Protein 3N1F (pdb70)

Radius of gyration: 23.76 Å; Cα contacts (8 Å, |Δi|>4): 1228; chains: 4; bounding box: 73×59×42 Å

Solvent-accessible surface area: 22217 Å² total; per-residue (Å²): 242,74,100,72,5,62,103,95,73,61,20,54,122,57,89,26,64,54,159,62,0,1,12,189,48,105,23,121,3,50,103,116,43,172,73,43,185,92,10,59,57,2,48,14,26,39,9,23,21,12,32,2,20,71,74,23,0,0,45,17,0,6,92,64,0,34,64,53,0,43,54,0,0,95,32,0,81,117,70,38,126,83,16,63,0,1,0,6,2,0,0,2,76,7,34,42,34,80,164,98,5,0,2,9,4,0,4,0,0,6,0,1,0,25,70,58,50,81,144,34,1,8,32,0,0,42,8,0,33,109,18,29,9,18,17,0,40,22,59,9,84,9,31,0,14,0,0,0,67,41,150,136,109,73,4,64,103,97,71,79,22,54,125,56,90,25,67,52,158,61,0,1,10,164,36,81,21,111,14,42,108,112,34,123,89,33,145,144,15,54,56,6,45,14,26,38,10,31,21,11,31,2,20,72,77,22,0,0,46,20,1,17,98,68,0,24,65,53,0,46,53,0,0,97,33,0,73,113,79,35,117,85,17,70,0,1,0,5,0,0,0,1,77,9,36,42,35,71,159,93,5,0,1,7,5,0,5,0,0,5,0,2,0,25,69,56,40,76,141,36,0,8,33,0,0,48,9,0,37,108,18,30,10,19,21,0,46,23,59,8,85,9,30,0,13,0,0,0,69,45,157,41,127,58,17,5,89,0,44,102,20,112,15,65,26,68,45,60,0,38,0,58,0,65,42,114,146,126,108,45,86,0,0,28,0,15,24,2,54,10,44,18,49,73,67,62,66,30,138,104,32,91,13,129,16,93,67,64,110,30,76,0,24,190,14,117,66,88,12,8,12,0,0,8,0,0,0,29,16,144,74,21,43,0,84,58,11,27,5,2,26,16,57,4,146,83,74,63,2,103,55,14,5,93,1,42,98,21,111,18,68,28,69,46,52,0,43,0,57,0,57,18,108,68,72,50,15,128,99,9,92,34,80,0,0,27,0,17,14,1,58,10,62,21,45,78,67,60,69,30,131,97,31,83,11,117,24,103,68,58,111,32,74,0,14,176,10,113,66,80,30,7,11,0,0,10,0,1,0,21,10,168,41,13,37,0,76,62,11,28,5,2,30,14,62,5,146

Nearest PDB structures (foldseek):
  3k7i-assembly1_B  TM=9.974E-01  e=2.283E-33  Homo sapiens
  3n1m-assembly1_B  TM=9.991E-01  e=4.971E-33  Homo sapiens
  3k7h-assembly1_B  TM=9.979E-01  e=3.157E-33  Homo sapiens
  3n1g-assembly1_B  TM=1.001E+00  e=2.772E-31  Homo sapiens
  2wfq-assembly1_A  TM=9.983E-01  e=1.155E-30  Homo sapiens

GO terms:
  GO:0016015 morphogen activity (F, IDA)
  GO:0005576 extracellular region (C, IDA)
  GO:0007224 smoothened signaling pathway (P, IDA)
  GO:0005113 patched binding (F, IDA)
  GO:0005509 calcium ion binding (F, IDA)
  GO:0005886 plasma membrane (C, IDA)
  GO:0005576 extracellular region (C, EXP)
  GO:0001501 skeletal system development (P, IMP)
  GO:0042733 embryonic digit morphogenesis (P, IMP)
  GO:0051216 cartilage development (P, IMP)
  GO:0005515 protein binding (F, IPI)
  GO:0034189 very-low-density lipoprotein particle binding (F, IDA)

Structure (mmCIF, N/CA/C/O backbone):
data_3N1F
#
_entry.id   3N1F
#
_cell.length_a   71.758
_cell.length_b   98.198
_cell.length_c   144.105
_cell.angle_alpha   90.00
_cell.angle_beta   90.00
_cell.angle_gamma   90.00
#
_symmetry.space_group_name_H-M   'C 2 2 21'
#
loop_
_entity.id
_entity.type
_entity.pdbx_description
1 polymer 'Indian hedgehog protein'
2 polymer 'Cell adhesion molecule-related/down-regulated by oncogenes'
3 non-polymer 'ZINC ION'
4 non-polymer 'CALCIUM ION'
5 water water
#
loop_
_atom_site.group_PDB
_atom_site.id
_atom_site.type_symbol
_atom_site.label_atom_id
_atom_site.label_alt_id
_atom_site.label_comp_id
_a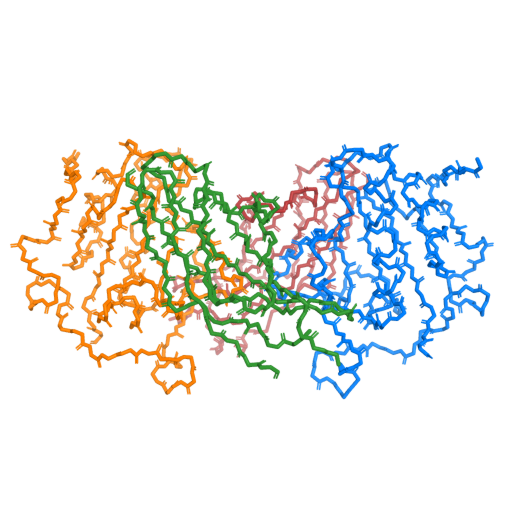tom_site.label_asym_id
_atom_site.label_entity_id
_atom_site.label_seq_id
_atom_site.pdbx_PDB_ins_code
_atom_site.Cartn_x
_atom_site.Cartn_y
_atom_site.Cartn_z
_atom_site.occupancy
_atom_site.B_iso_or_equiv
_atom_site.auth_seq_id
_atom_site.auth_comp_id
_atom_site.auth_asym_id
_atom_site.auth_atom_id
_atom_site.pdbx_PDB_model_num
ATOM 1 N N . LYS A 1 19 ? 61.868 -2.169 35.590 1.00 60.25 43 LYS A N 1
ATOM 2 C CA . LYS A 1 19 ? 62.622 -1.964 34.366 1.00 54.23 43 LYS A CA 1
ATOM 3 C C . LYS A 1 19 ? 62.187 -0.690 33.649 1.00 35.47 43 LYS A C 1
ATOM 4 O O . LYS A 1 19 ? 62.931 -0.160 32.826 1.00 42.79 43 LYS A O 1
ATOM 11 N N . LEU A 1 20 ? 60.985 -0.213 33.946 1.00 29.25 44 LEU A N 1
ATOM 12 C CA . LEU A 1 20 ? 60.428 0.964 33.260 1.00 24.34 44 LEU A CA 1
ATOM 13 C C . LEU A 1 20 ? 60.808 2.252 33.978 1.00 24.64 44 LEU A C 1
ATOM 14 O O . LEU A 1 20 ? 60.270 2.557 35.044 1.00 28.85 44 LEU A O 1
ATOM 30 N N . VAL A 1 21 ? 61.689 3.033 33.379 1.00 20.92 45 VAL A N 1
ATOM 31 C CA . VAL A 1 21 ? 62.154 4.271 33.986 1.00 22.52 45 VAL A CA 1
ATOM 32 C C . VAL A 1 21 ? 61.483 5.436 33.267 1.00 20.16 45 VAL A C 1
ATOM 33 O O . VAL A 1 21 ? 61.654 5.599 32.063 1.00 23.29 45 VAL A O 1
ATOM 46 N N . PRO A 1 22 ? 60.716 6.258 33.990 1.00 21.01 46 PRO A N 1
ATOM 47 C CA . PRO A 1 22 ? 60.059 7.353 33.277 1.00 20.40 46 PRO A CA 1
ATOM 48 C C . PRO A 1 22 ? 61.066 8.292 32.640 1.00 18.88 46 PRO A C 1
ATOM 49 O O . PRO A 1 22 ? 62.170 8.474 33.162 1.00 22.17 46 PRO A O 1
ATOM 60 N N . LEU A 1 23 ? 60.661 8.941 31.557 1.00 18.69 47 LEU A N 1
ATOM 61 C CA . LEU A 1 23 ? 61.423 10.045 31.047 1.00 19.67 47 LEU A CA 1
ATOM 62 C C . LEU A 1 23 ? 61.150 11.277 31.905 1.00 18.02 47 LEU A C 1
ATOM 63 O O . LEU A 1 23 ? 60.064 11.454 32.497 1.00 19.68 47 LEU A O 1
ATOM 79 N N . ALA A 1 24 ? 62.173 12.102 31.991 1.00 20.86 48 ALA A N 1
ATOM 80 C CA . ALA A 1 24 ? 62.061 13.413 32.598 1.00 21.25 48 ALA A CA 1
ATOM 81 C C . ALA A 1 24 ? 61.514 14.429 31.615 1.00 15.89 48 ALA A C 1
ATOM 82 O O . ALA A 1 24 ? 61.580 14.261 30.393 1.00 20.97 48 ALA A O 1
ATOM 89 N N . TYR A 1 25 ? 60.934 15.506 32.153 1.00 20.87 49 TYR A N 1
ATOM 90 C CA . TYR A 1 25 ? 60.486 16.597 31.325 1.00 22.10 49 TYR A CA 1
ATOM 91 C C . TYR A 1 25 ? 61.600 17.069 30.405 1.00 21.04 49 TYR A C 1
ATOM 92 O O . TYR A 1 25 ? 62.714 17.278 30.822 1.00 21.50 49 TYR A O 1
ATOM 110 N N . LYS A 1 26 ? 61.264 17.180 29.123 1.00 17.54 50 LYS A N 1
ATOM 111 C CA . LYS A 1 26 ? 62.181 17.595 28.035 1.00 19.43 50 LYS A CA 1
ATOM 112 C C . LYS A 1 26 ? 63.142 16.537 27.500 1.00 21.46 50 LYS A C 1
ATOM 113 O O . LYS A 1 26 ? 63.849 16.782 26.518 1.00 23.39 50 LYS A O 1
ATOM 132 N N . GLN A 1 27 ? 63.176 15.379 28.144 1.00 20.07 51 GLN A N 1
ATOM 133 C CA . GLN A 1 27 ? 63.986 14.267 27.661 1.00 20.02 51 GLN A CA 1
ATOM 134 C C . GLN A 1 27 ? 63.374 13.703 26.388 1.00 22.67 51 GLN A C 1
ATOM 135 O O . GLN A 1 27 ? 62.147 13.682 26.234 1.00 18.80 51 GLN A O 1
ATOM 149 N N . PHE A 1 28 ? 64.225 13.268 25.469 1.00 17.63 52 PHE A N 1
ATOM 150 C CA . PHE A 1 28 ? 63.809 12.502 24.299 1.00 17.19 52 PHE A CA 1
ATOM 151 C C . PHE A 1 28 ? 64.668 11.245 24.170 1.00 21.26 52 PHE A C 1
ATOM 152 O O . PHE A 1 28 ? 65.818 11.215 24.600 1.00 20.99 52 PHE A O 1
ATOM 169 N N . SER A 1 29 ? 64.079 10.198 23.615 1.00 19.11 53 SER A N 1
ATOM 170 C CA . SER A 1 29 ? 64.702 8.886 23.516 1.00 20.80 53 SER A CA 1
ATOM 171 C C . SER A 1 29 ? 64.361 8.264 22.178 1.00 25.54 53 SER A C 1
ATOM 172 O O . SER A 1 29 ? 63.202 8.216 21.804 1.00 20.53 53 SER A O 1
ATOM 180 N N . PRO A 1 30 ? 65.351 7.745 21.454 1.00 19.60 54 PRO A N 1
ATOM 181 C CA . PRO A 1 30 ? 66.769 7.862 21.811 1.00 17.96 54 PRO A CA 1
ATOM 182 C C . PRO A 1 30 ? 67.218 9.320 21.875 1.00 20.42 54 PRO A C 1
ATOM 183 O O . PRO A 1 30 ? 66.584 10.224 21.284 1.00 19.71 54 PRO A O 1
ATOM 194 N N . ASN A 1 31 ? 68.328 9.565 22.577 1.00 20.06 55 ASN A N 1
ATOM 195 C CA . ASN A 1 31 ? 68.730 10.949 22.857 1.00 23.30 55 ASN A CA 1
ATOM 196 C C . ASN A 1 31 ? 69.597 11.487 21.717 1.00 21.61 55 ASN A C 1
ATOM 197 O O . ASN A 1 31 ? 70.794 11.745 21.896 1.00 24.62 55 ASN A O 1
ATOM 208 N N . VAL A 1 32 ? 68.959 11.609 20.559 1.00 20.29 56 VAL A N 1
ATOM 209 C CA . VAL A 1 32 ? 69.522 12.128 19.312 1.00 23.16 56 VAL A CA 1
ATOM 210 C C . VAL A 1 32 ? 68.419 12.927 18.625 1.00 22.40 56 VAL A C 1
ATOM 211 O O . VAL A 1 32 ? 67.230 12.841 19.017 1.00 22.14 56 VAL A O 1
ATOM 224 N N . PRO A 1 33 ? 68.762 13.689 17.585 1.00 23.43 57 PRO A N 1
ATOM 225 C CA . PRO A 1 33 ? 67.715 14.465 16.916 1.00 24.68 57 PRO A CA 1
ATOM 226 C C . PRO A 1 33 ? 66.658 13.552 16.266 1.00 20.63 57 PRO A C 1
ATOM 227 O O . PRO A 1 33 ? 66.990 12.504 15.708 1.00 21.93 57 PRO A O 1
ATOM 238 N N . GLU A 1 34 ? 65.382 13.937 16.382 1.00 19.98 58 GLU A N 1
ATOM 239 C CA . GLU A 1 34 ? 64.269 13.182 15.816 1.00 23.24 58 GLU A CA 1
ATOM 240 C C . GLU A 1 34 ? 64.496 12.731 14.370 1.00 21.73 58 GLU A C 1
ATOM 241 O O . GLU A 1 34 ? 64.183 11.608 13.992 1.00 18.79 58 GLU A O 1
ATOM 253 N N . LYS A 1 35 ? 65.045 13.622 13.555 1.00 23.62 59 LYS A N 1
ATOM 254 C CA . LYS A 1 35 ? 65.118 13.364 12.138 1.00 22.14 59 LYS A CA 1
ATOM 255 C C . LYS A 1 35 ? 66.438 12.725 11.674 1.00 22.48 59 LYS A C 1
ATOM 256 O O . LYS A 1 35 ? 66.701 12.654 10.470 1.00 25.83 59 LYS A O 1
ATOM 275 N N . THR A 1 36 ? 67.218 12.208 12.624 1.00 23.74 60 THR A N 1
ATOM 276 C CA . THR A 1 36 ? 68.359 11.336 12.292 1.00 20.66 60 THR A CA 1
ATOM 277 C C . THR A 1 36 ? 67.943 9.882 12.005 1.00 25.99 60 THR A C 1
ATOM 278 O O . THR A 1 36 ? 66.847 9.435 12.380 1.00 24.51 60 THR A O 1
ATOM 289 N N . LEU A 1 37 ? 68.846 9.146 11.355 1.00 29.05 61 LEU A N 1
ATOM 290 C CA . LEU A 1 37 ? 68.563 7.784 10.908 1.00 30.74 61 LEU A CA 1
ATOM 291 C C . LEU A 1 37 ? 68.206 6.835 12.037 1.00 31.69 61 LEU A C 1
ATOM 292 O O . LEU A 1 37 ? 67.389 5.928 11.855 1.00 36.62 61 LEU A O 1
ATOM 308 N N . GLY A 1 38 ? 68.829 7.036 13.185 1.00 29.66 62 GLY A N 1
ATOM 309 C CA . GLY A 1 38 ? 68.655 6.143 14.313 1.00 29.62 62 GLY A CA 1
ATOM 310 C C . GLY A 1 38 ? 67.339 6.359 15.028 1.00 32.09 62 GLY A C 1
ATOM 311 O O . GLY A 1 38 ? 66.942 5.573 15.901 1.00 29.60 62 GLY A O 1
ATOM 315 N N . ALA A 1 39 ? 66.673 7.440 14.655 1.00 24.77 63 ALA A N 1
ATOM 316 C CA . ALA A 1 39 ? 65.440 7.826 15.306 1.00 23.04 63 ALA A CA 1
ATOM 317 C C . ALA A 1 39 ? 64.353 7.715 14.240 1.00 21.87 63 ALA A C 1
ATOM 318 O O . ALA A 1 39 ? 64.158 6.632 13.702 1.00 23.36 63 ALA A O 1
ATOM 325 N N . SER A 1 40 ? 63.646 8.792 13.934 1.00 20.95 64 SER A N 1
ATOM 326 C CA . SER A 1 40 ? 62.540 8.700 12.972 1.00 17.19 64 SER A CA 1
ATOM 327 C C . SER A 1 40 ? 62.897 9.039 11.529 1.00 21.33 64 SER A C 1
ATOM 328 O O . SER A 1 40 ? 62.080 8.883 10.657 1.00 24.38 64 SER A O 1
ATOM 336 N N . GLY A 1 41 ? 64.107 9.520 11.294 1.00 24.25 65 GLY A N 1
ATOM 337 C CA . GLY A 1 41 ? 64.529 9.872 9.957 1.00 24.78 65 GLY A CA 1
ATOM 338 C C . GLY A 1 41 ? 63.924 11.150 9.388 1.00 25.95 65 GLY A C 1
ATOM 339 O O . GLY A 1 41 ? 63.178 11.877 10.040 1.00 25.06 65 GLY A O 1
ATOM 343 N N . ARG A 1 42 ? 64.265 11.442 8.135 1.00 23.02 66 ARG A N 1
ATOM 344 C CA . ARG A 1 42 ? 63.987 12.745 7.562 1.00 26.00 66 ARG A CA 1
ATOM 345 C C . ARG A 1 42 ? 62.540 12.953 7.205 1.00 28.42 66 ARG A C 1
ATOM 346 O O . ARG A 1 42 ? 61.816 11.997 6.952 1.00 28.13 66 ARG A O 1
ATOM 367 N N . TYR A 1 43 ? 62.164 14.229 7.220 1.00 32.02 67 TYR A N 1
ATOM 368 C CA . TYR A 1 43 ? 60.906 14.740 6.703 1.00 33.62 67 TYR A CA 1
ATOM 369 C C . TYR A 1 43 ? 60.898 14.543 5.211 1.00 37.03 67 TYR A C 1
ATOM 370 O O . TYR A 1 43 ? 61.847 14.915 4.546 1.00 36.45 67 TYR A O 1
ATOM 388 N N . GLU A 1 44 ? 59.818 13.974 4.705 1.00 36.43 68 GLU A N 1
ATOM 389 C CA . GLU A 1 44 ? 59.670 13.658 3.288 1.00 33.51 68 GLU A CA 1
ATOM 390 C C . GLU A 1 44 ? 58.663 14.559 2.590 1.00 41.26 68 GLU A C 1
ATOM 391 O O . GLU A 1 44 ? 58.429 14.392 1.399 1.00 46.92 68 GLU A O 1
ATOM 403 N N . GLY A 1 45 ? 58.061 15.494 3.325 1.00 31.67 69 GLY A N 1
ATOM 404 C CA . GLY A 1 45 ? 57.152 16.459 2.742 1.00 34.36 69 GLY A CA 1
ATOM 405 C C . GLY A 1 45 ? 55.766 16.421 3.354 1.00 28.82 69 GLY A C 1
ATOM 406 O O . GLY A 1 45 ? 55.258 15.355 3.716 1.00 26.82 69 GLY A O 1
ATOM 410 N N . LYS A 1 46 ? 55.134 17.590 3.407 1.00 30.99 70 LYS A N 1
ATOM 411 C CA . LYS A 1 46 ? 53.800 17.710 3.986 1.00 28.10 70 LYS A CA 1
ATOM 412 C C . LYS A 1 46 ? 52.801 16.916 3.167 1.00 27.34 70 LYS A C 1
ATOM 413 O O . LYS A 1 46 ? 52.858 16.920 1.939 1.00 30.67 70 LYS A O 1
ATOM 432 N N . ILE A 1 47 ? 51.874 16.233 3.831 1.00 23.53 71 ILE A N 1
ATOM 433 C CA . ILE A 1 47 ? 50.808 15.530 3.158 1.00 20.82 71 ILE A CA 1
ATOM 434 C C . ILE A 1 47 ? 49.512 16.331 3.334 1.00 25.83 71 ILE A C 1
ATOM 435 O O . ILE A 1 47 ? 48.988 16.495 4.439 1.00 24.41 71 ILE A O 1
ATOM 451 N N . ALA A 1 48 ? 49.023 16.894 2.240 1.00 23.27 72 ALA A N 1
ATOM 452 C CA . ALA A 1 48 ? 47.744 17.569 2.287 1.00 27.97 72 ALA A CA 1
ATOM 453 C C . ALA A 1 48 ? 46.560 16.654 1.932 1.00 28.30 72 ALA A C 1
ATOM 454 O O . ALA A 1 48 ? 46.693 15.630 1.264 1.00 30.69 72 ALA A O 1
ATOM 461 N N . ARG A 1 49 ? 45.392 17.043 2.412 1.00 26.54 73 ARG A N 1
ATOM 462 C CA . ARG A 1 49 ? 44.159 16.253 2.270 1.00 24.05 73 ARG A CA 1
ATOM 463 C C . ARG A 1 49 ? 43.826 15.850 0.824 1.00 28.68 73 ARG A C 1
ATOM 464 O O . ARG A 1 49 ? 43.322 14.755 0.583 1.00 36.87 73 ARG A O 1
ATOM 485 N N . SER A 1 50 ? 44.134 16.712 -0.136 1.00 36.69 74 SER A N 1
ATOM 486 C CA . SER A 1 50 ? 43.784 16.434 -1.526 1.00 37.78 74 SER A CA 1
ATOM 487 C C . SER A 1 50 ? 44.909 15.777 -2.318 1.00 36.67 74 SER A C 1
ATOM 488 O O . SER A 1 50 ? 44.765 15.512 -3.520 1.00 44.65 74 SER A O 1
ATOM 496 N N . SER A 1 51 ? 46.036 15.537 -1.671 1.00 30.82 75 SER A N 1
ATOM 497 C CA . SER A 1 51 ? 47.227 15.114 -2.382 1.00 34.64 75 SER A CA 1
ATOM 498 C C . SER A 1 51 ? 47.205 13.623 -2.662 1.00 37.08 75 SER A C 1
ATOM 499 O O . SER A 1 51 ? 46.483 12.870 -2.017 1.00 33.77 75 SER A O 1
ATOM 507 N N . GLU A 1 52 ? 48.012 13.198 -3.625 1.00 35.59 76 GLU A N 1
ATOM 508 C CA . GLU A 1 52 ? 48.085 11.793 -3.962 1.00 39.99 76 GLU A CA 1
ATOM 509 C C . GLU A 1 52 ? 48.589 11.042 -2.750 1.00 37.92 76 GLU A C 1
ATOM 510 O O . GLU A 1 52 ? 48.199 9.913 -2.496 1.00 43.83 76 GLU A O 1
ATOM 522 N N . ARG A 1 53 ? 49.455 11.674 -1.979 1.00 37.82 77 ARG A N 1
ATOM 523 C CA . ARG A 1 53 ? 50.023 10.986 -0.840 1.00 30.10 77 ARG A CA 1
ATOM 524 C C . ARG A 1 53 ? 49.049 10.814 0.351 1.00 28.47 77 ARG A C 1
ATOM 525 O O . ARG A 1 53 ? 49.342 10.068 1.279 1.00 31.16 77 ARG A O 1
ATOM 546 N N . PHE A 1 54 ? 47.907 11.479 0.326 1.00 33.89 78 PHE A N 1
ATOM 547 C CA . PHE A 1 54 ? 46.949 11.362 1.419 1.00 33.54 78 PHE A CA 1
ATOM 548 C C . PHE A 1 54 ? 46.476 9.926 1.586 1.00 33.26 78 PHE A C 1
ATOM 549 O O . PHE A 1 54 ? 46.044 9.522 2.669 1.00 29.95 78 PHE A O 1
ATOM 566 N N . LYS A 1 55 ? 46.568 9.149 0.514 1.00 42.22 79 LYS A N 1
ATOM 567 C CA . LYS A 1 55 ? 46.030 7.788 0.504 1.00 44.42 79 LYS A CA 1
ATOM 568 C C . LYS A 1 55 ? 46.822 6.831 1.389 1.00 34.65 79 LYS A C 1
ATOM 569 O O . LYS A 1 55 ? 46.327 5.778 1.771 1.00 40.66 79 LYS A O 1
ATOM 588 N N . GLU A 1 56 ? 48.042 7.195 1.746 1.00 33.46 80 GLU A N 1
ATOM 589 C CA . GLU A 1 56 ? 48.853 6.312 2.565 1.00 47.21 80 GLU A CA 1
ATOM 590 C C . GLU A 1 56 ? 48.558 6.514 4.055 1.00 42.51 80 GLU A C 1
ATOM 591 O O . GLU A 1 56 ? 49.152 5.868 4.915 1.00 43.91 80 GLU A O 1
ATOM 603 N N . LEU A 1 57 ? 47.633 7.413 4.358 1.00 23.07 81 LEU A N 1
ATOM 604 C CA . LEU A 1 57 ? 47.166 7.549 5.733 1.00 23.20 81 LEU A CA 1
ATOM 605 C C . LEU A 1 57 ? 45.858 6.807 5.853 1.00 29.26 81 LEU A C 1
ATOM 606 O O . LEU A 1 57 ? 45.040 6.871 4.942 1.00 31.32 81 LEU A O 1
ATOM 622 N N . THR A 1 58 ? 45.662 6.096 6.956 1.00 28.21 82 THR A N 1
ATOM 623 C CA . THR A 1 58 ? 44.362 5.511 7.210 1.00 36.54 82 THR A CA 1
ATOM 624 C C . THR A 1 58 ? 43.947 5.841 8.622 1.00 26.22 82 THR A C 1
ATOM 625 O O . THR A 1 58 ? 44.798 6.009 9.511 1.00 23.80 82 THR A O 1
ATOM 636 N N . PRO A 1 59 ? 42.635 5.917 8.852 1.00 25.06 83 PRO A N 1
ATOM 637 C CA . PRO A 1 59 ? 42.101 6.261 10.171 1.00 24.03 83 PRO A CA 1
ATOM 638 C C . PRO A 1 59 ? 42.179 5.108 11.140 1.00 25.66 83 PRO A C 1
ATOM 639 O O . PRO A 1 59 ? 41.823 3.975 10.869 1.00 25.44 83 PRO A O 1
ATOM 650 N N . ASN A 1 60 ? 42.670 5.435 12.314 1.00 19.78 84 ASN A N 1
ATOM 651 C CA . ASN A 1 60 ? 42.707 4.489 13.423 1.00 20.44 84 ASN A CA 1
ATOM 652 C C . ASN A 1 60 ? 41.395 4.618 14.195 1.00 20.96 84 ASN A C 1
ATOM 653 O O . ASN A 1 60 ? 41.076 5.689 14.758 1.00 21.67 84 ASN A O 1
ATOM 664 N N . TYR A 1 61 ? 40.630 3.520 14.190 1.00 20.18 85 TYR A N 1
ATOM 665 C CA . TYR A 1 61 ? 39.344 3.478 14.896 1.00 19.83 85 TYR A CA 1
ATOM 666 C C . TYR A 1 61 ? 39.370 2.516 16.083 1.00 22.38 85 TYR A C 1
ATOM 667 O O . TYR A 1 61 ? 38.337 1.950 16.482 1.00 22.52 85 TYR A O 1
ATOM 685 N N . ASN A 1 62 ? 40.560 2.311 16.635 1.00 24.33 86 ASN A N 1
ATOM 686 C CA . ASN A 1 62 ? 40.744 1.475 17.825 1.00 23.98 86 ASN A CA 1
ATOM 687 C C . ASN A 1 62 ? 39.941 2.015 18.984 1.00 22.59 86 ASN A C 1
ATOM 688 O O . ASN A 1 62 ? 40.093 3.183 19.369 1.00 22.40 86 ASN A O 1
ATOM 699 N N . PRO A 1 63 ? 39.071 1.184 19.574 1.00 21.44 87 PRO A N 1
ATOM 700 C CA . PRO A 1 63 ? 38.287 1.640 20.726 1.00 23.18 87 PRO A CA 1
ATOM 701 C C . PRO A 1 63 ? 39.082 1.860 21.982 1.00 20.24 87 PRO A C 1
ATOM 702 O O . PRO A 1 63 ? 38.552 2.475 22.917 1.00 26.58 87 PRO A O 1
ATOM 713 N N . ASP A 1 64 ? 40.308 1.328 22.006 1.00 18.85 88 ASP A N 1
ATOM 714 C CA . ASP A 1 64 ? 41.208 1.445 23.166 1.00 21.59 88 ASP A CA 1
ATOM 715 C C . ASP A 1 64 ? 41.815 2.876 23.214 1.00 22.62 88 ASP A C 1
ATOM 716 O O . ASP A 1 64 ? 42.572 3.194 24.121 1.00 21.81 88 ASP A O 1
ATOM 725 N N . ILE A 1 65 ? 41.549 3.718 22.216 1.00 20.91 89 ILE A N 1
ATOM 726 C CA . ILE A 1 65 ? 42.223 5.021 22.116 1.00 16.74 89 ILE A CA 1
ATOM 727 C C . ILE A 1 65 ? 41.168 6.126 22.029 1.00 19.67 89 ILE A C 1
ATOM 728 O O . ILE A 1 65 ? 40.187 5.985 21.273 1.00 19.37 89 ILE A O 1
ATOM 744 N N . ILE A 1 66 ? 41.354 7.209 22.787 1.00 17.58 90 ILE A N 1
ATOM 745 C CA . ILE A 1 66 ? 40.508 8.400 22.722 1.00 16.52 90 ILE A CA 1
ATOM 746 C C . ILE A 1 66 ? 41.176 9.398 21.792 1.00 22.28 90 ILE A C 1
ATOM 747 O O . ILE A 1 66 ? 42.383 9.672 21.915 1.00 19.33 90 ILE A O 1
ATOM 763 N N . PHE A 1 67 ? 40.431 9.921 20.829 1.00 16.43 91 PHE A N 1
ATOM 764 C CA . PHE A 1 67 ? 40.980 10.950 19.944 1.00 17.87 91 PHE A CA 1
ATOM 765 C C . PHE A 1 67 ? 40.346 12.295 20.238 1.00 20.27 91 PHE A C 1
ATOM 766 O O . PHE A 1 67 ? 39.119 12.421 20.187 1.00 21.07 91 PHE A O 1
ATOM 783 N N . LYS A 1 68 ? 41.173 13.301 20.542 1.00 16.25 92 LYS A N 1
ATOM 784 C CA . LYS A 1 68 ? 40.622 14.595 20.954 1.00 18.78 92 LYS A CA 1
ATOM 785 C C . LYS A 1 68 ? 39.687 15.215 19.896 1.00 18.23 92 LYS A C 1
ATOM 786 O O . LYS A 1 68 ? 38.540 15.666 20.215 1.00 18.21 92 LYS A O 1
ATOM 792 N N . ASP A 1 69 ? 40.152 15.202 18.656 1.00 16.82 93 ASP A N 1
ATOM 793 C CA . ASP A 1 69 ? 39.394 15.716 17.507 1.00 15.32 93 ASP A CA 1
ATOM 794 C C . ASP A 1 69 ? 38.707 17.053 17.753 1.00 19.98 93 ASP A C 1
ATOM 795 O O . ASP A 1 69 ? 37.521 17.235 17.411 1.00 18.07 93 ASP A O 1
ATOM 804 N N . GLU A 1 70 ? 39.450 17.997 18.295 1.00 18.11 94 GLU A N 1
ATOM 805 C CA . GLU A 1 70 ? 38.951 19.362 18.405 1.00 16.76 94 GLU A CA 1
ATOM 806 C C . GLU A 1 70 ? 38.681 19.991 17.042 1.00 15.47 94 GLU A C 1
ATOM 807 O O . GLU A 1 70 ? 37.912 20.950 16.932 1.00 18.10 94 GLU A O 1
ATOM 819 N N . GLU A 1 71 ? 39.285 19.437 16.013 1.00 16.88 95 GLU A N 1
ATOM 820 C CA . GLU A 1 71 ? 39.060 19.870 14.642 1.00 15.92 95 GLU A CA 1
ATOM 821 C C . GLU A 1 71 ? 37.676 19.513 14.119 1.00 19.76 95 GLU A C 1
ATOM 822 O O . GLU A 1 71 ? 37.190 20.121 13.163 1.00 18.50 95 GLU A O 1
ATOM 834 N N . ASN A 1 72 ? 37.104 18.468 14.696 1.00 17.29 96 ASN A N 1
ATOM 835 C CA . ASN A 1 72 ? 35.824 17.905 14.222 1.00 19.76 96 ASN A CA 1
ATOM 836 C C . ASN A 1 72 ? 35.935 17.502 12.756 1.00 21.69 96 ASN A C 1
ATOM 837 O O . ASN A 1 72 ? 34.995 17.712 11.960 1.00 21.57 96 ASN A O 1
ATOM 848 N N . THR A 1 73 ? 37.081 16.898 12.420 1.00 19.47 97 THR A N 1
ATOM 849 C CA . THR A 1 73 ? 37.325 16.381 11.073 1.00 20.73 97 THR A CA 1
ATOM 850 C C . THR A 1 73 ? 37.786 14.933 11.039 1.00 19.71 97 THR A C 1
ATOM 851 O O . THR A 1 73 ? 37.906 14.334 9.946 1.00 20.47 97 THR A O 1
ATOM 862 N N . GLY A 1 74 ? 38.152 14.400 12.200 1.00 19.99 98 GLY A N 1
ATOM 863 C CA . GLY A 1 74 ? 38.753 13.075 12.262 1.00 19.44 98 GLY A CA 1
ATOM 864 C C . GLY A 1 74 ? 40.247 13.024 11.924 1.00 19.48 98 GLY A C 1
ATOM 865 O O . GLY A 1 74 ? 40.818 11.925 11.823 1.00 19.43 98 GLY A O 1
ATOM 869 N N . ALA A 1 75 ? 40.887 14.188 11.730 1.00 17.60 99 ALA A N 1
ATOM 870 C CA . ALA A 1 75 ? 42.292 14.257 11.345 1.00 17.64 99 ALA A CA 1
ATOM 871 C C . ALA A 1 75 ? 43.201 13.505 12.306 1.00 17.32 99 ALA A C 1
ATOM 872 O O . ALA A 1 75 ? 44.166 12.847 11.877 1.00 19.33 99 ALA A O 1
ATOM 879 N N . ASP A 1 76 ? 42.889 13.600 13.595 1.00 18.70 100 ASP A N 1
ATOM 880 C CA . ASP A 1 76 ? 43.722 12.985 14.623 1.00 18.87 100 ASP A CA 1
ATOM 881 C C . ASP A 1 76 ? 43.846 11.473 14.480 1.00 22.02 100 ASP A C 1
ATOM 882 O O . ASP A 1 76 ? 44.816 10.887 14.957 1.00 20.19 100 ASP A O 1
ATOM 891 N N . ARG A 1 77 ? 42.841 10.837 13.892 1.00 18.09 101 ARG A N 1
ATOM 892 C CA . ARG A 1 77 ? 42.887 9.409 13.633 1.00 19.31 101 ARG A CA 1
ATOM 893 C C . ARG A 1 77 ? 43.813 9.009 12.496 1.00 20.14 101 ARG A C 1
ATOM 894 O O . ARG A 1 77 ? 44.134 7.835 12.364 1.00 20.07 101 ARG A O 1
ATOM 915 N N . LEU A 1 78 ? 44.216 9.964 11.654 1.00 18.85 102 LEU A N 1
ATOM 916 C CA . LEU A 1 78 ? 44.926 9.612 10.414 1.00 19.96 102 LEU A CA 1
ATOM 917 C C . LEU A 1 78 ? 46.406 9.505 10.715 1.00 22.90 102 LEU A C 1
ATOM 918 O O . LEU A 1 78 ? 46.977 10.367 11.379 1.00 22.43 102 LEU A O 1
ATOM 934 N N . MET A 1 79 ? 47.015 8.437 10.218 1.00 19.31 103 MET A N 1
ATOM 935 C CA . MET A 1 79 ? 48.408 8.147 10.502 1.00 20.02 103 MET A CA 1
ATOM 936 C C . MET A 1 79 ? 48.884 7.038 9.612 1.00 20.53 103 MET A C 1
ATOM 937 O O . MET A 1 79 ? 48.100 6.313 8.970 1.00 22.09 103 MET A O 1
ATOM 951 N N . THR A 1 80 ? 50.196 6.893 9.536 1.00 19.65 104 THR A N 1
ATOM 952 C CA . THR A 1 80 ? 50.756 5.808 8.751 1.00 23.58 104 THR A CA 1
ATOM 953 C C . THR A 1 80 ? 50.572 4.474 9.446 1.00 23.63 104 THR A C 1
ATOM 954 O O . THR A 1 80 ? 50.194 4.401 10.621 1.00 22.11 104 THR A O 1
ATOM 965 N N . GLN A 1 81 ? 50.839 3.401 8.706 1.00 25.71 105 GLN A N 1
ATOM 966 C CA . GLN A 1 81 ? 50.668 2.080 9.259 1.00 20.48 105 GLN A CA 1
ATOM 967 C C . GLN A 1 81 ? 51.617 1.828 10.419 1.00 22.39 105 GLN A C 1
ATOM 968 O O . GLN A 1 81 ? 51.193 1.246 11.434 1.00 24.02 105 GLN A O 1
ATOM 982 N N . ARG A 1 82 ? 52.864 2.289 10.306 1.00 26.58 106 ARG A N 1
ATOM 983 C CA . ARG A 1 82 ? 53.855 2.052 11.348 1.00 23.16 106 ARG A CA 1
ATOM 984 C C . ARG A 1 82 ? 53.388 2.788 12.594 1.00 24.43 106 ARG A C 1
ATOM 985 O O . ARG A 1 82 ? 53.468 2.269 13.724 1.00 23.33 106 ARG A O 1
ATOM 1006 N N . CYS A 1 83 ? 52.854 3.986 12.396 1.00 21.56 107 CYS A N 1
ATOM 1007 C CA . CYS A 1 83 ? 52.390 4.778 13.530 1.00 23.85 107 CYS A CA 1
ATOM 1008 C C . CYS A 1 83 ? 51.191 4.114 14.208 1.00 19.95 107 CYS A C 1
ATOM 1009 O O . CYS A 1 83 ? 51.106 4.017 15.446 1.00 21.83 107 CYS A O 1
ATOM 1017 N N . LYS A 1 84 ? 50.253 3.629 13.403 1.00 22.23 108 LYS A N 1
ATOM 1018 C CA . LYS A 1 84 ? 49.094 2.928 13.943 1.00 20.96 108 LYS A CA 1
ATOM 1019 C C . LYS A 1 84 ? 49.486 1.706 14.779 1.00 21.55 108 LYS A C 1
ATOM 1020 O O . LYS A 1 84 ? 48.940 1.482 15.865 1.00 23.11 108 LYS A O 1
ATOM 1026 N N . ASP A 1 85 ? 50.381 0.890 14.253 1.00 22.21 109 ASP A N 1
ATOM 1027 C CA . ASP A 1 85 ? 50.853 -0.310 14.966 1.00 22.90 109 ASP A CA 1
ATOM 1028 C C . ASP A 1 85 ? 51.479 0.020 16.318 1.00 22.80 109 ASP A C 1
ATOM 1029 O O . ASP A 1 85 ? 51.174 -0.654 17.325 1.00 23.36 109 ASP A O 1
ATOM 1038 N N . ARG A 1 86 ? 52.360 1.026 16.345 1.00 20.49 110 ARG A N 1
ATOM 1039 C CA . ARG A 1 86 ? 53.007 1.411 17.596 1.00 20.14 110 ARG A CA 1
ATOM 1040 C C . ARG A 1 86 ? 51.984 2.013 18.553 1.00 24.22 110 ARG A C 1
ATOM 1041 O O . ARG A 1 86 ? 52.033 1.736 19.756 1.00 21.66 110 ARG A O 1
ATOM 1051 N N . LEU A 1 87 ? 51.051 2.818 18.026 1.00 20.41 111 LEU A N 1
ATOM 1052 C CA . LEU A 1 87 ? 50.037 3.448 18.854 1.00 18.13 111 LEU A CA 1
ATOM 1053 C C . LEU A 1 87 ? 49.098 2.396 19.476 1.00 17.40 111 LEU A C 1
ATOM 1054 O O . LEU A 1 87 ? 48.730 2.510 20.670 1.00 16.95 111 LEU A O 1
ATOM 1070 N N . ASN A 1 88 ? 48.776 1.360 18.702 1.00 19.07 112 ASN A N 1
ATOM 1071 C CA . ASN A 1 88 ? 47.855 0.346 19.212 1.00 21.64 112 ASN A CA 1
ATOM 1072 C C . ASN A 1 88 ? 48.535 -0.453 20.300 1.00 21.51 112 ASN A C 1
ATOM 1073 O O . ASN A 1 88 ? 47.928 -0.763 21.299 1.00 19.63 112 ASN A O 1
ATOM 1084 N N . SER A 1 89 ? 49.817 -0.745 20.144 1.00 19.00 113 SER A N 1
ATOM 1085 C CA . SER A 1 89 ? 50.566 -1.398 21.226 1.00 21.30 113 SER A CA 1
ATOM 1086 C C . SER A 1 89 ? 50.599 -0.539 22.476 1.00 19.19 113 SER A C 1
ATOM 1087 O O . SER A 1 89 ? 50.388 -1.031 23.580 1.00 22.65 113 SER A O 1
ATOM 1095 N N . LEU A 1 90 ? 50.859 0.755 22.304 1.00 17.37 114 LEU A N 1
ATOM 1096 C CA . LEU A 1 90 ? 50.888 1.644 23.455 1.00 17.89 114 LEU A CA 1
ATOM 1097 C C . LEU A 1 90 ? 49.517 1.702 24.166 1.00 19.78 114 LEU A C 1
ATOM 1098 O O . LEU A 1 90 ? 49.435 1.811 25.397 1.00 19.10 114 LEU A O 1
ATOM 1114 N N . ALA A 1 91 ? 48.429 1.641 23.399 1.00 19.00 115 ALA A N 1
ATOM 1115 C CA . ALA A 1 91 ? 47.106 1.686 23.999 1.00 21.44 115 ALA A CA 1
ATOM 1116 C C . ALA A 1 91 ? 46.946 0.561 25.004 1.00 18.77 115 ALA A C 1
ATOM 1117 O O . ALA A 1 91 ? 46.409 0.750 26.110 1.00 19.64 115 ALA A O 1
ATOM 1124 N N . ILE A 1 92 ? 47.455 -0.589 24.628 1.00 20.00 116 ILE A N 1
ATOM 1125 C CA . ILE A 1 92 ? 47.405 -1.735 25.495 1.00 18.87 116 ILE A CA 1
ATOM 1126 C C . ILE A 1 92 ? 48.215 -1.519 26.760 1.00 22.45 116 ILE A C 1
ATOM 1127 O O . ILE A 1 92 ? 47.745 -1.801 27.867 1.00 21.33 116 ILE A O 1
ATOM 1143 N N . SER A 1 93 ? 49.436 -1.025 26.616 1.00 19.32 117 SER A N 1
ATOM 1144 C CA . SER A 1 93 ? 50.277 -0.936 27.780 1.00 21.15 117 SER A CA 1
ATOM 1145 C C . SER A 1 93 ? 49.786 0.148 28.725 1.00 19.10 117 SER A C 1
ATOM 1146 O O . SER A 1 93 ? 49.988 0.025 29.931 1.00 19.41 117 SER A O 1
ATOM 1154 N N . VAL A 1 94 ? 49.116 1.184 28.209 1.00 19.26 118 VAL A N 1
ATOM 1155 C CA . VAL A 1 94 ? 48.542 2.209 29.088 1.00 17.99 118 VAL A CA 1
ATOM 1156 C C . VAL A 1 94 ? 47.451 1.579 29.937 1.00 19.56 118 VAL A C 1
ATOM 1157 O O . VAL A 1 94 ? 47.392 1.788 31.151 1.00 20.96 118 VAL A O 1
ATOM 1170 N N . MET A 1 95 ? 46.596 0.785 29.307 1.00 20.11 119 MET A N 1
ATOM 1171 C CA . MET A 1 95 ? 45.503 0.166 30.054 1.00 19.81 119 MET A CA 1
ATOM 1172 C C . MET A 1 95 ? 46.046 -0.819 31.076 1.00 21.51 119 MET A C 1
ATOM 1173 O O . MET A 1 95 ? 45.483 -0.960 32.157 1.00 23.28 119 MET A O 1
ATOM 1187 N N . ASN A 1 96 ? 47.103 -1.533 30.735 1.00 21.22 120 ASN A N 1
ATOM 1188 C CA . ASN A 1 96 ? 47.729 -2.430 31.709 1.00 22.68 120 ASN A CA 1
ATOM 1189 C C . ASN A 1 96 ? 48.418 -1.731 32.862 1.00 23.36 120 ASN A C 1
ATOM 1190 O O . ASN A 1 96 ? 48.485 -2.266 33.974 1.00 23.09 120 ASN A O 1
ATOM 1201 N N . GLN A 1 97 ? 48.955 -0.548 32.625 1.00 21.33 121 GLN A N 1
ATOM 1202 C CA . GLN A 1 97 ? 49.694 0.161 33.674 1.00 18.14 121 GLN A CA 1
ATOM 1203 C C . GLN A 1 97 ? 48.746 0.757 34.699 1.00 20.17 121 GLN A C 1
ATOM 1204 O O . GLN A 1 97 ? 48.990 0.663 35.913 1.00 22.56 121 GLN A O 1
ATOM 1218 N N . TRP A 1 98 ? 47.680 1.357 34.209 1.00 18.02 122 TRP A N 1
ATOM 1219 C CA . TRP A 1 98 ? 46.758 2.092 35.063 1.00 22.93 122 TRP A CA 1
ATOM 1220 C C . TRP A 1 98 ? 45.306 1.662 34.815 1.00 22.44 122 TRP A C 1
ATOM 1221 O O . TRP A 1 98 ? 44.654 2.057 33.843 1.00 18.67 122 TRP A O 1
ATOM 1242 N N . PRO A 1 99 ? 44.778 0.862 35.733 1.00 24.79 123 PRO A N 1
ATOM 1243 C CA . PRO A 1 99 ? 43.394 0.425 35.623 1.00 26.07 123 PRO A CA 1
ATOM 1244 C C . PRO A 1 99 ? 42.426 1.549 35.374 1.00 25.09 123 PRO A C 1
ATOM 1245 O O . PRO A 1 99 ? 42.334 2.531 36.118 1.00 28.94 123 PRO A O 1
ATOM 1256 N N . GLY A 1 100 ? 41.700 1.384 34.283 1.00 22.03 124 GLY A N 1
ATOM 1257 C CA . GLY A 1 100 ? 40.657 2.290 33.888 1.00 21.59 124 GLY A CA 1
ATOM 1258 C C . GLY A 1 100 ? 41.109 3.530 33.147 1.00 23.76 124 GLY A C 1
ATOM 1259 O O . GLY A 1 100 ? 40.260 4.376 32.821 1.00 26.49 124 GLY A O 1
ATOM 1263 N N . VAL A 1 101 ? 42.416 3.638 32.884 1.00 19.45 125 VAL A N 1
ATOM 1264 C CA . VAL A 1 101 ? 42.990 4.767 32.139 1.00 18.59 125 VAL A CA 1
ATOM 1265 C C . VAL A 1 101 ? 43.268 4.309 30.698 1.00 19.81 125 VAL A C 1
ATOM 1266 O O . VAL A 1 101 ? 43.634 3.142 30.477 1.00 19.84 125 VAL A O 1
ATOM 1279 N N . LYS A 1 102 ? 43.043 5.207 29.738 1.00 19.54 126 LYS A N 1
ATOM 1280 C CA . LYS A 1 102 ? 43.286 4.941 28.330 1.00 16.63 126 LYS A CA 1
ATOM 1281 C C . LYS A 1 102 ? 44.223 5.977 27.719 1.00 18.85 126 LYS A C 1
ATOM 1282 O O . LYS A 1 102 ? 44.360 7.102 28.202 1.00 17.87 126 LYS A O 1
ATOM 1301 N N . LEU A 1 103 ? 44.854 5.564 26.631 1.00 17.74 127 LEU A N 1
ATOM 1302 C CA . LEU A 1 103 ? 45.634 6.468 25.823 1.00 18.00 127 LEU A CA 1
ATOM 1303 C C . LEU A 1 103 ? 44.761 7.493 25.135 1.00 17.96 127 LEU A C 1
ATOM 1304 O O . LEU A 1 103 ? 43.693 7.167 24.597 1.00 17.32 127 LEU A O 1
ATOM 1320 N N . ARG A 1 104 ? 45.190 8.756 25.138 1.00 16.31 128 ARG A N 1
ATOM 1321 C CA . ARG A 1 104 ? 44.447 9.831 24.431 1.00 14.61 128 ARG A CA 1
ATOM 1322 C C . ARG A 1 104 ? 45.369 10.560 23.479 1.00 18.53 128 ARG A C 1
ATOM 1323 O O . ARG A 1 104 ? 46.466 10.923 23.842 1.00 19.06 128 ARG A O 1
ATOM 1344 N N . VAL A 1 105 ? 44.911 10.763 22.248 1.00 16.68 129 VAL A N 1
ATOM 1345 C CA . VAL A 1 105 ? 45.690 11.443 21.210 1.00 18.40 129 VAL A CA 1
ATOM 1346 C C . VAL A 1 105 ? 45.065 12.829 21.042 1.00 17.60 129 VAL A C 1
ATOM 1347 O O . VAL A 1 105 ? 43.862 12.963 20.751 1.00 18.19 129 VAL A O 1
ATOM 1360 N N . THR A 1 106 ? 45.873 13.859 21.274 1.00 16.64 130 THR A N 1
ATOM 1361 C CA . THR A 1 106 ? 45.480 15.236 21.010 1.00 14.68 130 THR A CA 1
ATOM 1362 C C . THR A 1 106 ? 45.739 15.660 19.571 1.00 14.95 130 THR A C 1
ATOM 1363 O O . THR A 1 106 ? 44.978 16.453 19.039 1.00 17.15 130 THR A O 1
ATOM 1374 N N . GLU A 1 107 ? 46.846 15.186 18.976 1.00 17.65 131 GLU A N 1
ATOM 1375 C CA . GLU A 1 107 ? 47.199 15.442 17.580 1.00 18.29 131 GLU A CA 1
ATOM 1376 C C . GLU A 1 107 ? 47.754 14.196 16.936 1.00 17.99 131 GLU A C 1
ATOM 1377 O O . GLU A 1 107 ? 48.673 13.556 17.468 1.00 19.19 131 GLU A O 1
ATOM 1389 N N . GLY A 1 108 ? 47.249 13.909 15.750 1.00 17.59 132 GLY A N 1
ATOM 1390 C CA . GLY A 1 108 ? 47.817 12.918 14.863 1.00 19.52 132 GLY A CA 1
ATOM 1391 C C . GLY A 1 108 ? 48.381 13.579 13.630 1.00 20.59 132 GLY A C 1
ATOM 1392 O O . GLY A 1 108 ? 49.191 14.484 13.718 1.00 19.33 132 GLY A O 1
ATOM 1396 N N . TRP A 1 109 ? 47.932 13.136 12.475 1.00 19.53 133 TRP A N 1
ATOM 1397 C CA . TRP A 1 109 ? 48.200 13.908 11.263 1.00 20.26 133 TRP A CA 1
ATOM 1398 C C . TRP A 1 109 ? 47.576 15.281 11.481 1.00 19.18 133 TRP A C 1
ATOM 1399 O O . TRP A 1 109 ? 46.474 15.398 12.005 1.00 22.59 133 TRP A O 1
ATOM 1420 N N . ASP A 1 110 ? 48.235 16.319 11.000 1.00 17.02 134 ASP A N 1
ATOM 1421 C CA . ASP A 1 110 ? 47.761 17.674 11.195 1.00 18.82 134 ASP A CA 1
ATOM 1422 C C . ASP A 1 110 ? 47.708 18.482 9.906 1.00 20.29 134 ASP A C 1
ATOM 1423 O O . ASP A 1 110 ? 48.644 18.432 9.098 1.00 22.00 134 ASP A O 1
ATOM 1432 N N . GLU A 1 111 ? 46.623 19.237 9.740 1.00 21.69 135 GLU A N 1
ATOM 1433 C CA . GLU A 1 111 ? 46.522 20.232 8.675 1.00 18.84 135 GLU A CA 1
ATOM 1434 C C . GLU A 1 111 ? 46.236 21.642 9.237 1.00 19.97 135 GLU A C 1
ATOM 1435 O O . GLU A 1 111 ? 46.108 22.583 8.457 1.00 21.72 135 GLU A O 1
ATOM 1447 N N . ASP A 1 112 ? 46.204 21.793 10.572 1.00 19.16 136 ASP A N 1
ATOM 1448 C CA . ASP A 1 112 ? 45.986 23.116 11.195 1.00 16.73 136 ASP A CA 1
ATOM 1449 C C . ASP A 1 112 ? 47.191 24.039 11.115 1.00 23.93 136 ASP A C 1
ATOM 1450 O O . ASP A 1 112 ? 47.024 25.230 10.997 1.00 22.28 136 ASP A O 1
ATOM 1459 N N . GLY A 1 113 ? 48.389 23.472 11.245 1.00 20.88 137 GLY A N 1
ATOM 1460 C CA . GLY A 1 113 ? 49.645 24.166 10.967 1.00 20.54 137 GLY A CA 1
ATOM 1461 C C . GLY A 1 113 ? 50.378 24.824 12.125 1.00 21.79 137 GLY A C 1
ATOM 1462 O O . GLY A 1 113 ? 51.200 25.722 11.895 1.00 24.86 137 GLY A O 1
ATOM 1466 N N . HIS A 1 114 ? 50.153 24.361 13.361 1.00 22.44 138 HIS A N 1
ATOM 1467 C CA . HIS A 1 114 ? 50.799 24.960 14.538 1.00 22.51 138 HIS A CA 1
ATOM 1468 C C . HIS A 1 114 ? 52.056 24.268 15.042 1.00 23.65 138 HIS A C 1
ATOM 1469 O O . HIS A 1 114 ? 52.633 24.672 16.052 1.00 24.81 138 HIS A O 1
ATOM 1483 N N . HIS A 1 115 ? 52.470 23.201 14.357 1.00 19.68 139 HIS A N 1
ATOM 1484 C CA . HIS A 1 115 ? 53.619 22.417 14.764 1.00 21.38 139 HIS A CA 1
ATOM 1485 C C . HIS A 1 115 ? 54.879 23.026 14.165 1.00 27.51 139 HIS A C 1
ATOM 1486 O O . HIS A 1 115 ? 54.800 23.975 13.397 1.00 31.44 139 HIS A O 1
ATOM 1500 N N . SER A 1 116 ? 56.032 22.494 14.535 1.00 27.79 140 SER A N 1
ATOM 1501 C CA . SER A 1 116 ? 57.278 22.978 13.932 1.00 31.43 140 SER A CA 1
ATOM 1502 C C . SER A 1 116 ? 57.246 22.891 12.401 1.00 29.48 140 SER A C 1
ATOM 1503 O O . SER A 1 116 ? 56.527 22.076 11.810 1.00 24.03 140 SER A O 1
ATOM 1511 N N . GLU A 1 117 ? 58.006 23.757 11.738 1.00 34.00 141 GLU A N 1
ATOM 1512 C CA . GLU A 1 117 ? 58.265 23.582 10.313 1.00 39.62 141 GLU A CA 1
ATOM 1513 C C . GLU A 1 117 ? 58.832 22.190 10.098 1.00 25.43 141 GLU A C 1
ATOM 1514 O O . GLU A 1 117 ? 59.712 21.744 10.827 1.00 35.98 141 GLU A O 1
ATOM 1526 N N . GLU A 1 118 ? 58.308 21.515 9.100 1.00 29.75 142 GLU A N 1
ATOM 1527 C CA . GLU A 1 118 ? 58.746 20.171 8.753 1.00 30.01 142 GLU A CA 1
ATOM 1528 C C . GLU A 1 118 ? 58.421 19.164 9.877 1.00 29.24 142 GLU A C 1
ATOM 1529 O O . GLU A 1 118 ? 59.091 18.152 10.084 1.00 25.24 142 GLU A O 1
ATOM 1541 N N . SER A 1 119 ? 57.324 19.417 10.570 1.00 25.57 143 SER A N 1
ATOM 1542 C CA . SER A 1 119 ? 56.892 18.499 11.597 1.00 21.04 143 SER A CA 1
ATOM 1543 C C . SER A 1 119 ? 56.476 17.166 10.990 1.00 20.60 143 SER A C 1
ATOM 1544 O O . SER A 1 119 ? 55.750 17.137 10.004 1.00 21.13 143 SER A O 1
ATOM 1552 N N . LEU A 1 120 ? 56.856 16.064 11.624 1.00 20.90 144 LEU A N 1
ATOM 1553 C CA . LEU A 1 120 ? 56.374 14.746 11.210 1.00 18.78 144 LEU A CA 1
ATOM 1554 C C . LEU A 1 120 ? 54.858 14.613 11.363 1.00 17.70 144 LEU A C 1
ATOM 1555 O O . LEU A 1 120 ? 54.256 13.752 10.711 1.00 19.87 144 LEU A O 1
ATOM 1571 N N . HIS A 1 121 ? 54.221 15.459 12.174 1.00 20.31 145 HIS A N 1
ATOM 1572 C CA . HIS A 1 121 ? 52.777 15.472 12.175 1.00 18.80 145 HIS A CA 1
ATOM 1573 C C . HIS A 1 121 ? 52.202 15.706 10.771 1.00 21.34 145 HIS A C 1
ATOM 1574 O O . HIS A 1 121 ? 51.128 15.208 10.439 1.00 19.74 145 HIS A O 1
ATOM 1588 N N . TYR A 1 122 ? 52.905 16.481 9.953 1.00 19.45 146 TYR A N 1
ATOM 1589 C CA . TYR A 1 122 ? 52.357 16.838 8.649 1.00 20.81 146 TYR A CA 1
ATOM 1590 C C . TYR A 1 122 ? 52.357 15.691 7.662 1.00 21.71 146 TYR A C 1
ATOM 1591 O O . TYR A 1 122 ? 51.705 15.775 6.611 1.00 23.88 146 TYR A O 1
ATOM 1609 N N . GLU A 1 123 ? 53.021 14.601 7.992 1.00 22.32 147 GLU A N 1
ATOM 1610 C CA . GLU A 1 123 ? 52.884 13.399 7.157 1.00 28.89 147 GLU A CA 1
ATOM 1611 C C . GLU A 1 123 ? 52.373 12.177 7.926 1.00 27.95 147 GLU A C 1
ATOM 1612 O O . GLU A 1 123 ? 52.569 11.025 7.518 1.00 25.23 147 GLU A O 1
ATOM 1624 N N . GLY A 1 124 ? 51.662 12.442 9.013 1.00 21.38 148 GLY A N 1
ATOM 1625 C CA . GLY A 1 124 ? 51.007 11.380 9.752 1.00 21.18 148 GLY A CA 1
ATOM 1626 C C . GLY A 1 124 ? 51.960 10.426 10.454 1.00 19.87 148 GLY A C 1
ATOM 1627 O O . GLY A 1 124 ? 51.584 9.292 10.724 1.00 22.47 148 GLY A O 1
ATOM 1631 N N . ARG A 1 125 ? 53.199 10.867 10.730 1.00 20.09 149 ARG A N 1
ATOM 1632 C CA . ARG A 1 125 ? 54.211 10.033 11.387 1.00 17.25 149 ARG A CA 1
ATOM 1633 C C . ARG A 1 125 ? 54.438 10.421 12.869 1.00 22.01 149 ARG A C 1
ATOM 1634 O O . ARG A 1 125 ? 55.381 9.936 13.496 1.00 19.55 149 ARG A O 1
ATOM 1655 N N . ALA A 1 126 ? 53.578 11.265 13.430 1.00 19.76 150 ALA A N 1
ATOM 1656 C CA . ALA A 1 126 ? 53.728 11.666 14.829 1.00 19.08 150 ALA A CA 1
ATOM 1657 C C . ALA A 1 126 ? 52.385 11.803 15.545 1.00 21.43 150 ALA A C 1
ATOM 1658 O O . ALA A 1 126 ? 51.346 12.123 14.905 1.00 18.40 150 ALA A O 1
ATOM 1665 N N . VAL A 1 127 ? 52.381 11.544 16.859 1.00 18.18 151 VAL A N 1
ATOM 1666 C CA . VAL A 1 127 ? 51.179 11.778 17.658 1.00 15.36 151 VAL A CA 1
ATOM 1667 C C . VAL A 1 127 ? 51.588 12.587 18.883 1.00 18.27 151 VAL A C 1
ATOM 1668 O O . VAL A 1 127 ? 52.700 12.430 19.378 1.00 19.07 151 VAL A O 1
ATOM 1681 N N . ASP A 1 128 ? 50.745 13.485 19.349 1.00 17.04 152 ASP A N 1
ATOM 1682 C CA . ASP A 1 128 ? 50.890 14.035 20.681 1.00 19.73 152 ASP A CA 1
ATOM 1683 C C . ASP A 1 128 ? 49.863 13.343 21.558 1.00 17.90 152 ASP A C 1
ATOM 1684 O O . ASP A 1 128 ? 48.709 13.222 21.149 1.00 18.28 152 ASP A O 1
ATOM 1693 N N . ILE A 1 129 ? 50.274 12.918 22.747 1.00 15.89 153 ILE A N 1
ATOM 1694 C CA . ILE A 1 129 ? 49.439 12.062 23.617 1.00 15.87 153 ILE A CA 1
ATOM 1695 C C . ILE A 1 129 ? 49.441 12.480 25.090 1.00 18.79 153 ILE A C 1
ATOM 1696 O O . ILE A 1 129 ? 50.381 13.128 25.566 1.00 16.49 153 ILE A O 1
ATOM 1712 N N . THR A 1 130 ? 48.358 12.115 25.772 1.00 17.06 154 THR A N 1
ATOM 1713 C CA . THR A 1 130 ? 48.232 12.191 27.226 1.00 15.80 154 THR A CA 1
ATOM 1714 C C . THR A 1 130 ? 47.572 10.876 27.677 1.00 16.92 154 THR A C 1
ATOM 1715 O O . THR A 1 130 ? 47.254 10.004 26.858 1.00 16.66 154 THR A O 1
ATOM 1726 N N . THR A 1 131 ? 47.408 10.728 28.980 1.00 17.91 155 THR A N 1
ATOM 1727 C CA . THR A 1 131 ? 46.517 9.711 29.518 1.00 16.82 155 THR A CA 1
ATOM 1728 C C . THR A 1 131 ? 45.109 10.324 29.546 1.00 14.85 155 THR A C 1
ATOM 1729 O O . THR A 1 131 ? 44.947 11.549 29.570 1.00 17.25 155 THR A O 1
ATOM 1740 N N . SER A 1 132 ? 44.116 9.476 29.643 1.00 17.46 156 SER A N 1
ATOM 1741 C CA . SER A 1 132 ? 42.726 9.934 29.583 1.00 19.55 156 SER A CA 1
ATOM 1742 C C . SER A 1 132 ? 42.337 10.779 30.803 1.00 19.72 156 SER A C 1
ATOM 1743 O O . SER A 1 132 ? 41.380 11.545 30.750 1.00 18.82 156 SER A O 1
ATOM 1751 N N . ASP A 1 133 ? 43.064 10.622 31.893 1.00 18.39 157 ASP A N 1
ATOM 1752 C CA . ASP A 1 133 ? 42.749 11.390 33.102 1.00 18.61 157 ASP A CA 1
ATOM 1753 C C . ASP A 1 133 ? 43.524 12.711 33.185 1.00 21.02 157 ASP A C 1
ATOM 1754 O O . ASP A 1 133 ? 43.391 13.469 34.161 1.00 21.50 157 ASP A O 1
ATOM 1763 N N . ARG A 1 134 ? 44.292 13.016 32.138 1.00 19.71 158 ARG A N 1
ATOM 1764 C CA . ARG A 1 134 ? 45.128 14.206 32.093 1.00 17.78 158 ARG A CA 1
ATOM 1765 C C . ARG A 1 134 ? 46.002 14.388 33.340 1.00 19.18 158 ARG A C 1
ATOM 1766 O O . ARG A 1 134 ? 46.273 15.512 33.724 1.00 18.46 158 ARG A O 1
ATOM 1787 N N . ASP A 1 135 ? 46.461 13.300 33.958 1.00 19.15 159 ASP A N 1
ATOM 1788 C CA . ASP A 1 135 ? 47.356 13.417 35.114 1.00 17.28 159 ASP A CA 1
ATOM 1789 C C . ASP A 1 135 ? 48.772 13.701 34.633 1.00 20.20 159 ASP A C 1
ATOM 1790 O O . ASP A 1 135 ? 49.475 12.815 34.109 1.00 19.42 159 ASP A O 1
ATOM 1799 N N . ARG A 1 136 ? 49.206 14.940 34.810 1.00 18.45 160 ARG A N 1
ATOM 1800 C CA . ARG A 1 136 ? 50.522 15.367 34.348 1.00 20.48 160 ARG A CA 1
ATOM 1801 C C . ARG A 1 136 ? 51.663 14.517 34.884 1.00 19.17 160 ARG A C 1
ATOM 1802 O O . ARG A 1 136 ? 52.723 14.463 34.263 1.00 20.23 160 ARG A O 1
ATOM 1823 N N . ASN A 1 137 ? 51.474 13.866 36.025 1.00 18.92 161 ASN A N 1
ATOM 1824 C CA . ASN A 1 137 ? 52.532 13.081 36.586 1.00 19.91 161 ASN A CA 1
ATOM 1825 C C . ASN A 1 137 ? 52.525 11.637 36.129 1.00 21.05 161 ASN A C 1
ATOM 1826 O O . ASN A 1 137 ? 53.279 10.829 36.655 1.00 20.52 161 ASN A O 1
ATOM 1837 N N . LYS A 1 138 ? 51.665 11.316 35.155 1.00 17.75 162 LYS A N 1
ATOM 1838 C CA . LYS A 1 138 ? 51.768 10.051 34.433 1.00 17.86 162 LYS A CA 1
ATOM 1839 C C . LYS A 1 138 ? 52.573 10.168 33.144 1.00 20.55 162 LYS A C 1
ATOM 1840 O O . LYS A 1 138 ? 52.833 9.143 32.499 1.00 19.30 162 LYS A O 1
ATOM 1859 N N . TYR A 1 139 ? 52.950 11.388 32.742 1.00 17.19 163 TYR A N 1
ATOM 1860 C CA . TYR A 1 139 ? 53.416 11.566 31.375 1.00 15.59 163 TYR A CA 1
ATOM 1861 C C . TYR A 1 139 ? 54.831 11.060 31.162 1.00 18.95 163 TYR A C 1
ATOM 1862 O O . TYR A 1 139 ? 55.155 10.571 30.076 1.00 17.74 163 TYR A O 1
ATOM 1880 N N . GLY A 1 140 ? 55.646 11.098 32.201 1.00 19.07 164 GLY A N 1
ATOM 1881 C CA . GLY A 1 140 ? 57.013 10.602 32.085 1.00 17.42 164 GLY A CA 1
ATOM 1882 C C . GLY A 1 140 ? 56.995 9.092 31.837 1.00 17.66 164 GLY A C 1
ATOM 1883 O O . GLY A 1 140 ? 57.749 8.545 31.006 1.00 18.50 164 GLY A O 1
ATOM 1887 N N . LEU A 1 141 ? 56.089 8.417 32.535 1.00 15.54 165 LEU A N 1
ATOM 1888 C CA . LEU A 1 141 ? 55.972 6.967 32.387 1.00 16.33 165 LEU A CA 1
ATOM 1889 C C . LEU A 1 141 ? 55.256 6.653 31.075 1.00 18.76 165 LEU A C 1
ATOM 1890 O O . LEU A 1 141 ? 55.601 5.701 30.391 1.00 20.95 165 LEU A O 1
ATOM 1906 N N . LEU A 1 142 ? 54.266 7.456 30.708 1.00 17.97 166 LEU A N 1
ATOM 1907 C CA . LEU A 1 142 ? 53.596 7.268 29.415 1.00 17.39 166 LEU A CA 1
ATOM 1908 C C . LEU A 1 142 ? 54.665 7.298 28.316 1.00 20.16 166 LEU A C 1
ATOM 1909 O O . LEU A 1 142 ? 54.622 6.532 27.335 1.00 18.42 166 LEU A O 1
ATOM 1925 N N . ALA A 1 143 ? 55.592 8.234 28.441 1.00 17.82 167 ALA A N 1
ATOM 1926 C CA . ALA A 1 143 ? 56.633 8.366 27.440 1.00 16.36 167 ALA A CA 1
ATOM 1927 C C . ALA A 1 143 ? 57.503 7.106 27.381 1.00 19.99 167 ALA A C 1
ATOM 1928 O O . ALA A 1 143 ? 57.876 6.644 26.298 1.00 20.02 167 ALA A O 1
ATOM 1935 N N . ARG A 1 144 ? 57.863 6.574 28.537 1.00 19.38 168 ARG A N 1
ATOM 1936 C CA . ARG A 1 144 ? 58.635 5.322 28.577 1.00 16.07 168 ARG A CA 1
ATOM 1937 C C . ARG A 1 144 ? 57.813 4.175 27.952 1.00 17.91 168 ARG A C 1
ATOM 1938 O O . ARG A 1 144 ? 58.357 3.358 27.216 1.00 18.94 168 ARG A O 1
ATOM 1959 N N . LEU A 1 145 ? 56.521 4.106 28.263 1.00 19.77 169 LEU A N 1
ATOM 1960 C CA . LEU A 1 145 ? 55.675 3.123 27.604 1.00 17.43 169 LEU A CA 1
ATOM 1961 C C . LEU A 1 145 ? 55.706 3.282 26.094 1.00 19.28 169 LEU A C 1
ATOM 1962 O O . LEU A 1 145 ? 55.670 2.288 25.370 1.00 20.92 169 LEU A O 1
ATOM 1978 N N . ALA A 1 146 ? 55.756 4.507 25.599 1.00 15.89 170 ALA A N 1
ATOM 1979 C CA . ALA A 1 146 ? 55.792 4.693 24.147 1.00 18.30 170 ALA A CA 1
ATOM 1980 C C . ALA A 1 146 ? 57.115 4.224 23.544 1.00 21.28 170 ALA A C 1
ATOM 1981 O O . ALA A 1 146 ? 57.149 3.673 22.444 1.00 18.20 170 ALA A O 1
ATOM 1988 N N . VAL A 1 147 ? 58.212 4.437 24.260 1.00 19.11 171 VAL A N 1
ATOM 1989 C CA . VAL A 1 147 ? 59.482 3.904 23.806 1.00 19.55 171 VAL A CA 1
ATOM 1990 C C . VAL A 1 147 ? 59.386 2.379 23.743 1.00 19.30 171 VAL A C 1
ATOM 1991 O O . VAL A 1 147 ? 59.748 1.772 22.730 1.00 21.36 171 VAL A O 1
ATOM 2004 N N . GLU A 1 148 ? 58.854 1.749 24.788 1.00 19.70 172 GLU A N 1
ATOM 2005 C CA . GLU A 1 148 ? 58.819 0.299 24.832 1.00 21.05 172 GLU A CA 1
ATOM 2006 C C . GLU A 1 148 ? 57.852 -0.254 23.783 1.00 26.48 172 GLU A C 1
ATOM 2007 O O . GLU A 1 148 ? 58.066 -1.364 23.283 1.00 26.06 172 GLU A O 1
ATOM 2019 N N . ALA A 1 149 ? 56.832 0.527 23.431 1.00 21.70 173 ALA A N 1
ATOM 2020 C CA . ALA A 1 149 ? 55.861 0.142 22.391 1.00 20.84 173 ALA A CA 1
ATOM 2021 C C . ALA A 1 149 ? 56.454 0.234 20.976 1.00 23.02 173 ALA A C 1
ATOM 2022 O O . ALA A 1 149 ? 55.803 -0.148 20.006 1.00 23.80 173 ALA A O 1
ATOM 2029 N N . GLY A 1 150 ? 57.650 0.807 20.855 1.00 19.93 174 GLY A N 1
ATOM 2030 C CA . GLY A 1 150 ? 58.399 0.770 19.610 1.00 23.74 174 GLY A CA 1
ATOM 2031 C C . GLY A 1 150 ? 58.367 2.039 18.785 1.00 22.98 174 GLY A C 1
ATOM 2032 O O . GLY A 1 150 ? 58.801 2.035 17.659 1.00 23.54 174 GLY A O 1
ATOM 2036 N N . PHE A 1 151 ? 57.872 3.130 19.343 1.00 19.85 175 PHE A N 1
ATOM 2037 C CA . PHE A 1 151 ? 57.963 4.401 18.628 1.00 18.50 175 PHE A CA 1
ATOM 2038 C C . PHE A 1 151 ? 59.423 4.724 18.412 1.00 21.00 175 PHE A C 1
ATOM 2039 O O . PHE A 1 151 ? 60.277 4.495 19.278 1.00 23.05 175 PHE A O 1
ATOM 2056 N N . ASP A 1 152 ? 59.733 5.258 17.242 1.00 19.53 176 ASP A N 1
ATOM 2057 C CA . ASP A 1 152 ? 61.132 5.468 16.906 1.00 18.03 176 ASP A CA 1
ATOM 2058 C C . ASP A 1 152 ? 61.766 6.680 17.587 1.00 19.98 176 ASP A C 1
ATOM 2059 O O . ASP A 1 152 ? 62.991 6.767 17.660 1.00 19.95 176 ASP A O 1
ATOM 2068 N N . TRP A 1 153 ? 60.957 7.619 18.053 1.00 20.57 177 TRP A N 1
ATOM 2069 C CA . TRP A 1 153 ? 61.435 8.743 18.843 1.00 18.81 177 TRP A CA 1
ATOM 2070 C C . TRP A 1 153 ? 60.313 9.185 19.745 1.00 17.52 177 TRP A C 1
ATOM 2071 O O . TRP A 1 153 ? 59.155 9.294 19.314 1.00 19.36 177 TRP A O 1
ATOM 2092 N N . VAL A 1 154 ? 60.656 9.436 20.998 1.00 17.98 178 VAL A N 1
ATOM 2093 C CA . VAL A 1 154 ? 59.669 9.843 21.980 1.00 17.34 178 VAL A CA 1
ATOM 2094 C C . VAL A 1 154 ? 60.256 11.047 22.723 1.00 16.01 178 VAL A C 1
ATOM 2095 O O . VAL A 1 154 ? 61.422 11.028 23.136 1.00 19.39 178 VAL A O 1
ATOM 2108 N N . TYR A 1 155 ? 59.457 12.093 22.867 1.00 16.46 179 TYR A N 1
ATOM 2109 C CA . TYR A 1 155 ? 59.907 13.373 23.399 1.00 19.34 179 TYR A CA 1
ATOM 2110 C C . TYR A 1 155 ? 58.900 13.905 24.399 1.00 20.19 179 TYR A C 1
ATOM 2111 O O . TYR A 1 155 ? 57.718 14.134 24.064 1.00 16.88 179 TYR A O 1
ATOM 2129 N N . TYR A 1 156 ? 59.338 14.020 25.659 1.00 17.35 180 TYR A N 1
ATOM 2130 C CA . TYR A 1 156 ? 58.493 14.618 26.701 1.00 16.64 180 TYR A CA 1
ATOM 2131 C C . TYR A 1 156 ? 58.537 16.138 26.475 1.00 18.60 180 TYR A C 1
ATOM 2132 O O . TYR A 1 156 ? 59.206 16.906 27.197 1.00 19.05 180 TYR A O 1
ATOM 2141 N N . GLU A 1 157 ? 57.778 16.549 25.451 1.00 18.42 181 GLU A N 1
ATOM 2142 C CA . GLU A 1 157 ? 57.940 17.844 24.812 1.00 16.89 181 GLU A CA 1
ATOM 2143 C C . GLU A 1 157 ? 57.408 18.979 25.672 1.00 19.89 181 GLU A C 1
ATOM 2144 O O . GLU A 1 157 ? 57.975 20.068 25.696 1.00 21.41 181 GLU A O 1
ATOM 2156 N N . SER A 1 158 ? 56.280 18.713 26.331 1.00 17.43 182 SER A N 1
ATOM 2157 C CA . SER A 1 158 ? 55.566 19.696 27.133 1.00 16.65 182 SER A CA 1
ATOM 2158 C C . SER A 1 158 ? 55.138 19.067 28.452 1.00 19.47 182 SER A C 1
ATOM 2159 O O . SER A 1 158 ? 54.997 17.858 28.552 1.00 18.99 182 SER A O 1
ATOM 2167 N N . LYS A 1 159 ? 54.901 19.887 29.463 1.00 18.93 183 LYS A N 1
ATOM 2168 C CA . LYS A 1 159 ? 54.251 19.366 30.665 1.00 16.28 183 LYS A CA 1
ATOM 2169 C C . LYS A 1 159 ? 52.839 18.872 30.323 1.00 17.84 183 LYS A C 1
ATOM 2170 O O . LYS A 1 159 ? 52.255 18.063 31.050 1.00 19.34 183 LYS A O 1
ATOM 2189 N N . ALA A 1 160 ? 52.314 19.331 29.201 1.00 18.16 184 ALA A N 1
ATOM 2190 C CA . ALA A 1 160 ? 50.935 19.009 28.783 1.00 17.63 184 ALA A CA 1
ATOM 2191 C C . ALA A 1 160 ? 50.768 17.789 27.868 1.00 15.15 184 ALA A C 1
ATOM 2192 O O . ALA A 1 160 ? 49.637 17.328 27.689 1.00 18.64 184 ALA A O 1
ATOM 2199 N N . HIS A 1 161 ? 51.853 17.269 27.277 1.00 17.77 185 HIS A N 1
ATOM 2200 C CA . HIS A 1 161 ? 51.745 16.119 26.379 1.00 16.20 185 HIS A CA 1
ATOM 2201 C C . HIS A 1 161 ? 53.110 15.535 26.038 1.00 18.82 185 HIS A C 1
ATOM 2202 O O . HIS A 1 161 ? 54.131 16.193 26.237 1.00 18.86 185 HIS A O 1
ATOM 2216 N N . VAL A 1 162 ? 53.090 14.301 25.512 1.00 17.53 186 VAL A N 1
ATOM 2217 C CA . VAL A 1 162 ? 54.258 13.627 24.967 1.00 16.87 186 VAL A CA 1
ATOM 2218 C C . VAL A 1 162 ? 54.104 13.521 23.454 1.00 14.91 186 VAL A C 1
ATOM 2219 O O . VAL A 1 162 ? 53.020 13.220 22.954 1.00 19.65 186 VAL A O 1
ATOM 2232 N N . HIS A 1 163 ? 55.200 13.751 22.756 1.00 15.47 187 HIS A N 1
ATOM 2233 C CA . HIS A 1 163 ? 55.269 13.650 21.302 1.00 15.18 187 HIS A CA 1
ATOM 2234 C C . HIS A 1 163 ? 55.994 12.387 20.918 1.00 17.44 187 HIS A C 1
ATOM 2235 O O . HIS A 1 163 ? 57.085 12.156 21.384 1.00 19.11 187 HIS A O 1
ATOM 2249 N N . CYS A 1 164 ? 55.384 11.559 20.065 1.00 20.12 188 CYS A N 1
ATOM 2250 C CA . CYS A 1 164 ? 55.982 10.293 19.642 1.00 16.93 188 CYS A CA 1
ATOM 2251 C C . CYS A 1 164 ? 55.934 10.218 18.126 1.00 20.55 188 CYS A C 1
ATOM 2252 O O . CYS A 1 164 ? 54.941 10.597 17.506 1.00 19.30 188 CYS A O 1
ATOM 2260 N N . SER A 1 165 ? 56.996 9.712 17.511 1.00 16.81 189 SER A N 1
ATOM 2261 C CA . SER A 1 165 ? 56.997 9.596 16.068 1.00 18.33 189 SER A CA 1
ATOM 2262 C C . SER A 1 165 ? 57.639 8.313 15.568 1.00 18.33 189 SER A C 1
ATOM 2263 O O . SER A 1 165 ? 58.222 7.526 16.342 1.00 19.82 189 SER A O 1
ATOM 2271 N N . VAL A 1 166 ? 57.470 8.098 14.268 1.00 20.42 190 VAL A N 1
ATOM 2272 C CA . VAL A 1 166 ? 57.933 6.884 13.627 1.00 22.95 190 VAL A CA 1
ATOM 2273 C C . VAL A 1 166 ? 58.626 7.174 12.305 1.00 22.91 190 VAL A C 1
ATOM 2274 O O . VAL A 1 166 ? 58.432 8.215 11.690 1.00 22.52 190 VAL A O 1
ATOM 2287 N N . LYS A 1 167 ? 59.457 6.227 11.912 1.00 24.49 191 LYS A N 1
ATOM 2288 C CA . LYS A 1 167 ? 60.094 6.191 10.597 1.00 24.51 191 LYS A CA 1
ATOM 2289 C C . LYS A 1 167 ? 59.070 6.060 9.488 1.00 24.33 191 LYS A C 1
ATOM 2290 O O . LYS A 1 167 ? 57.970 5.563 9.707 1.00 25.97 191 LYS A O 1
ATOM 2309 N N . SER A 1 168 ? 59.466 6.469 8.289 1.00 27.37 192 SER A N 1
ATOM 2310 C CA . SER A 1 168 ? 58.622 6.310 7.115 1.00 33.14 192 SER A CA 1
ATOM 2311 C C . SER A 1 168 ? 58.549 4.823 6.756 1.00 40.05 192 SER A C 1
ATOM 2312 O O . SER A 1 168 ? 59.421 4.052 7.134 1.00 30.98 192 SER A O 1
ATOM 2320 N N . GLU A 1 169 ? 57.489 4.436 6.047 1.00 38.34 193 GLU A N 1
ATOM 2321 C CA . GLU A 1 169 ? 57.211 3.031 5.736 1.00 47.86 193 GLU A CA 1
ATOM 2322 C C . GLU A 1 169 ? 58.325 2.486 4.871 1.00 58.90 193 GLU A C 1
ATOM 2323 O O . GLU A 1 169 ? 58.506 1.273 4.783 1.00 65.34 193 GLU A O 1
ATOM 2336 N N . LEU B 1 20 ? 5.119 32.843 31.275 1.00 48.50 44 LEU B N 1
ATOM 2337 C CA . LEU B 1 20 ? 4.525 32.003 30.232 1.00 49.58 44 LEU B CA 1
ATOM 2338 C C . LEU B 1 20 ? 3.990 30.675 30.765 1.00 37.14 44 LEU B C 1
ATOM 2339 O O . LEU B 1 20 ? 4.371 30.232 31.841 1.00 45.27 44 LEU B O 1
ATOM 2354 N N . VAL B 1 21 ? 3.117 30.045 29.984 1.00 31.08 45 VAL B N 1
ATOM 2355 C CA . VAL B 1 21 ? 2.490 28.792 30.373 1.00 30.91 45 VAL B CA 1
ATOM 2356 C C . VAL B 1 21 ? 3.133 27.647 29.609 1.00 28.12 45 VAL B C 1
ATOM 2357 O O . VAL B 1 21 ? 3.016 27.553 28.394 1.00 28.84 45 VAL B O 1
ATOM 2370 N N . PRO B 1 22 ? 3.786 26.745 30.328 1.00 26.02 46 PRO B N 1
ATOM 2371 C CA . PRO B 1 22 ? 4.514 25.675 29.644 1.00 21.57 46 PRO B CA 1
ATOM 2372 C C . PRO B 1 22 ? 3.578 24.714 28.939 1.00 25.88 46 PRO B C 1
ATOM 2373 O O . PRO B 1 22 ? 2.427 24.533 29.354 1.00 26.23 46 PRO B O 1
ATOM 2384 N N . LEU B 1 23 ? 4.066 24.095 27.868 1.00 23.29 47 LEU B N 1
ATOM 2385 C CA . LEU B 1 23 ? 3.359 22.963 27.305 1.00 22.76 47 LEU B CA 1
ATOM 2386 C C . LEU B 1 23 ? 3.480 21.788 28.264 1.00 23.69 47 LEU B C 1
ATOM 2387 O O . LEU B 1 23 ? 4.506 21.591 28.915 1.00 24.71 47 LEU B O 1
ATOM 2392 N N . ALA B 1 24 ? 2.454 20.954 28.302 1.00 26.21 48 ALA B N 1
ATOM 2393 C CA . ALA B 1 24 ? 2.547 19.709 29.039 1.00 28.04 48 ALA B CA 1
ATOM 2394 C C . ALA B 1 24 ? 3.213 18.637 28.210 1.00 22.59 48 ALA B C 1
ATOM 2395 O O . ALA B 1 24 ? 3.239 18.713 26.972 1.00 22.83 48 ALA B O 1
ATOM 2402 N N . TYR B 1 25 ? 3.762 17.625 28.874 1.00 26.06 49 TYR B N 1
ATOM 2403 C CA . TYR B 1 25 ? 4.309 16.478 28.188 1.00 20.76 49 TYR B CA 1
ATOM 2404 C C . TYR B 1 25 ? 3.274 15.922 27.193 1.00 23.79 49 TYR B C 1
ATOM 2405 O O . TYR B 1 25 ? 2.077 15.785 27.511 1.00 25.96 49 TYR B O 1
ATOM 2423 N N . LYS B 1 26 ? 3.751 15.716 25.973 1.00 20.96 50 LYS B N 1
ATOM 2424 C CA . LYS B 1 26 ? 3.010 15.185 24.821 1.00 25.09 50 LYS B CA 1
ATOM 2425 C C . LYS B 1 26 ? 2.017 16.164 24.210 1.00 22.71 50 LYS B C 1
ATOM 2426 O O . LYS B 1 26 ? 1.337 15.824 23.256 1.00 26.01 50 LYS B O 1
ATOM 2445 N N . GLN B 1 27 ? 1.978 17.387 24.708 1.00 21.78 51 GLN B N 1
ATOM 2446 C CA . GLN B 1 27 ? 1.226 18.437 24.041 1.00 20.97 51 GLN B CA 1
ATOM 2447 C C . GLN B 1 27 ? 1.876 18.886 22.725 1.00 22.48 51 GLN B C 1
ATOM 2448 O O . GLN B 1 27 ? 3.107 18.871 22.590 1.00 22.54 51 GLN B O 1
ATOM 2462 N N . PHE B 1 28 ? 1.028 19.264 21.767 1.00 21.41 52 PHE B N 1
ATOM 2463 C CA . PHE B 1 28 ? 1.478 19.842 20.503 1.00 20.22 52 PHE B CA 1
ATOM 2464 C C . PHE B 1 28 ? 0.700 21.102 20.224 1.00 23.59 52 PHE B C 1
ATOM 2465 O O . PHE B 1 28 ? -0.485 21.247 20.627 1.00 22.79 52 PHE B O 1
ATOM 2482 N N . SER B 1 29 ? 1.368 22.029 19.538 1.00 21.22 53 SER B N 1
ATOM 2483 C CA . SER B 1 29 ? 0.777 23.301 19.247 1.00 19.03 53 SER B CA 1
ATOM 2484 C C . SER B 1 29 ? 1.279 23.774 17.885 1.00 21.77 53 SER B C 1
ATOM 2485 O O . SER B 1 29 ? 2.473 23.736 17.632 1.00 22.49 53 SER B O 1
ATOM 2493 N N . PRO B 1 30 ? 0.384 24.221 17.010 1.00 21.23 54 PRO B N 1
ATOM 2494 C CA . PRO B 1 30 ? -1.078 24.329 17.198 1.00 20.63 54 PRO B CA 1
ATOM 2495 C C . PRO B 1 30 ? -1.658 22.917 17.278 1.00 25.21 54 PRO B C 1
ATOM 2496 O O . PRO B 1 30 ? -0.978 21.917 16.986 1.00 22.96 54 PRO B O 1
ATOM 2507 N N . ASN B 1 31 ? -2.929 22.864 17.654 1.00 30.82 55 ASN B N 1
ATOM 2508 C CA . ASN B 1 31 ? -3.641 21.634 17.955 1.00 34.36 55 ASN B CA 1
ATOM 2509 C C . ASN B 1 31 ? -4.149 20.950 16.692 1.00 31.09 55 ASN B C 1
ATOM 2510 O O . ASN B 1 31 ? -5.364 20.761 16.491 1.00 33.77 55 ASN B O 1
ATOM 2521 N N . VAL B 1 32 ? -3.223 20.647 15.800 1.00 29.00 56 VAL B N 1
ATOM 2522 C CA . VAL B 1 32 ? -3.529 19.940 14.566 1.00 28.05 56 VAL B CA 1
ATOM 2523 C C . VAL B 1 32 ? -2.340 19.041 14.247 1.00 22.52 56 VAL B C 1
ATOM 2524 O O . VAL B 1 32 ? -1.271 19.175 14.866 1.00 25.62 56 VAL B O 1
ATOM 2537 N N . PRO B 1 33 ? -2.491 18.135 13.275 1.00 24.09 57 PRO B N 1
ATOM 2538 C CA . PRO B 1 33 ? -1.337 17.321 12.894 1.00 19.57 57 PRO B CA 1
ATOM 2539 C C . PRO B 1 33 ? -0.187 18.168 12.300 1.00 22.08 57 PRO B C 1
ATOM 2540 O O . PRO B 1 33 ? -0.385 19.184 11.605 1.00 22.65 57 PRO B O 1
ATOM 2551 N N . GLU B 1 34 ? 1.027 17.744 12.592 1.00 18.79 58 GLU B N 1
ATOM 2552 C CA . GLU B 1 34 ? 2.198 18.468 12.095 1.00 19.35 58 GLU B CA 1
ATOM 2553 C C . GLU B 1 34 ? 2.168 18.836 10.614 1.00 22.44 58 GLU B C 1
ATOM 2554 O O . GLU B 1 34 ? 2.564 19.944 10.235 1.00 23.60 58 GLU B O 1
ATOM 2566 N N . LYS B 1 35 ? 1.824 17.884 9.768 1.00 20.83 59 LYS B N 1
ATOM 2567 C CA . LYS B 1 35 ? 2.039 18.075 8.344 1.00 22.34 59 LYS B CA 1
ATOM 2568 C C . LYS B 1 35 ? 0.771 18.547 7.636 1.00 25.06 59 LYS B C 1
ATOM 2569 O O . LYS B 1 35 ? 0.564 18.255 6.458 1.00 31.52 59 LYS B O 1
ATOM 2588 N N . THR B 1 36 ? -0.057 19.279 8.364 1.00 30.33 60 THR B N 1
ATOM 2589 C CA . THR B 1 36 ? -1.217 19.950 7.769 1.00 27.49 60 THR B CA 1
ATOM 2590 C C . THR B 1 36 ? -0.946 21.455 7.519 1.00 26.76 60 THR B C 1
ATOM 2591 O O . THR B 1 36 ? 0.018 22.038 8.022 1.00 25.08 60 THR B O 1
ATOM 2602 N N . LEU B 1 37 ? -1.804 22.094 6.725 1.00 24.23 61 LEU B N 1
ATOM 2603 C CA . LEU B 1 37 ? -1.531 23.443 6.250 1.00 25.09 61 LEU B CA 1
ATOM 2604 C C . LEU B 1 37 ? -1.448 24.487 7.356 1.00 24.89 61 LEU B C 1
ATOM 2605 O O . LEU B 1 37 ? -0.697 25.443 7.245 1.00 32.95 61 LEU B O 1
ATOM 2621 N N . GLY B 1 38 ? -2.206 24.298 8.421 1.00 28.96 62 GLY B N 1
ATOM 2622 C CA . GLY B 1 38 ? -2.137 25.192 9.563 1.00 30.88 62 GLY B CA 1
ATOM 2623 C C . GLY B 1 38 ? -0.901 25.018 10.410 1.00 33.49 62 GLY B C 1
ATOM 2624 O O . GLY B 1 38 ? -0.629 25.836 11.281 1.00 29.34 62 GLY B O 1
ATOM 2628 N N . ALA B 1 39 ? -0.152 23.953 10.153 1.00 27.63 63 ALA B N 1
ATOM 2629 C CA . ALA B 1 39 ? 1.064 23.684 10.915 1.00 23.31 63 ALA B CA 1
ATOM 2630 C C . ALA B 1 39 ? 2.269 23.760 9.988 1.00 23.73 63 ALA B C 1
ATOM 2631 O O . ALA B 1 39 ? 2.474 24.781 9.374 1.00 22.97 63 ALA B O 1
ATOM 2638 N N . SER B 1 40 ? 3.020 22.680 9.819 1.00 20.98 64 SER B N 1
ATOM 2639 C CA . SER B 1 40 ? 4.268 22.730 9.040 1.00 18.56 64 SER B CA 1
ATOM 2640 C C . SER B 1 40 ? 4.063 22.290 7.594 1.00 21.71 64 SER B C 1
ATOM 2641 O O . SER B 1 40 ? 4.968 22.388 6.774 1.00 22.70 64 SER B O 1
ATOM 2649 N N . GLY B 1 41 ? 2.872 21.810 7.267 1.00 26.82 65 GLY B N 1
ATOM 2650 C CA . GLY B 1 41 ? 2.601 21.386 5.902 1.00 26.48 65 GLY B CA 1
ATOM 2651 C C . GLY B 1 41 ? 3.219 20.033 5.530 1.00 29.82 65 GLY B C 1
ATOM 2652 O O . GLY B 1 41 ? 4.012 19.435 6.268 1.00 22.20 65 GLY B O 1
ATOM 2656 N N . ARG B 1 42 ? 2.858 19.544 4.354 1.00 23.65 66 ARG B N 1
ATOM 2657 C CA . ARG B 1 42 ? 3.166 18.180 3.990 1.00 28.58 66 ARG B CA 1
ATOM 2658 C C . ARG B 1 42 ? 4.649 17.876 3.813 1.00 26.70 66 ARG B C 1
ATOM 2659 O O . ARG B 1 42 ? 5.459 18.750 3.464 1.00 24.98 66 ARG B O 1
ATOM 2667 N N . TYR B 1 43 ? 4.973 16.612 4.049 1.00 25.52 67 TYR B N 1
ATOM 2668 C CA . TYR B 1 43 ? 6.250 16.035 3.671 1.00 24.28 67 TYR B CA 1
ATOM 2669 C C . TYR B 1 43 ? 6.415 16.109 2.163 1.00 26.03 67 TYR B C 1
ATOM 2670 O O . TYR B 1 43 ? 5.507 15.722 1.412 1.00 26.72 67 TYR B O 1
ATOM 2688 N N . GLU B 1 44 ? 7.576 16.589 1.736 1.00 25.52 68 GLU B N 1
ATOM 2689 C CA . GLU B 1 44 ? 7.896 16.748 0.321 1.00 29.22 68 GLU B CA 1
ATOM 2690 C C . GLU B 1 44 ? 8.940 15.756 -0.167 1.00 30.07 68 GLU B C 1
ATOM 2691 O O . GLU B 1 44 ? 9.293 15.761 -1.333 1.00 31.70 68 GLU B O 1
ATOM 2703 N N . GLY B 1 45 ? 9.423 14.900 0.728 1.00 27.59 69 GLY B N 1
ATOM 2704 C CA . GLY B 1 45 ? 10.312 13.820 0.359 1.00 27.51 69 GLY B CA 1
ATOM 2705 C C . GLY B 1 45 ? 11.655 13.995 1.037 1.00 26.18 69 GLY B C 1
ATOM 2706 O O . GLY B 1 45 ? 12.132 15.106 1.206 1.00 26.52 69 GLY B O 1
ATOM 2710 N N . LYS B 1 46 ? 12.273 12.881 1.412 1.00 26.71 70 LYS B N 1
ATOM 2711 C CA . LYS B 1 46 ? 13.585 12.898 2.023 1.00 24.68 70 LYS B CA 1
ATOM 2712 C C . LYS B 1 46 ? 14.641 13.578 1.156 1.00 20.93 70 LYS B C 1
ATOM 2713 O O . LYS B 1 46 ? 14.704 13.372 -0.048 1.00 28.20 70 LYS B O 1
ATOM 2732 N N . ILE B 1 47 ? 15.475 14.378 1.805 1.00 21.05 71 ILE B N 1
ATOM 2733 C CA . ILE B 1 47 ? 16.712 14.919 1.220 1.00 22.29 71 ILE B CA 1
ATOM 2734 C C . ILE B 1 47 ? 17.931 14.080 1.629 1.00 25.29 71 ILE B C 1
ATOM 2735 O O . ILE B 1 47 ? 18.356 14.101 2.769 1.00 24.53 71 ILE B O 1
ATOM 2751 N N . ALA B 1 48 ? 18.517 13.372 0.663 1.00 24.26 72 ALA B N 1
ATOM 2752 C CA . ALA B 1 48 ? 19.718 12.594 0.916 1.00 24.75 72 ALA B CA 1
ATOM 2753 C C . ALA B 1 48 ? 20.963 13.410 0.636 1.00 22.72 72 ALA B C 1
ATOM 2754 O O . ALA B 1 48 ? 20.955 14.354 -0.149 1.00 29.51 72 ALA B O 1
ATOM 2761 N N . ARG B 1 49 ? 22.056 13.040 1.283 1.00 22.84 73 ARG B N 1
ATOM 2762 C CA . ARG B 1 49 ? 23.309 13.749 1.117 1.00 23.53 73 ARG B CA 1
ATOM 2763 C C . ARG B 1 49 ? 23.728 13.806 -0.350 1.00 29.09 73 ARG B C 1
ATOM 2764 O O . ARG B 1 49 ? 24.301 14.792 -0.804 1.00 33.00 73 ARG B O 1
ATOM 2785 N N . SER B 1 50 ? 23.448 12.737 -1.083 1.00 26.26 74 SER B N 1
ATOM 2786 C CA . SER B 1 50 ? 23.872 12.666 -2.480 1.00 47.78 74 SER B CA 1
ATOM 2787 C C . SER B 1 50 ? 23.048 13.530 -3.450 1.00 49.11 74 SER B C 1
ATOM 2788 O O . SER B 1 50 ? 23.344 13.558 -4.645 1.00 46.15 74 SER B O 1
ATOM 2795 N N . SER B 1 51 ? 22.046 14.246 -2.943 1.00 42.01 75 SER B N 1
ATOM 2796 C CA . SER B 1 51 ? 20.999 14.822 -3.797 1.00 34.94 75 SER B CA 1
ATOM 2797 C C . SER B 1 51 ? 21.166 16.303 -4.087 1.00 30.79 75 SER B C 1
ATOM 2798 O O . SER B 1 51 ? 21.871 17.022 -3.381 1.00 33.51 75 SER B O 1
ATOM 2806 N N . GLU B 1 52 ? 20.508 16.765 -5.154 1.00 36.96 76 GLU B N 1
ATOM 2807 C CA . GLU B 1 52 ? 20.553 18.177 -5.513 1.00 36.20 76 GLU B CA 1
ATOM 2808 C C . GLU B 1 52 ? 19.932 19.046 -4.415 1.00 35.04 76 GLU B C 1
ATOM 2809 O O . GLU B 1 52 ? 20.426 20.122 -4.119 1.00 36.16 76 GLU B O 1
ATOM 2821 N N . ARG B 1 53 ? 18.832 18.582 -3.815 1.00 33.51 77 ARG B N 1
ATOM 2822 C CA . ARG B 1 53 ? 18.144 19.377 -2.798 1.00 27.61 77 ARG B CA 1
ATOM 2823 C C . ARG B 1 53 ? 18.999 19.563 -1.556 1.00 32.01 77 ARG B C 1
ATOM 2824 O O . ARG B 1 53 ? 18.845 20.547 -0.821 1.00 31.15 77 ARG B O 1
ATOM 2845 N N . PHE B 1 54 ? 19.916 18.623 -1.345 1.00 29.54 78 PHE B N 1
ATOM 2846 C CA . PHE B 1 54 ? 20.828 18.689 -0.214 1.00 30.23 78 PHE B CA 1
ATOM 2847 C C . PHE B 1 54 ? 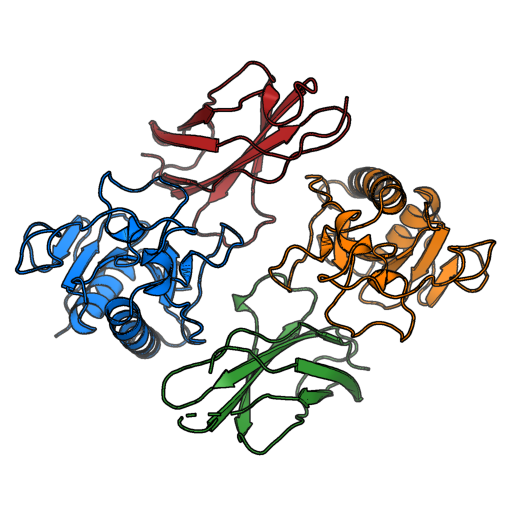21.732 19.907 -0.341 1.00 29.91 78 PHE B C 1
ATOM 2848 O O . PHE B 1 54 ? 22.081 20.537 0.657 1.00 27.23 78 PHE B O 1
ATOM 2865 N N . LYS B 1 55 ? 22.094 20.249 -1.570 1.00 32.32 79 LYS B N 1
ATOM 2866 C CA . LYS B 1 55 ? 22.986 21.379 -1.799 1.00 32.26 79 LYS B CA 1
ATOM 2867 C C . LYS B 1 55 ? 22.381 22.689 -1.300 1.00 38.40 79 LYS B C 1
ATOM 2868 O O . LYS B 1 55 ? 23.094 23.639 -1.026 1.00 43.21 79 LYS B O 1
ATOM 2887 N N . GLU B 1 56 ? 21.066 22.733 -1.176 1.00 31.19 80 GLU B N 1
ATOM 2888 C CA . GLU B 1 56 ? 20.395 23.949 -0.732 1.00 38.08 80 GLU B CA 1
ATOM 2889 C C . GLU B 1 56 ? 20.389 24.122 0.781 1.00 39.01 80 GLU B C 1
ATOM 2890 O O . GLU B 1 56 ? 20.074 25.190 1.282 1.00 40.92 80 GLU B O 1
ATOM 2896 N N . LEU B 1 57 ? 20.735 23.071 1.510 1.00 31.45 81 LEU B N 1
ATOM 2897 C CA . LEU B 1 57 ? 20.852 23.187 2.957 1.00 29.50 81 LEU B CA 1
ATOM 2898 C C . LEU B 1 57 ? 22.226 23.725 3.304 1.00 29.67 81 LEU B C 1
ATOM 2899 O O . LEU B 1 57 ? 23.265 23.213 2.818 1.00 32.47 81 LEU B O 1
ATOM 2915 N N . THR B 1 58 ? 22.243 24.733 4.174 1.00 25.86 82 THR B N 1
ATOM 2916 C CA . THR B 1 58 ? 23.512 25.252 4.685 1.00 28.12 82 THR B CA 1
ATOM 2917 C C . THR B 1 58 ? 23.512 25.249 6.216 1.00 23.49 82 THR B C 1
ATOM 2918 O O . THR B 1 58 ? 22.450 25.259 6.856 1.00 23.26 82 THR B O 1
ATOM 2929 N N . PRO B 1 59 ? 24.717 25.205 6.797 1.00 23.31 83 PRO B N 1
ATOM 2930 C CA . PRO B 1 59 ? 24.838 25.034 8.243 1.00 21.96 83 PRO B CA 1
ATOM 2931 C C . PRO B 1 59 ? 24.609 26.293 9.058 1.00 22.03 83 PRO B C 1
ATOM 2932 O O . PRO B 1 59 ? 25.028 27.414 8.707 1.00 23.78 83 PRO B O 1
ATOM 2943 N N . ASN B 1 60 ? 23.918 26.088 10.168 1.00 20.41 84 ASN B N 1
ATOM 2944 C CA . ASN B 1 60 ? 23.778 27.127 11.170 1.00 19.64 84 ASN B CA 1
ATOM 2945 C C . ASN B 1 60 ? 24.989 27.099 12.105 1.00 18.04 84 ASN B C 1
ATOM 2946 O O . ASN B 1 60 ? 25.211 26.119 12.825 1.00 21.42 84 ASN B O 1
ATOM 2957 N N . TYR B 1 61 ? 25.772 28.177 12.084 1.00 18.44 85 TYR B N 1
ATOM 2958 C CA . TYR B 1 61 ? 26.970 28.292 12.925 1.00 21.66 85 TYR B CA 1
ATOM 2959 C C . TYR B 1 61 ? 26.794 29.311 14.064 1.00 23.72 85 TYR B C 1
ATOM 2960 O O . TYR B 1 61 ? 27.753 29.872 14.590 1.00 23.36 85 TYR B O 1
ATOM 2978 N N . ASN B 1 62 ? 25.549 29.519 14.471 1.00 21.86 86 ASN B N 1
ATOM 2979 C CA . ASN B 1 62 ? 25.242 30.495 15.514 1.00 21.33 86 ASN B CA 1
ATOM 2980 C C . ASN B 1 62 ? 25.874 30.098 16.845 1.00 23.20 86 ASN B C 1
ATOM 2981 O O . ASN B 1 62 ? 25.605 29.022 17.353 1.00 23.42 86 ASN B O 1
ATOM 2986 N N . PRO B 1 63 ? 26.721 30.966 17.413 1.00 22.78 87 PRO B N 1
ATOM 2987 C CA . PRO B 1 63 ? 27.393 30.673 18.683 1.00 26.35 87 PRO B CA 1
ATOM 2988 C C . PRO B 1 63 ? 26.428 30.548 19.866 1.00 23.79 87 PRO B C 1
ATOM 2989 O O . PRO B 1 63 ? 26.828 29.971 20.884 1.00 26.98 87 PRO B O 1
ATOM 2993 N N . ASP B 1 64 ? 25.215 31.095 19.735 1.00 22.58 88 ASP B N 1
ATOM 2994 C CA . ASP B 1 64 ? 24.174 31.013 20.770 1.00 21.12 88 ASP B CA 1
ATOM 2995 C C . ASP B 1 64 ? 23.579 29.618 20.923 1.00 19.57 88 ASP B C 1
ATOM 2996 O O . ASP B 1 64 ? 22.750 29.429 21.808 1.00 19.77 88 ASP B O 1
ATOM 3005 N N . ILE B 1 65 ? 23.972 28.660 20.071 1.00 18.23 89 ILE B N 1
ATOM 3006 C CA . ILE B 1 65 ? 23.334 27.332 20.048 1.00 21.46 89 ILE B CA 1
ATOM 3007 C C . ILE B 1 65 ? 24.386 26.236 20.123 1.00 22.64 89 ILE B C 1
ATOM 3008 O O . ILE B 1 65 ? 25.418 26.324 19.449 1.00 22.57 89 ILE B O 1
ATOM 3024 N N . ILE B 1 66 ? 24.131 25.220 20.951 1.00 19.88 90 ILE B N 1
ATOM 3025 C CA . ILE B 1 66 ? 24.999 24.054 21.078 1.00 19.84 90 ILE B CA 1
ATOM 3026 C C . ILE B 1 66 ? 24.438 22.972 20.168 1.00 24.48 90 ILE B C 1
ATOM 3027 O O . ILE B 1 66 ? 23.258 22.664 20.241 1.00 20.50 90 ILE B O 1
ATOM 3043 N N . PHE B 1 67 ? 25.269 22.414 19.302 1.00 18.93 91 PHE B N 1
ATOM 3044 C CA . PHE B 1 67 ? 24.832 21.326 18.414 1.00 17.17 91 PHE B CA 1
ATOM 3045 C C . PHE B 1 67 ? 25.464 20.034 18.871 1.00 18.82 91 PHE B C 1
ATOM 3046 O O . PHE B 1 67 ? 26.705 19.898 18.940 1.00 19.62 91 PHE B O 1
ATOM 3063 N N . LYS B 1 68 ? 24.634 19.073 19.225 1.00 17.27 92 LYS B N 1
ATOM 3064 C CA . LYS B 1 68 ? 25.106 17.803 19.798 1.00 16.60 92 LYS B CA 1
ATOM 3065 C C . LYS B 1 68 ? 26.119 17.104 18.884 1.00 19.25 92 LYS B C 1
ATOM 3066 O O . LYS B 1 68 ? 27.199 16.746 19.317 1.00 19.19 92 LYS B O 1
ATOM 3085 N N . ASP B 1 69 ? 25.759 16.919 17.620 1.00 18.32 93 ASP B N 1
ATOM 3086 C CA . ASP B 1 69 ? 26.639 16.352 16.610 1.00 20.26 93 ASP B CA 1
ATOM 3087 C C . ASP B 1 69 ? 27.263 15.050 17.053 1.00 20.05 93 ASP B C 1
ATOM 3088 O O . ASP B 1 69 ? 28.454 14.817 16.875 1.00 20.75 93 ASP B O 1
ATOM 3097 N N . GLU B 1 70 ? 26.437 14.176 17.596 1.00 17.82 94 GLU B N 1
ATOM 3098 C CA . GLU B 1 70 ? 26.931 12.835 17.925 1.00 18.19 94 GLU B CA 1
ATOM 3099 C C . GLU B 1 70 ? 27.325 12.079 16.656 1.00 17.47 94 GLU B C 1
ATOM 3100 O O . GLU B 1 70 ? 28.113 11.107 16.695 1.00 18.94 94 GLU B O 1
ATOM 3112 N N . GLU B 1 71 ? 26.791 12.520 15.529 1.00 16.39 95 GLU B N 1
ATOM 3113 C CA . GLU B 1 71 ? 27.166 11.977 14.221 1.00 18.13 95 GLU B CA 1
ATOM 3114 C C . GLU B 1 71 ? 28.599 12.319 13.806 1.00 21.14 95 GLU B C 1
ATOM 3115 O O . GLU B 1 71 ? 29.180 11.633 12.961 1.00 20.62 95 GLU B O 1
ATOM 3127 N N . ASN B 1 72 ? 29.165 13.368 14.406 1.00 18.20 96 ASN B N 1
ATOM 3128 C CA . ASN B 1 72 ? 30.458 13.876 13.958 1.00 19.56 96 ASN B CA 1
ATOM 3129 C C . ASN B 1 72 ? 30.517 14.134 12.460 1.00 17.97 96 ASN B C 1
ATOM 3130 O O . ASN B 1 72 ? 31.526 13.881 11.790 1.00 21.14 96 ASN B O 1
ATOM 3141 N N . THR B 1 73 ? 29.422 14.668 11.938 1.00 18.83 97 THR B N 1
ATOM 3142 C CA . THR B 1 73 ? 29.327 15.028 10.530 1.00 19.52 97 THR B CA 1
ATOM 3143 C C . THR B 1 73 ? 28.882 16.457 10.330 1.00 20.80 97 THR B C 1
ATOM 3144 O O . THR B 1 73 ? 28.920 16.971 9.220 1.00 24.18 97 THR B O 1
ATOM 3155 N N . GLY B 1 74 ? 28.398 17.092 11.384 1.00 20.27 98 GLY B N 1
ATOM 3156 C CA . GLY B 1 74 ? 27.762 18.402 11.231 1.00 22.01 98 GLY B CA 1
ATOM 3157 C C . GLY B 1 74 ? 26.326 18.432 10.762 1.00 22.12 98 GLY B C 1
ATOM 3158 O O . GLY B 1 74 ? 25.792 19.497 10.520 1.00 19.35 98 GLY B O 1
ATOM 3162 N N . ALA B 1 75 ? 25.706 17.273 10.632 1.00 16.89 99 ALA B N 1
ATOM 3163 C CA . ALA B 1 75 ? 24.336 17.167 10.132 1.00 16.82 99 ALA B CA 1
ATOM 3164 C C . ALA B 1 75 ? 23.356 18.058 10.881 1.00 17.97 99 ALA B C 1
ATOM 3165 O O . ALA B 1 75 ? 22.427 18.646 10.256 1.00 18.26 99 ALA B O 1
ATOM 3172 N N . ASP B 1 76 ? 23.518 18.129 12.208 1.00 18.58 100 ASP B N 1
ATOM 3173 C CA . ASP B 1 76 ? 22.549 18.792 13.070 1.00 15.28 100 ASP B CA 1
ATOM 3174 C C . ASP B 1 76 ? 22.450 20.291 12.762 1.00 18.05 100 ASP B C 1
ATOM 3175 O O . ASP B 1 76 ? 21.429 20.918 13.065 1.00 19.51 100 ASP B O 1
ATOM 3184 N N . ARG B 1 77 ? 23.522 20.856 12.220 1.00 20.26 101 ARG B N 1
ATOM 3185 C CA . ARG B 1 77 ? 23.574 22.262 11.862 1.00 18.09 101 ARG B CA 1
ATOM 3186 C C . ARG B 1 77 ? 22.834 22.553 10.582 1.00 17.23 101 ARG B C 1
ATOM 3187 O O . ARG B 1 77 ? 22.502 23.704 10.321 1.00 20.87 101 ARG B O 1
ATOM 3208 N N . LEU B 1 78 ? 22.573 21.527 9.768 1.00 20.58 102 LEU B N 1
ATOM 3209 C CA . LEU B 1 78 ? 21.933 21.703 8.480 1.00 16.71 102 LEU B CA 1
ATOM 3210 C C . LEU B 1 78 ? 20.415 21.846 8.647 1.00 16.61 102 LEU B C 1
ATOM 3211 O O . LEU B 1 78 ? 19.782 21.000 9.256 1.00 18.94 102 LEU B O 1
ATOM 3227 N N . MET B 1 79 ? 19.853 22.918 8.092 1.00 19.12 103 MET B N 1
ATOM 3228 C CA . MET B 1 79 ? 18.418 23.185 8.198 1.00 21.02 103 MET B CA 1
ATOM 3229 C C . MET B 1 79 ? 18.054 24.281 7.199 1.00 21.76 103 MET B C 1
ATOM 3230 O O . MET B 1 79 ? 18.940 24.993 6.700 1.00 22.06 103 MET B O 1
ATOM 3244 N N . THR B 1 80 ? 16.763 24.400 6.899 1.00 20.15 104 THR B N 1
ATOM 3245 C CA . THR B 1 80 ? 16.296 25.426 5.984 1.00 18.30 104 THR B CA 1
ATOM 3246 C C . THR B 1 80 ? 16.459 26.819 6.602 1.00 19.85 104 THR B C 1
ATOM 3247 O O . THR B 1 80 ? 16.636 26.975 7.817 1.00 19.39 104 THR B O 1
ATOM 3258 N N . GLN B 1 81 ? 16.338 27.836 5.753 1.00 22.38 105 GLN B N 1
ATOM 3259 C CA . GLN B 1 81 ? 16.449 29.210 6.215 1.00 22.88 105 GLN B CA 1
ATOM 3260 C C . GLN B 1 81 ? 15.341 29.540 7.222 1.00 20.09 105 GLN B C 1
ATOM 3261 O O . GLN B 1 81 ? 15.603 30.174 8.252 1.00 22.76 105 GLN B O 1
ATOM 3275 N N . ARG B 1 82 ? 14.122 29.087 6.981 1.00 23.67 106 ARG B N 1
ATOM 3276 C CA . ARG B 1 82 ? 13.040 29.371 7.927 1.00 22.55 106 ARG B CA 1
ATOM 3277 C C . ARG B 1 82 ? 13.335 28.696 9.267 1.00 25.22 106 ARG B C 1
ATOM 3278 O O . ARG B 1 82 ? 13.103 29.259 10.332 1.00 21.19 106 ARG B O 1
ATOM 3299 N N . CYS B 1 83 ? 13.869 27.486 9.217 1.00 21.53 107 CYS B N 1
ATOM 3300 C CA . CYS B 1 83 ? 14.201 26.804 10.461 1.00 22.30 107 CYS B CA 1
ATOM 3301 C C . CYS B 1 83 ? 15.276 27.602 11.206 1.00 19.64 107 CYS B C 1
ATOM 3302 O O . CYS B 1 83 ? 15.200 27.793 12.432 1.00 19.73 107 CYS B O 1
ATOM 3310 N N . LYS B 1 84 ? 16.266 28.087 10.487 1.00 20.06 108 LYS B N 1
ATOM 3311 C CA . LYS B 1 84 ? 17.306 28.907 11.093 1.00 18.21 108 LYS B CA 1
ATOM 3312 C C . LYS B 1 84 ? 16.729 30.147 11.757 1.00 20.10 108 LYS B C 1
ATOM 3313 O O . LYS B 1 84 ? 17.112 30.505 12.867 1.00 21.71 108 LYS B O 1
ATOM 3332 N N . ASP B 1 85 ? 15.811 30.790 11.065 1.00 21.59 109 ASP B N 1
ATOM 3333 C CA . ASP B 1 85 ? 15.277 32.057 11.540 1.00 28.07 109 ASP B CA 1
ATOM 3334 C C . ASP B 1 85 ? 14.629 31.815 12.878 1.00 25.47 109 ASP B C 1
ATOM 3335 O O . ASP B 1 85 ? 14.906 32.529 13.846 1.00 26.25 109 ASP B O 1
ATOM 3344 N N . ARG B 1 86 ? 13.789 30.780 12.930 1.00 22.16 110 ARG B N 1
ATOM 3345 C CA . ARG B 1 86 ? 13.039 30.469 14.148 1.00 20.54 110 ARG B CA 1
ATOM 3346 C C . ARG B 1 86 ? 13.975 29.967 15.255 1.00 22.27 110 ARG B C 1
ATOM 3347 O O . ARG B 1 86 ? 13.825 30.317 16.412 1.00 21.08 110 ARG B O 1
ATOM 3368 N N . LEU B 1 87 ? 14.938 29.129 14.901 1.00 19.13 111 LEU B N 1
ATOM 3369 C CA . LEU B 1 87 ? 15.863 28.574 15.878 1.00 19.60 111 LEU B CA 1
ATOM 3370 C C . LEU B 1 87 ? 16.698 29.691 16.484 1.00 21.57 111 LEU B C 1
ATOM 3371 O O . LEU B 1 87 ? 17.007 29.672 17.658 1.00 19.97 111 LEU B O 1
ATOM 3387 N N . ASN B 1 88 ? 17.086 30.665 15.670 1.00 23.23 112 ASN B N 1
ATOM 3388 C CA . ASN B 1 88 ? 17.933 31.732 16.176 1.00 21.10 112 ASN B CA 1
ATOM 3389 C C . ASN B 1 88 ? 17.168 32.672 17.100 1.00 23.02 112 ASN B C 1
ATOM 3390 O O . ASN B 1 88 ? 17.696 33.117 18.103 1.00 21.69 112 ASN B O 1
ATOM 3401 N N . SER B 1 89 ? 15.905 32.931 16.789 1.00 19.44 113 SER B N 1
ATOM 3402 C CA . SER B 1 89 ? 15.043 33.687 17.695 1.00 21.32 113 SER B CA 1
ATOM 3403 C C . SER B 1 89 ? 14.881 32.954 19.021 1.00 20.72 113 SER B C 1
ATOM 3404 O O . SER B 1 89 ? 14.999 33.540 20.081 1.00 22.25 113 SER B O 1
ATOM 3412 N N . LEU B 1 90 ? 14.640 31.654 18.951 1.00 21.60 114 LEU B N 1
ATOM 3413 C CA . LEU B 1 90 ? 14.530 30.839 20.157 1.00 21.42 114 LEU B CA 1
ATOM 3414 C C . LEU B 1 90 ? 15.821 30.868 20.984 1.00 20.64 114 LEU B C 1
ATOM 3415 O O . LEU B 1 90 ? 15.765 30.908 22.235 1.00 20.29 114 LEU B O 1
ATOM 3431 N N . ALA B 1 91 ? 16.965 30.825 20.308 1.00 19.54 115 ALA B N 1
ATOM 3432 C CA . ALA B 1 91 ? 18.253 30.839 21.009 1.00 18.60 115 ALA B CA 1
ATOM 3433 C C . ALA B 1 91 ? 18.361 32.079 21.893 1.00 17.43 115 ALA B C 1
ATOM 3434 O O . ALA B 1 91 ? 18.824 32.017 23.031 1.00 20.15 115 ALA B O 1
ATOM 3441 N N . ILE B 1 92 ? 17.892 33.195 21.387 1.00 20.09 116 ILE B N 1
ATOM 3442 C CA . ILE B 1 92 ? 17.909 34.430 22.155 1.00 22.20 116 ILE B CA 1
ATOM 3443 C C . ILE B 1 92 ? 16.950 34.356 23.334 1.00 24.46 116 ILE B C 1
ATOM 3444 O O . ILE B 1 92 ? 17.306 34.699 24.454 1.00 22.09 116 ILE B O 1
ATOM 3460 N N . SER B 1 93 ? 15.735 33.857 23.109 1.00 22.61 117 SER B N 1
ATOM 3461 C CA . SER B 1 93 ? 14.766 33.843 24.194 1.00 24.40 117 SER B CA 1
ATOM 3462 C C . SER B 1 93 ? 15.153 32.857 25.302 1.00 20.73 117 SER B C 1
ATOM 3463 O O . SER B 1 93 ? 14.858 33.092 26.456 1.00 21.90 117 SER B O 1
ATOM 3471 N N . VAL B 1 94 ? 15.836 31.766 24.956 1.00 19.41 118 VAL B N 1
ATOM 3472 C CA . VAL B 1 94 ? 16.316 30.834 25.958 1.00 17.97 118 VAL B CA 1
ATOM 3473 C C . VAL B 1 94 ? 17.356 31.498 26.878 1.00 20.51 118 VAL B C 1
ATOM 3474 O O . VAL B 1 94 ? 17.304 31.326 28.098 1.00 21.25 118 VAL B O 1
ATOM 3487 N N . MET B 1 95 ? 18.326 32.193 26.290 1.00 21.43 119 MET B N 1
ATOM 3488 C CA . MET B 1 95 ? 19.337 32.892 27.082 1.00 22.51 119 MET B CA 1
ATOM 3489 C C . MET B 1 95 ? 18.710 33.956 27.956 1.00 25.98 119 MET B C 1
ATOM 3490 O O . MET B 1 95 ? 19.180 34.185 29.054 1.00 25.73 119 MET B O 1
ATOM 3504 N N . ASN B 1 96 ? 17.656 34.599 27.479 1.00 23.33 120 ASN B N 1
ATOM 3505 C CA . ASN B 1 96 ? 16.946 35.595 28.297 1.00 21.52 120 ASN B CA 1
ATOM 3506 C C . ASN B 1 96 ? 16.145 34.952 29.441 1.00 26.06 120 ASN B C 1
ATOM 3507 O O . ASN B 1 96 ? 16.048 35.498 30.540 1.00 27.36 120 ASN B O 1
ATOM 3518 N N . GLN B 1 97 ? 15.577 33.790 29.196 1.00 23.16 121 GLN B N 1
ATOM 3519 C CA . GLN B 1 97 ? 14.718 33.158 30.189 1.00 24.58 121 GLN B CA 1
ATOM 3520 C C . GLN B 1 97 ? 15.551 32.612 31.321 1.00 21.61 121 GLN B C 1
ATOM 3521 O O . GLN B 1 97 ? 15.205 32.754 32.491 1.00 22.23 121 GLN B O 1
ATOM 3535 N N . TRP B 1 98 ? 16.702 32.057 30.950 1.00 23.05 122 TRP B N 1
ATOM 3536 C CA . TRP B 1 98 ? 17.577 31.336 31.871 1.00 23.05 122 TRP B CA 1
ATOM 3537 C C . TRP B 1 98 ? 19.018 31.765 31.657 1.00 22.40 122 TRP B C 1
ATOM 3538 O O . TRP B 1 98 ? 19.746 31.132 30.923 1.00 21.97 122 TRP B O 1
ATOM 3559 N N . PRO B 1 99 ? 19.445 32.843 32.314 1.00 24.64 123 PRO B N 1
ATOM 3560 C CA . PRO B 1 99 ? 20.853 33.240 32.153 1.00 25.73 123 PRO B CA 1
ATOM 3561 C C . PRO B 1 99 ? 21.818 32.118 32.381 1.00 23.79 123 PRO B C 1
ATOM 3562 O O . PRO B 1 99 ? 21.688 31.340 33.333 1.00 26.82 123 PRO B O 1
ATOM 3573 N N . GLY B 1 100 ? 22.804 32.017 31.490 1.00 23.98 124 GLY B N 1
ATOM 3574 C CA . GLY B 1 100 ? 23.829 30.995 31.606 1.00 25.73 124 GLY B CA 1
ATOM 3575 C C . GLY B 1 100 ? 23.488 29.689 30.897 1.00 27.79 124 GLY B C 1
ATOM 3576 O O . GLY B 1 100 ? 24.336 28.789 30.772 1.00 30.83 124 GLY B O 1
ATOM 3580 N N . VAL B 1 101 ? 22.248 29.587 30.437 1.00 22.32 125 VAL B N 1
ATOM 3581 C CA . VAL B 1 101 ? 21.759 28.404 29.717 1.00 20.71 125 VAL B CA 1
ATOM 3582 C C . VAL B 1 101 ? 21.568 28.769 28.247 1.00 21.69 125 VAL B C 1
ATOM 3583 O O . VAL B 1 101 ? 21.263 29.897 27.942 1.00 22.03 125 VAL B O 1
ATOM 3596 N N . LYS B 1 102 ? 21.829 27.820 27.350 1.00 20.40 126 LYS B N 1
ATOM 3597 C CA . LYS B 1 102 ? 21.671 28.003 25.931 1.00 19.83 126 LYS B CA 1
ATOM 3598 C C . LYS B 1 102 ? 20.825 26.899 25.340 1.00 20.60 126 LYS B C 1
ATOM 3599 O O . LYS B 1 102 ? 20.626 25.830 25.934 1.00 19.14 126 LYS B O 1
ATOM 3618 N N . LEU B 1 103 ? 20.324 27.180 24.155 1.00 19.22 127 LEU B N 1
ATOM 3619 C CA . LEU B 1 103 ? 19.555 26.227 23.374 1.00 20.25 127 LEU B CA 1
ATOM 3620 C C . LEU B 1 103 ? 20.491 25.156 22.861 1.00 19.98 127 LEU B C 1
ATOM 3621 O O . LEU B 1 103 ? 21.599 25.476 22.445 1.00 19.98 127 LEU B O 1
ATOM 3637 N N . ARG B 1 104 ? 20.088 23.892 22.946 1.00 17.94 128 ARG B N 1
ATOM 3638 C CA . ARG B 1 104 ? 20.887 22.787 22.432 1.00 19.23 128 ARG B CA 1
ATOM 3639 C C . ARG B 1 104 ? 20.043 21.993 21.453 1.00 17.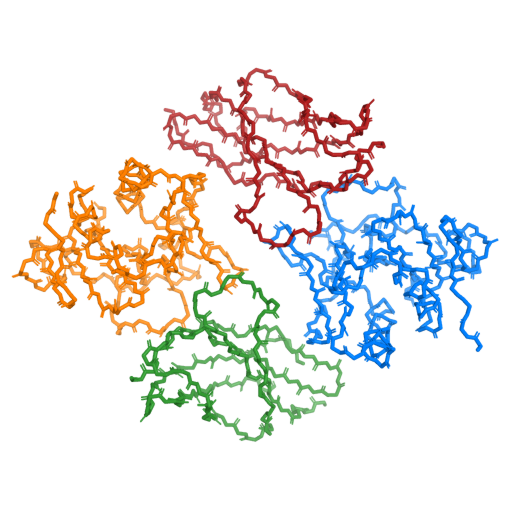31 128 ARG B C 1
ATOM 3640 O O . ARG B 1 104 ? 18.900 21.645 21.722 1.00 18.80 128 ARG B O 1
ATOM 3661 N N . VAL B 1 105 ? 20.626 21.710 20.304 1.00 18.64 129 VAL B N 1
ATOM 3662 C CA . VAL B 1 105 ? 19.965 20.919 19.277 1.00 16.28 129 VAL B CA 1
ATOM 3663 C C . VAL B 1 105 ? 20.538 19.522 19.281 1.00 20.66 129 VAL B C 1
ATOM 3664 O O . VAL B 1 105 ? 21.717 19.355 19.083 1.00 18.71 129 VAL B O 1
ATOM 3677 N N . THR B 1 106 ? 19.716 18.514 19.508 1.00 16.00 130 THR B N 1
ATOM 3678 C CA . THR B 1 106 ? 20.182 17.137 19.422 1.00 16.98 130 THR B CA 1
ATOM 3679 C C . THR B 1 106 ? 20.100 16.591 18.013 1.00 16.39 130 THR B C 1
ATOM 3680 O O . THR B 1 106 ? 20.903 15.753 17.670 1.00 16.38 130 THR B O 1
ATOM 3691 N N . GLU B 1 107 ? 19.092 17.021 17.229 1.00 18.34 131 GLU B N 1
ATOM 3692 C CA . GLU B 1 107 ? 18.908 16.586 15.857 1.00 19.19 131 GLU B CA 1
ATOM 3693 C C . GLU B 1 107 ? 18.450 17.771 15.003 1.00 17.89 131 GLU B C 1
ATOM 3694 O O . GLU B 1 107 ? 17.531 18.490 15.413 1.00 17.73 131 GLU B O 1
ATOM 3706 N N . GLY B 1 108 ? 19.078 17.996 13.868 1.00 17.52 132 GLY B N 1
ATOM 3707 C CA . GLY B 1 108 ? 18.552 18.878 12.822 1.00 18.27 132 GLY B CA 1
ATOM 3708 C C . GLY B 1 108 ? 18.159 18.044 11.617 1.00 19.78 132 GLY B C 1
ATOM 3709 O O . GLY B 1 108 ? 17.338 17.138 11.734 1.00 18.19 132 GLY B O 1
ATOM 3713 N N . TRP B 1 109 ? 18.739 18.337 10.452 1.00 19.82 133 TRP B N 1
ATOM 3714 C CA . TRP B 1 109 ? 18.589 17.469 9.292 1.00 18.39 133 TRP B CA 1
ATOM 3715 C C . TRP B 1 109 ? 19.171 16.117 9.689 1.00 18.35 133 TRP B C 1
ATOM 3716 O O . TRP B 1 109 ? 20.208 16.057 10.355 1.00 20.60 133 TRP B O 1
ATOM 3737 N N . ASP B 1 110 ? 18.486 15.041 9.323 1.00 18.30 134 ASP B N 1
ATOM 3738 C CA . ASP B 1 110 ? 18.896 13.690 9.688 1.00 18.52 134 ASP B CA 1
ATOM 3739 C C . ASP B 1 110 ? 19.054 12.760 8.484 1.00 18.01 134 ASP B C 1
ATOM 3740 O O . ASP B 1 110 ? 18.239 12.761 7.558 1.00 20.42 134 ASP B O 1
ATOM 3749 N N . GLU B 1 111 ? 20.168 12.023 8.485 1.00 19.37 135 GLU B N 1
ATOM 3750 C CA . GLU B 1 111 ? 20.336 10.852 7.611 1.00 17.03 135 GLU B CA 1
ATOM 3751 C C . GLU B 1 111 ? 20.503 9.532 8.362 1.00 18.87 135 GLU B C 1
ATOM 3752 O O . GLU B 1 111 ? 20.671 8.485 7.717 1.00 22.46 135 GLU B O 1
ATOM 3764 N N . ASP B 1 112 ? 20.466 9.551 9.698 1.00 18.79 136 ASP B N 1
ATOM 3765 C CA . ASP B 1 112 ? 20.597 8.314 10.474 1.00 17.50 136 ASP B CA 1
ATOM 3766 C C . ASP B 1 112 ? 19.390 7.401 10.363 1.00 23.31 136 ASP B C 1
ATOM 3767 O O . ASP B 1 112 ? 19.525 6.173 10.333 1.00 22.18 136 ASP B O 1
ATOM 3776 N N . GLY B 1 113 ? 18.219 8.022 10.293 1.00 20.24 137 GLY B N 1
ATOM 3777 C CA . GLY B 1 113 ? 16.968 7.330 9.980 1.00 22.04 137 GLY B CA 1
ATOM 3778 C C . GLY B 1 113 ? 16.157 6.754 11.124 1.00 20.90 137 GLY B C 1
ATOM 3779 O O . GLY B 1 113 ? 15.406 5.810 10.898 1.00 24.81 137 GLY B O 1
ATOM 3783 N N . HIS B 1 114 ? 16.273 7.306 12.329 1.00 18.86 138 HIS B N 1
ATOM 3784 C CA . HIS B 1 114 ? 15.490 6.833 13.457 1.00 20.30 138 HIS B CA 1
ATOM 3785 C C . HIS B 1 114 ? 14.212 7.630 13.739 1.00 17.92 138 HIS B C 1
ATOM 3786 O O . HIS B 1 114 ? 13.533 7.356 14.725 1.00 22.38 138 HIS B O 1
ATOM 3800 N N . HIS B 1 115 ? 13.864 8.602 12.892 1.00 20.09 139 HIS B N 1
ATOM 3801 C CA . HIS B 1 115 ? 12.651 9.374 13.092 1.00 22.94 139 HIS B CA 1
ATOM 3802 C C . HIS B 1 115 ? 11.469 8.681 12.413 1.00 23.67 139 HIS B C 1
ATOM 3803 O O . HIS B 1 115 ? 11.594 7.564 11.967 1.00 24.16 139 HIS B O 1
ATOM 3817 N N . SER B 1 116 ? 10.323 9.340 12.359 1.00 23.91 140 SER B N 1
ATOM 3818 C CA . SER B 1 116 ? 9.147 8.718 11.756 1.00 27.85 140 SER B CA 1
ATOM 3819 C C . SER B 1 116 ? 9.383 8.487 10.248 1.00 27.44 140 SER B C 1
ATOM 3820 O O . SER B 1 116 ? 10.243 9.105 9.687 1.00 23.86 140 SER B O 1
ATOM 3828 N N . GLU B 1 117 ? 8.601 7.628 9.579 1.00 25.38 141 GLU B N 1
ATOM 3829 C CA . GLU B 1 117 ? 8.881 7.286 8.173 1.00 32.84 141 GLU B CA 1
ATOM 3830 C C . GLU B 1 117 ? 8.999 8.471 7.202 1.00 33.39 141 GLU B C 1
ATOM 3831 O O . GLU B 1 117 ? 9.820 8.466 6.265 1.00 35.33 141 GLU B O 1
ATOM 3837 N N . GLU B 1 118 ? 8.171 9.472 7.431 1.00 25.91 142 GLU B N 1
ATOM 3838 C CA . GLU B 1 118 ? 8.157 10.704 6.607 1.00 23.62 142 GLU B CA 1
ATOM 3839 C C . GLU B 1 118 ? 8.416 11.908 7.506 1.00 24.62 142 GLU B C 1
ATOM 3840 O O . GLU B 1 118 ? 7.638 12.865 7.568 1.00 23.85 142 GLU B O 1
ATOM 3846 N N . SER B 1 119 ? 9.521 11.845 8.229 1.00 21.28 143 SER B N 1
ATOM 3847 C CA . SER B 1 119 ? 9.868 12.892 9.167 1.00 20.48 143 SER B CA 1
ATOM 3848 C C . SER B 1 119 ? 10.343 14.180 8.486 1.00 17.77 143 SER B C 1
ATOM 3849 O O . SER B 1 119 ? 11.112 14.147 7.553 1.00 20.03 143 SER B O 1
ATOM 3857 N N . LEU B 1 120 ? 9.944 15.322 9.048 1.00 19.31 144 LEU B N 1
ATOM 3858 C CA . LEU B 1 120 ? 10.409 16.599 8.545 1.00 18.89 144 LEU B CA 1
ATOM 3859 C C . LEU B 1 120 ? 11.897 16.791 8.827 1.00 18.58 144 LEU B C 1
ATOM 3860 O O . LEU B 1 120 ? 12.546 17.635 8.193 1.00 20.22 144 LEU B O 1
ATOM 3876 N N . HIS B 1 121 ? 12.453 15.992 9.736 1.00 19.66 145 HIS B N 1
ATOM 3877 C CA . HIS B 1 121 ? 13.921 16.003 9.903 1.00 18.95 145 HIS B CA 1
ATOM 3878 C C . HIS B 1 121 ? 14.641 15.652 8.604 1.00 18.79 145 HIS B C 1
ATOM 3879 O O . HIS B 1 121 ? 15.765 16.115 8.366 1.00 19.23 145 HIS B O 1
ATOM 3893 N N . TYR B 1 122 ? 14.029 14.798 7.787 1.00 21.62 146 TYR B N 1
ATOM 3894 C CA . TYR B 1 122 ? 14.691 14.349 6.576 1.00 23.12 146 TYR B CA 1
ATOM 3895 C C . TYR B 1 122 ? 14.735 15.459 5.517 1.00 23.58 146 TYR B C 1
ATOM 3896 O O . TYR B 1 122 ? 15.406 15.295 4.516 1.00 23.53 146 TYR B O 1
ATOM 3914 N N . GLU B 1 123 ? 14.038 16.571 5.770 1.00 21.54 147 GLU B N 1
ATOM 3915 C CA . GLU B 1 123 ? 14.026 17.740 4.869 1.00 22.43 147 GLU B CA 1
ATOM 3916 C C . GLU B 1 123 ? 14.755 18.960 5.439 1.00 21.82 147 GLU B C 1
ATOM 3917 O O . GLU B 1 123 ? 14.745 20.034 4.824 1.00 23.28 147 GLU B O 1
ATOM 3929 N N . GLY B 1 124 ? 15.377 18.798 6.604 1.00 18.10 148 GLY B N 1
ATOM 3930 C CA . GLY B 1 124 ? 15.986 19.885 7.349 1.00 21.94 148 GLY B CA 1
ATOM 3931 C C . GLY B 1 124 ? 14.977 20.906 7.850 1.00 17.87 148 GLY B C 1
ATOM 3932 O O . GLY B 1 124 ? 15.296 22.076 7.992 1.00 20.15 148 GLY B O 1
ATOM 3936 N N . ARG B 1 125 ? 13.750 20.465 8.094 1.00 20.84 149 ARG B N 1
ATOM 3937 C CA . ARG B 1 125 ? 12.661 21.358 8.498 1.00 19.20 149 ARG B CA 1
ATOM 3938 C C . ARG B 1 125 ? 12.266 21.124 9.960 1.00 21.11 149 ARG B C 1
ATOM 3939 O O . ARG B 1 125 ? 11.257 21.641 10.413 1.00 21.18 149 ARG B O 1
ATOM 3960 N N . ALA B 1 126 ? 13.036 20.329 10.682 1.00 17.53 150 ALA B N 1
ATOM 3961 C CA . ALA B 1 126 ? 12.746 20.079 12.097 1.00 18.16 150 ALA B CA 1
ATOM 3962 C C . ALA B 1 126 ? 13.999 19.990 12.943 1.00 17.82 150 ALA B C 1
ATOM 3963 O O . ALA B 1 126 ? 15.097 19.593 12.460 1.00 18.81 150 ALA B O 1
ATOM 3970 N N . VAL B 1 127 ? 13.840 20.332 14.219 1.00 17.91 151 VAL B N 1
ATOM 3971 C CA . VAL B 1 127 ? 14.906 20.147 15.209 1.00 17.70 151 VAL B CA 1
ATOM 3972 C C . VAL B 1 127 ? 14.341 19.451 16.459 1.00 18.98 151 VAL B C 1
ATOM 3973 O O . VAL B 1 127 ? 13.167 19.627 16.804 1.00 19.73 151 VAL B O 1
ATOM 3986 N N . ASP B 1 128 ? 15.171 18.636 17.106 1.00 15.21 152 ASP B N 1
ATOM 3987 C CA . ASP B 1 128 ? 14.894 18.218 18.471 1.00 16.00 152 ASP B CA 1
ATOM 3988 C C . ASP B 1 128 ? 15.823 19.001 19.370 1.00 16.89 152 ASP B C 1
ATOM 3989 O O . ASP B 1 128 ? 17.003 19.152 19.042 1.00 17.74 152 ASP B O 1
ATOM 3998 N N . ILE B 1 129 ? 15.282 19.570 20.448 1.00 19.42 153 ILE B N 1
ATOM 3999 C CA . ILE B 1 129 ? 16.037 20.485 21.293 1.00 19.17 153 ILE B CA 1
ATOM 4000 C C . ILE B 1 129 ? 15.903 20.181 22.788 1.00 18.35 153 ILE B C 1
ATOM 4001 O O . ILE B 1 129 ? 14.905 19.589 23.269 1.00 17.34 153 ILE B O 1
ATOM 4017 N N . THR B 1 130 ? 16.896 20.642 23.517 1.00 17.53 154 THR B N 1
ATOM 4018 C CA . THR B 1 130 ? 16.883 20.706 24.959 1.00 16.20 154 THR B CA 1
ATOM 4019 C C . THR B 1 130 ? 17.464 22.037 25.385 1.00 15.69 154 THR B C 1
ATOM 4020 O O . THR B 1 130 ? 17.842 22.855 24.532 1.00 17.49 154 THR B O 1
ATOM 4031 N N . THR B 1 131 ? 17.547 22.258 26.691 1.00 18.69 155 THR B N 1
ATOM 4032 C CA . THR B 1 131 ? 18.412 23.311 27.197 1.00 16.77 155 THR B CA 1
ATOM 4033 C C . THR B 1 131 ? 19.785 22.714 27.451 1.00 18.43 155 THR B C 1
ATOM 4034 O O . THR B 1 131 ? 19.927 21.500 27.603 1.00 18.40 155 THR B O 1
ATOM 4045 N N . SER B 1 132 ? 20.795 23.562 27.538 1.00 18.86 156 SER B N 1
ATOM 4046 C CA . SER B 1 132 ? 22.176 23.077 27.600 1.00 18.08 156 SER B CA 1
ATOM 4047 C C . SER B 1 132 ? 22.483 22.369 28.935 1.00 16.29 156 SER B C 1
ATOM 4048 O O . SER B 1 132 ? 23.436 21.611 29.026 1.00 20.17 156 SER B O 1
ATOM 4056 N N . ASP B 1 133 ? 21.684 22.633 29.964 1.00 17.94 157 ASP B N 1
ATOM 4057 C CA . ASP B 1 133 ? 21.913 21.985 31.243 1.00 17.56 157 ASP B CA 1
ATOM 4058 C C . ASP B 1 133 ? 21.200 20.632 31.368 1.00 17.98 157 ASP B C 1
ATOM 4059 O O . ASP B 1 133 ? 21.328 19.933 32.391 1.00 18.84 157 ASP B O 1
ATOM 4068 N N . ARG B 1 134 ? 20.445 20.283 30.336 1.00 18.49 158 ARG B N 1
ATOM 4069 C CA . ARG B 1 134 ? 19.607 19.051 30.325 1.00 18.47 158 ARG B CA 1
ATOM 4070 C C . ARG B 1 134 ? 18.670 18.972 31.528 1.00 17.08 158 ARG B C 1
ATOM 4071 O O . ARG B 1 134 ? 18.373 17.890 32.032 1.00 19.87 158 ARG B O 1
ATOM 4092 N N . ASP B 1 135 ? 18.198 20.135 31.978 1.00 18.06 159 ASP B N 1
ATOM 4093 C CA . ASP B 1 135 ? 17.189 20.200 33.032 1.00 15.00 159 ASP B CA 1
ATOM 4094 C C . ASP B 1 135 ? 15.830 19.920 32.443 1.00 20.34 159 ASP B C 1
ATOM 4095 O O . ASP B 1 135 ? 15.210 20.802 31.851 1.00 19.92 159 ASP B O 1
ATOM 4104 N N . ARG B 1 136 ? 15.354 18.694 32.618 1.00 18.64 160 ARG B N 1
ATOM 4105 C CA A ARG B 1 136 ? 14.098 18.268 32.014 0.00 13.64 160 ARG B CA 1
ATOM 4106 C CA B ARG B 1 136 ? 14.116 18.283 31.993 0.50 9.34 160 ARG B CA 1
ATOM 4107 C C . ARG B 1 136 ? 12.933 19.128 32.481 1.00 19.36 160 ARG B C 1
ATOM 4108 O O . ARG B 1 136 ? 11.894 19.224 31.805 1.00 19.29 160 ARG B O 1
ATOM 4123 N N . ASN B 1 137 ? 13.086 19.763 33.641 1.00 19.19 161 ASN B N 1
ATOM 4124 C CA . ASN B 1 137 ? 12.030 20.577 34.213 1.00 20.73 161 ASN B CA 1
ATOM 4125 C C . ASN B 1 137 ? 11.801 21.871 33.466 1.00 21.75 161 ASN B C 1
ATOM 4126 O O . ASN B 1 137 ? 10.772 22.524 33.660 1.00 21.38 161 ASN B O 1
ATOM 4137 N N . LYS B 1 138 ? 12.751 22.231 32.605 1.00 17.50 162 LYS B N 1
ATOM 4138 C CA . LYS B 1 138 ? 12.586 23.424 31.766 1.00 16.92 162 LYS B CA 1
ATOM 4139 C C . LYS B 1 138 ? 11.881 23.140 30.445 1.00 17.77 162 LYS B C 1
ATOM 4140 O O . LYS B 1 138 ? 11.543 24.095 29.733 1.00 17.13 162 LYS B O 1
ATOM 4159 N N . TYR B 1 139 ? 11.682 21.868 30.081 1.00 16.54 163 TYR B N 1
ATOM 4160 C CA . TYR B 1 139 ? 11.360 21.604 28.668 1.00 19.18 163 TYR B CA 1
ATOM 4161 C C . TYR B 1 139 ? 9.930 22.010 28.284 1.00 17.78 163 TYR B C 1
ATOM 4162 O O . TYR B 1 139 ? 9.688 22.403 27.141 1.00 20.05 163 TYR B O 1
ATOM 4180 N N . GLY B 1 140 ? 9.007 22.016 29.236 1.00 19.62 164 GLY B N 1
ATOM 4181 C CA . GLY B 1 140 ? 7.664 22.529 28.974 1.00 19.17 164 GLY B CA 1
ATOM 4182 C C . GLY B 1 140 ? 7.699 24.005 28.590 1.00 17.99 164 GLY B C 1
ATOM 4183 O O . GLY B 1 140 ? 7.038 24.473 27.622 1.00 20.61 164 GLY B O 1
ATOM 4187 N N . LEU B 1 141 ? 8.485 24.760 29.345 1.00 18.19 165 LEU B N 1
ATOM 4188 C CA . LEU B 1 141 ? 8.663 26.174 29.054 1.00 18.31 165 LEU B CA 1
ATOM 4189 C C . LEU B 1 141 ? 9.457 26.392 27.777 1.00 21.17 165 LEU B C 1
ATOM 4190 O O . LEU B 1 141 ? 9.144 27.284 27.026 1.00 19.46 165 LEU B O 1
ATOM 4206 N N . LEU B 1 142 ? 10.436 25.537 27.518 1.00 19.00 166 LEU B N 1
ATOM 4207 C CA . LEU B 1 142 ? 11.246 25.622 26.301 1.00 16.57 166 LEU B CA 1
ATOM 4208 C C . LEU B 1 142 ? 10.317 25.455 25.092 1.00 20.34 166 LEU B C 1
ATOM 4209 O O . LEU B 1 142 ? 10.463 26.146 24.085 1.00 19.28 166 LEU B O 1
ATOM 4225 N N . ALA B 1 143 ? 9.358 24.534 25.210 1.00 19.27 167 ALA B N 1
ATOM 4226 C CA . ALA B 1 143 ? 8.425 24.280 24.124 1.00 17.51 167 ALA B CA 1
ATOM 4227 C C . ALA B 1 143 ? 7.562 25.516 23.920 1.00 20.27 167 ALA B C 1
ATOM 4228 O O . ALA B 1 143 ? 7.321 25.912 22.795 1.00 18.94 167 ALA B O 1
ATOM 4235 N N . ARG B 1 144 ? 7.111 26.143 25.007 1.00 18.77 168 ARG B N 1
ATOM 4236 C CA . ARG B 1 144 ? 6.326 27.365 24.862 1.00 19.31 168 ARG B CA 1
ATOM 4237 C C . ARG B 1 144 ? 7.148 28.450 24.193 1.00 20.88 168 ARG B C 1
ATOM 4238 O O . ARG B 1 144 ? 6.632 29.197 23.337 1.00 19.76 168 ARG B O 1
ATOM 4259 N N . LEU B 1 145 ? 8.425 28.538 24.553 1.00 17.82 169 LEU B N 1
ATOM 4260 C CA . LEU B 1 145 ? 9.295 29.538 23.934 1.00 20.74 169 LEU B CA 1
ATOM 4261 C C . LEU B 1 145 ? 9.420 29.270 22.422 1.00 18.93 169 LEU B C 1
ATOM 4262 O O . LEU B 1 145 ? 9.489 30.195 21.617 1.00 21.49 169 LEU B O 1
ATOM 4278 N N . ALA B 1 146 ? 9.466 27.999 22.041 1.00 18.85 170 ALA B N 1
ATOM 4279 C CA . ALA B 1 146 ? 9.554 27.639 20.647 1.00 21.17 170 ALA B CA 1
ATOM 4280 C C . ALA B 1 146 ? 8.294 28.047 19.862 1.00 19.38 170 ALA B C 1
ATOM 4281 O O . ALA B 1 146 ? 8.387 28.494 18.721 1.00 20.94 170 ALA B O 1
ATOM 4288 N N . VAL B 1 147 ? 7.120 27.918 20.466 1.00 17.68 171 VAL B N 1
ATOM 4289 C CA . VAL B 1 147 ? 5.893 28.413 19.852 1.00 19.61 171 VAL B CA 1
ATOM 4290 C C . VAL B 1 147 ? 6.004 29.930 19.692 1.00 22.71 171 VAL B C 1
ATOM 4291 O O . VAL B 1 147 ? 5.708 30.470 18.621 1.00 21.34 171 VAL B O 1
ATOM 4304 N N . GLU B 1 148 ? 6.456 30.624 20.734 1.00 19.97 172 GLU B N 1
ATOM 4305 C CA . GLU B 1 148 ? 6.577 32.081 20.678 1.00 22.02 172 GLU B CA 1
ATOM 4306 C C . GLU B 1 148 ? 7.602 32.584 19.640 1.00 26.57 172 GLU B C 1
ATOM 4307 O O . GLU B 1 148 ? 7.459 33.696 19.104 1.00 24.99 172 GLU B O 1
ATOM 4319 N N . ALA B 1 149 ? 8.602 31.760 19.351 1.00 22.68 173 ALA B N 1
ATOM 4320 C CA . ALA B 1 149 ? 9.688 32.078 18.427 1.00 24.47 173 ALA B CA 1
ATOM 4321 C C . ALA B 1 149 ? 9.223 31.898 16.988 1.00 23.33 173 ALA B C 1
ATOM 4322 O O . ALA B 1 149 ? 9.920 32.293 16.055 1.00 24.28 173 ALA B O 1
ATOM 4329 N N . GLY B 1 150 ? 8.051 31.301 16.811 1.00 21.37 174 GLY B N 1
ATOM 4330 C CA . GLY B 1 150 ? 7.435 31.180 15.507 1.00 25.50 174 GLY B CA 1
ATOM 4331 C C . GLY B 1 150 ? 7.556 29.827 14.820 1.00 22.77 174 GLY B C 1
ATOM 4332 O O . GLY B 1 150 ? 7.240 29.701 13.659 1.00 20.61 174 GLY B O 1
ATOM 4336 N N . PHE B 1 151 ? 8.005 28.794 15.510 1.00 19.99 175 PHE B N 1
ATOM 4337 C CA . PHE B 1 151 ? 7.971 27.477 14.887 1.00 21.88 175 PHE B CA 1
ATOM 4338 C C . PHE B 1 151 ? 6.540 27.149 14.490 1.00 20.42 175 PHE B C 1
ATOM 4339 O O . PHE B 1 151 ? 5.621 27.405 15.237 1.00 21.08 175 PHE B O 1
ATOM 4356 N N . ASP B 1 152 ? 6.374 26.544 13.320 1.00 18.47 176 ASP B N 1
ATOM 4357 C CA . ASP B 1 152 ? 5.050 26.246 12.803 1.00 20.64 176 ASP B CA 1
ATOM 4358 C C . ASP B 1 152 ? 4.397 25.049 13.486 1.00 21.54 176 ASP B C 1
ATOM 4359 O O . ASP B 1 152 ? 3.172 24.916 13.438 1.00 22.71 176 ASP B O 1
ATOM 4368 N N . TRP B 1 153 ? 5.198 24.189 14.136 1.00 19.07 177 TRP B N 1
ATOM 4369 C CA . TRP B 1 153 ? 4.645 23.115 14.947 1.00 20.05 177 TRP B CA 1
ATOM 4370 C C . TRP B 1 153 ? 5.621 22.818 16.038 1.00 22.17 177 TRP B C 1
ATOM 4371 O O . TRP B 1 153 ? 6.849 22.790 15.804 1.00 18.56 177 TRP B O 1
ATOM 4392 N N . VAL B 1 154 ? 5.080 22.609 17.230 1.00 18.66 178 VAL B N 1
ATOM 4393 C CA . VAL B 1 154 ? 5.884 22.311 18.406 1.00 18.63 178 VAL B CA 1
ATOM 4394 C C . VAL B 1 154 ? 5.229 21.166 19.154 1.00 21.05 178 VAL B C 1
ATOM 4395 O O . VAL B 1 154 ? 4.015 21.194 19.404 1.00 21.51 178 VAL B O 1
ATOM 4408 N N . TYR B 1 155 ? 6.028 20.178 19.550 1.00 21.10 179 TYR B N 1
ATOM 4409 C CA . TYR B 1 155 ? 5.524 18.927 20.140 1.00 18.59 179 TYR B CA 1
ATOM 4410 C C . TYR B 1 155 ? 6.500 18.504 21.242 1.00 20.23 179 TYR B C 1
ATOM 4411 O O . TYR B 1 155 ? 7.700 18.252 20.998 1.00 17.64 179 TYR B O 1
ATOM 4429 N N . TYR B 1 156 ? 5.992 18.477 22.465 1.00 19.76 180 TYR B N 1
ATOM 4430 C CA . TYR B 1 156 ? 6.776 18.043 23.599 1.00 19.09 180 TYR B CA 1
ATOM 4431 C C . TYR B 1 156 ? 6.770 16.498 23.539 1.00 20.34 180 TYR B C 1
ATOM 4432 O O . TYR B 1 156 ? 6.071 15.837 24.294 1.00 22.96 180 TYR B O 1
ATOM 4441 N N . GLU B 1 157 ? 7.560 15.976 22.602 1.00 20.11 181 GLU B N 1
ATOM 4442 C CA . GLU B 1 157 ? 7.509 14.595 22.112 1.00 26.06 181 GLU B CA 1
ATOM 4443 C C . GLU B 1 157 ? 7.941 13.590 23.166 1.00 28.82 181 GLU B C 1
ATOM 4444 O O . GLU B 1 157 ? 7.409 12.497 23.246 1.00 26.38 181 GLU B O 1
ATOM 4456 N N . SER B 1 158 ? 8.921 13.975 23.964 1.00 20.29 182 SER B N 1
ATOM 4457 C CA . SER B 1 158 ? 9.572 13.065 24.872 1.00 20.76 182 SER B CA 1
ATOM 4458 C C . SER B 1 158 ? 9.921 13.815 26.157 1.00 20.28 182 SER B C 1
ATOM 4459 O O . SER B 1 158 ? 10.101 15.042 26.158 1.00 22.73 182 SER B O 1
ATOM 4467 N N . LYS B 1 159 ? 10.076 13.099 27.261 1.00 23.87 183 LYS B N 1
ATOM 4468 C CA . LYS B 1 159 ? 10.638 13.785 28.401 1.00 22.10 183 LYS B CA 1
ATOM 4469 C C . LYS B 1 159 ? 12.080 14.238 28.120 1.00 19.74 183 LYS B C 1
ATOM 4470 O O . LYS B 1 159 ? 12.569 15.168 28.787 1.00 20.18 183 LYS B O 1
ATOM 4476 N N . ALA B 1 160 ? 12.742 13.627 27.123 1.00 20.66 184 ALA B N 1
ATOM 4477 C CA . ALA B 1 160 ? 14.148 13.935 26.787 1.00 20.18 184 ALA B CA 1
ATOM 4478 C C . ALA B 1 160 ? 14.346 15.119 25.852 1.00 17.14 184 ALA B C 1
ATOM 4479 O O . ALA B 1 160 ? 15.441 15.619 25.743 1.00 18.65 184 ALA B O 1
ATOM 4486 N N . HIS B 1 161 ? 13.317 15.564 25.144 1.00 16.63 185 HIS B N 1
ATOM 4487 C CA . HIS B 1 161 ? 13.514 16.622 24.157 1.00 17.33 185 HIS B CA 1
ATOM 4488 C C . HIS B 1 161 ? 12.188 17.114 23.612 1.00 18.46 185 HIS B C 1
ATOM 4489 O O . HIS B 1 161 ? 11.135 16.451 23.780 1.00 18.19 185 HIS B O 1
ATOM 4503 N N . VAL B 1 162 ? 12.243 18.285 22.976 1.00 17.62 186 VAL B N 1
ATOM 4504 C CA . VAL B 1 162 ? 11.117 18.926 22.316 1.00 15.90 186 VAL B CA 1
ATOM 4505 C C . VAL B 1 162 ? 11.373 18.956 20.805 1.00 16.65 186 VAL B C 1
ATOM 4506 O O . VAL B 1 162 ? 12.468 19.250 20.362 1.00 17.67 186 VAL B O 1
ATOM 4519 N N . HIS B 1 163 ? 10.358 18.595 20.019 1.00 21.14 187 HIS B N 1
ATOM 4520 C CA . HIS B 1 163 ? 10.448 18.560 18.543 1.00 19.79 187 HIS B CA 1
ATOM 4521 C C . HIS B 1 163 ? 9.762 19.796 17.974 1.00 19.69 187 HIS B C 1
ATOM 4522 O O . HIS B 1 163 ? 8.644 20.072 18.361 1.00 20.14 187 HIS B O 1
ATOM 4536 N N . CYS B 1 164 ? 10.429 20.525 17.071 1.00 17.19 188 CYS B N 1
ATOM 4537 C CA . CYS B 1 164 ? 9.920 21.790 16.520 1.00 16.00 188 CYS B CA 1
ATOM 4538 C C . CYS B 1 164 ? 10.119 21.736 15.020 1.00 23.92 188 CYS B C 1
ATOM 4539 O O . CYS B 1 164 ? 11.160 21.253 14.547 1.00 19.61 188 CYS B O 1
ATOM 4547 N N . SER B 1 165 ? 9.149 22.199 14.245 1.00 17.83 189 SER B N 1
ATOM 4548 C CA . SER B 1 165 ? 9.349 22.176 12.805 1.00 19.90 189 SER B CA 1
ATOM 4549 C C . SER B 1 165 ? 8.793 23.412 12.107 1.00 22.28 189 SER B C 1
ATOM 4550 O O . SER B 1 165 ? 8.109 24.216 12.703 1.00 20.58 189 SER B O 1
ATOM 4558 N N . VAL B 1 166 ? 9.126 23.550 10.831 1.00 21.47 190 VAL B N 1
ATOM 4559 C CA . VAL B 1 166 ? 8.695 24.697 10.049 1.00 20.94 190 VAL B CA 1
ATOM 4560 C C . VAL B 1 166 ? 8.132 24.254 8.691 1.00 23.40 190 VAL B C 1
ATOM 4561 O O . VAL B 1 166 ? 8.428 23.174 8.187 1.00 21.78 190 VAL B O 1
ATOM 4574 N N . LYS B 1 167 ? 7.270 25.085 8.121 1.00 20.31 191 LYS B N 1
ATOM 4575 C CA . LYS B 1 167 ? 6.867 24.970 6.733 1.00 19.85 191 LYS B CA 1
ATOM 4576 C C . LYS B 1 167 ? 8.055 25.075 5.803 1.00 24.58 191 LYS B C 1
ATOM 4577 O O . LYS B 1 167 ? 9.083 25.641 6.158 1.00 25.45 191 LYS B O 1
ATOM 4596 N N . SER B 1 168 ? 7.875 24.558 4.594 1.00 25.43 192 SER B N 1
ATOM 4597 C CA . SER B 1 168 ? 8.882 24.672 3.554 1.00 26.81 192 SER B CA 1
ATOM 4598 C C . SER B 1 168 ? 8.932 26.086 2.987 1.00 31.52 192 SER B C 1
ATOM 4599 O O . SER B 1 168 ? 7.966 26.842 3.097 1.00 31.18 192 SER B O 1
ATOM 4607 N N . GLU B 1 169 ? 10.088 26.412 2.393 1.00 47.48 193 GLU B N 1
ATOM 4608 C CA . GLU B 1 169 ? 10.365 27.721 1.785 1.00 52.66 193 GLU B CA 1
ATOM 4609 C C . GLU B 1 169 ? 9.464 27.942 0.578 1.00 45.25 193 GLU B C 1
ATOM 4610 O O . GLU B 1 169 ? 8.826 28.981 0.372 1.00 48.89 193 GLU B O 1
ATOM 4623 N N . PRO C 2 4 ? 37.760 -3.822 8.748 1.00 75.77 826 PRO C N 1
ATOM 4624 C CA . PRO C 2 4 ? 36.942 -3.411 7.603 1.00 73.29 826 PRO C CA 1
ATOM 4625 C C . PRO C 2 4 ? 37.145 -1.941 7.278 1.00 74.65 826 PRO C C 1
ATOM 4626 O O . PRO C 2 4 ? 38.047 -1.308 7.827 1.00 86.79 826 PRO C O 1
ATOM 4630 N N . ILE C 2 5 ? 36.313 -1.406 6.395 1.00 62.26 827 ILE C N 1
ATOM 4631 C CA . ILE C 2 5 ? 36.383 0.006 6.048 1.00 62.34 827 ILE C CA 1
ATOM 4632 C C . ILE C 2 5 ? 35.048 0.664 6.369 1.00 61.29 827 ILE C C 1
ATOM 4633 O O . ILE C 2 5 ? 34.895 1.360 7.387 1.00 54.65 827 ILE C O 1
ATOM 4638 N N . THR C 2 6 ? 34.088 0.421 5.484 1.00 53.05 828 THR C N 1
ATOM 4639 C CA . THR C 2 6 ? 32.717 0.864 5.640 1.00 41.04 828 THR C CA 1
ATOM 4640 C C . THR C 2 6 ? 32.085 0.171 6.838 1.00 34.27 828 THR C C 1
ATOM 4641 O O . THR C 2 6 ? 32.214 -1.038 7.013 1.00 40.27 828 THR C O 1
ATOM 4645 N N . GLY C 2 7 ? 31.387 0.942 7.653 1.00 33.04 829 GLY C N 1
ATOM 4646 C CA . GLY C 2 7 ? 30.754 0.384 8.827 1.00 37.52 829 GLY C CA 1
ATOM 4647 C C . GLY C 2 7 ? 29.401 -0.202 8.486 1.00 33.19 829 GLY C C 1
ATOM 4648 O O . GLY C 2 7 ? 28.906 -0.058 7.355 1.00 31.13 829 GLY C O 1
ATOM 4651 N N . PRO C 2 8 ? 28.791 -0.879 9.462 1.00 26.99 830 PRO C N 1
ATOM 4652 C CA . PRO C 2 8 ? 27.436 -1.382 9.326 1.00 27.62 830 PRO C CA 1
ATOM 4653 C C . PRO C 2 8 ? 26.489 -0.225 9.200 1.00 24.54 830 PRO C C 1
ATOM 4654 O O . PRO C 2 8 ? 26.827 0.926 9.482 1.00 25.40 830 PRO C O 1
ATOM 4665 N N . HIS C 2 9 ? 25.279 -0.539 8.777 1.00 21.12 831 HIS C N 1
ATOM 4666 C CA . HIS C 2 9 ? 24.185 0.381 8.887 1.00 23.44 831 HIS C CA 1
ATOM 4667 C C . HIS C 2 9 ? 23.118 -0.132 9.883 1.00 21.66 831 HIS C C 1
ATOM 4668 O O . HIS C 2 9 ? 22.627 -1.258 9.773 1.00 23.05 831 HIS C O 1
ATOM 4682 N N . ILE C 2 10 ? 22.776 0.680 10.875 1.00 19.72 832 ILE C N 1
ATOM 4683 C CA . ILE C 2 10 ? 21.728 0.294 11.791 1.00 19.78 832 ILE C CA 1
ATOM 4684 C C . ILE C 2 10 ? 20.399 0.654 11.190 1.00 20.61 832 ILE C C 1
ATOM 4685 O O . ILE C 2 10 ? 20.090 1.838 10.975 1.00 23.79 832 ILE C O 1
ATOM 4701 N N . ALA C 2 11 ? 19.623 -0.379 10.906 1.00 20.99 833 ALA C N 1
ATOM 4702 C CA . ALA C 2 11 ? 18.317 -0.222 10.283 1.00 22.91 833 ALA C CA 1
ATOM 4703 C C . ALA C 2 11 ? 17.262 0.310 11.239 1.00 28.02 833 ALA C C 1
ATOM 4704 O O . ALA C 2 11 ? 16.406 1.123 10.854 1.00 25.90 833 ALA C O 1
ATOM 4711 N N . TYR C 2 12 ? 17.292 -0.151 12.483 1.00 28.16 834 TYR C N 1
ATOM 4712 C CA . TYR C 2 12 ? 16.357 0.361 13.465 1.00 26.04 834 TYR C CA 1
ATOM 4713 C C . TYR C 2 12 ? 16.835 0.084 14.890 1.00 23.41 834 TYR C C 1
ATOM 4714 O O . TYR C 2 12 ? 17.674 -0.799 15.142 1.00 21.06 834 TYR C O 1
ATOM 4732 N N . THR C 2 13 ? 16.292 0.862 15.814 1.00 22.99 835 THR C N 1
ATOM 4733 C CA . THR C 2 13 ? 16.490 0.660 17.247 1.00 20.94 835 THR C CA 1
ATOM 4734 C C . THR C 2 13 ? 15.088 0.772 17.868 1.00 24.49 835 THR C C 1
ATOM 4735 O O . THR C 2 13 ? 14.332 1.710 17.523 1.00 27.11 835 THR C O 1
ATOM 4746 N N . GLU C 2 14 ? 14.714 -0.134 18.768 1.00 22.09 836 GLU C N 1
ATOM 4747 C CA . GLU C 2 14 ? 13.398 -0.030 19.388 1.00 21.00 836 GLU C CA 1
ATOM 4748 C C . GLU C 2 14 ? 13.485 -0.498 20.810 1.00 22.46 836 GLU C C 1
ATOM 4749 O O . GLU C 2 14 ? 14.111 -1.492 21.076 1.00 22.73 836 GLU C O 1
ATOM 4761 N N . ALA C 2 15 ? 12.902 0.249 21.733 1.00 19.87 837 ALA C N 1
ATOM 4762 C CA . ALA C 2 15 ? 12.885 -0.196 23.119 1.00 22.61 837 ALA C CA 1
ATOM 4763 C C . ALA C 2 15 ? 11.985 -1.391 23.263 1.00 22.61 837 ALA C C 1
ATOM 4764 O O . ALA C 2 15 ? 10.870 -1.392 22.763 1.00 29.55 837 ALA C O 1
ATOM 4771 N N . VAL C 2 16 ? 12.446 -2.381 24.006 1.00 21.54 838 VAL C N 1
ATOM 4772 C CA . VAL C 2 16 ? 11.558 -3.506 24.347 1.00 21.85 838 VAL C CA 1
ATOM 4773 C C . VAL C 2 16 ? 11.102 -3.519 25.798 1.00 23.12 838 VAL C C 1
ATOM 4774 O O . VAL C 2 16 ? 10.160 -4.230 26.153 1.00 27.99 838 VAL C O 1
ATOM 4787 N N . SER C 2 17 ? 11.758 -2.726 26.635 1.00 21.16 839 SER C N 1
ATOM 4788 C CA . SER C 2 17 ? 11.413 -2.626 28.043 1.00 23.08 839 SER C CA 1
ATOM 4789 C C . SER C 2 17 ? 11.990 -1.317 28.583 1.00 20.66 839 SER C C 1
ATOM 4790 O O . SER C 2 17 ? 12.515 -0.474 27.828 1.00 22.26 839 SER C O 1
ATOM 4798 N N . ASP C 2 18 ? 11.868 -1.133 29.891 1.00 23.28 840 ASP C N 1
ATOM 4799 C CA . ASP C 2 18 ? 12.455 0.019 30.551 1.00 22.23 840 ASP C CA 1
ATOM 4800 C C . ASP C 2 18 ? 13.967 -0.044 30.724 1.00 23.74 840 ASP C C 1
ATOM 4801 O O . ASP C 2 18 ? 14.582 0.945 31.076 1.00 21.55 840 ASP C O 1
ATOM 4810 N N . THR C 2 19 ? 14.564 -1.191 30.420 1.00 20.28 841 THR C N 1
ATOM 4811 C CA . THR C 2 19 ? 15.989 -1.363 30.583 1.00 23.37 841 THR C CA 1
ATOM 4812 C C . THR C 2 19 ? 16.693 -1.928 29.352 1.00 21.34 841 THR C C 1
ATOM 4813 O O . THR C 2 19 ? 17.895 -2.181 29.399 1.00 19.81 841 THR C O 1
ATOM 4824 N N . GLN C 2 20 ? 15.985 -2.069 28.234 1.00 20.12 842 GLN C N 1
ATOM 4825 C CA . GLN C 2 20 ? 16.539 -2.834 27.105 1.00 20.30 842 GLN C CA 1
ATOM 4826 C C . GLN C 2 20 ? 16.138 -2.224 25.783 1.00 20.06 842 GLN C C 1
ATOM 4827 O O . GLN C 2 20 ? 14.992 -1.814 25.610 1.00 20.73 842 GLN C O 1
ATOM 4841 N N . ILE C 2 21 ? 17.072 -2.189 24.841 1.00 18.47 843 ILE C N 1
ATOM 4842 C CA . ILE C 2 21 ? 16.810 -1.649 23.518 1.00 19.38 843 ILE C CA 1
ATOM 4843 C C . ILE C 2 21 ? 17.331 -2.649 22.478 1.00 21.12 843 ILE C C 1
ATOM 4844 O O . ILE C 2 21 ? 18.457 -3.128 22.579 1.00 20.45 843 ILE C O 1
ATOM 4860 N N . MET C 2 22 ? 16.512 -2.953 21.494 1.00 20.52 844 MET C N 1
ATOM 4861 C CA . MET C 2 22 ? 16.900 -3.844 20.415 1.00 22.87 844 MET C CA 1
ATOM 4862 C C . MET C 2 22 ? 17.423 -3.026 19.244 1.00 23.75 844 MET C C 1
ATOM 4863 O O . MET C 2 22 ? 16.822 -2.023 18.879 1.00 23.01 844 MET C O 1
ATOM 4868 N N . LEU C 2 23 ? 18.514 -3.473 18.632 1.00 22.14 845 LEU C N 1
ATOM 4869 C CA . LEU C 2 23 ? 18.946 -2.901 17.338 1.00 19.47 845 LEU C CA 1
ATOM 4870 C C . LEU C 2 23 ? 19.199 -4.002 16.316 1.00 22.43 845 LEU C C 1
ATOM 4871 O O . LEU C 2 23 ? 19.564 -5.119 16.664 1.00 22.64 845 LEU C O 1
ATOM 4887 N N . LYS C 2 24 ? 19.019 -3.634 15.054 1.00 21.30 846 LYS C N 1
ATOM 4888 C CA . LYS C 2 24 ? 19.224 -4.526 13.938 1.00 23.25 846 LYS C CA 1
ATOM 4889 C C . LYS C 2 24 ? 20.028 -3.798 12.891 1.00 23.08 846 LYS C C 1
ATOM 4890 O O . LYS C 2 24 ? 19.754 -2.628 12.632 1.00 21.22 846 LYS C O 1
ATOM 4909 N N . TRP C 2 25 ? 21.038 -4.457 12.319 1.00 21.39 847 TRP C N 1
ATOM 4910 C CA . TRP C 2 25 ? 21.883 -3.809 11.338 1.00 20.70 847 TRP C CA 1
ATOM 4911 C C . TRP C 2 25 ? 22.086 -4.632 10.064 1.00 24.16 847 TRP C C 1
ATOM 4912 O O . TRP C 2 25 ? 21.771 -5.815 10.003 1.00 27.21 847 TRP C O 1
ATOM 4933 N N . THR C 2 26 ? 22.659 -3.973 9.068 1.00 26.51 848 THR C N 1
ATOM 4934 C CA . THR C 2 26 ? 23.086 -4.654 7.859 1.00 27.53 848 THR C CA 1
ATOM 4935 C C . THR C 2 26 ? 24.580 -4.412 7.678 1.00 27.69 848 THR C C 1
ATOM 4936 O O . THR C 2 26 ? 25.125 -3.405 8.138 1.00 25.08 848 THR C O 1
ATOM 4947 N N . TYR C 2 27 ? 25.260 -5.352 7.036 1.00 30.55 849 TYR C N 1
ATOM 4948 C CA . TYR C 2 27 ? 26.689 -5.187 6.821 1.00 32.19 849 TYR C CA 1
ATOM 4949 C C . TYR C 2 27 ? 27.183 -5.772 5.509 1.00 38.22 849 TYR C C 1
ATOM 4950 O O . TYR C 2 27 ? 26.813 -6.884 5.142 1.00 43.64 849 TYR C O 1
ATOM 4959 N N . ILE C 2 28 ? 28.026 -5.006 4.823 1.00 77.71 850 ILE C N 1
ATOM 4960 C CA . ILE C 2 28 ? 28.672 -5.448 3.593 1.00 79.16 850 ILE C CA 1
ATOM 4961 C C . ILE C 2 28 ? 30.028 -6.088 3.876 1.00 81.90 850 ILE C C 1
ATOM 4962 O O . ILE C 2 28 ? 30.969 -5.412 4.301 1.00 90.19 850 ILE C O 1
ATOM 4967 N N . PRO C 2 29 ? 30.126 -7.404 3.645 1.00 75.58 851 PRO C N 1
ATOM 4968 C CA . PRO C 2 29 ? 31.321 -8.216 3.903 1.00 75.87 851 PRO C CA 1
ATOM 4969 C C . PRO C 2 29 ? 32.558 -7.719 3.154 1.00 76.15 851 PRO C C 1
ATOM 4970 O O . PRO C 2 29 ? 32.420 -7.035 2.139 1.00 77.37 851 PRO C O 1
ATOM 4974 N N . THR C 2 35 ? 40.289 -12.171 5.376 1.00 82.99 857 THR C N 1
ATOM 4975 C CA . THR C 2 35 ? 40.096 -11.452 6.631 1.00 73.51 857 THR C CA 1
ATOM 4976 C C . THR C 2 35 ? 38.608 -11.238 6.936 1.00 67.83 857 THR C C 1
ATOM 4977 O O . THR C 2 35 ? 38.098 -10.121 6.835 1.00 71.24 857 THR C O 1
ATOM 4981 N N . PRO C 2 36 ? 37.912 -12.317 7.331 1.00 56.00 858 PRO C N 1
ATOM 4982 C CA . PRO C 2 36 ? 36.466 -12.271 7.585 1.00 48.18 858 PRO C CA 1
ATOM 4983 C C . PRO C 2 36 ? 36.145 -11.450 8.833 1.00 43.39 858 PRO C C 1
ATOM 4984 O O . PRO C 2 36 ? 36.998 -11.309 9.706 1.00 41.39 858 PRO C O 1
ATOM 4988 N N . ILE C 2 37 ? 34.919 -10.945 8.920 1.00 39.66 859 ILE C N 1
ATOM 4989 C CA . ILE C 2 37 ? 34.495 -10.186 10.089 1.00 38.07 859 ILE C CA 1
ATOM 4990 C C . ILE C 2 37 ? 34.460 -11.110 11.301 1.00 35.69 859 ILE C C 1
ATOM 4991 O O . ILE C 2 37 ? 33.858 -12.174 11.251 1.00 38.44 859 ILE C O 1
ATOM 4996 N N . GLN C 2 38 ? 35.154 -10.718 12.366 1.00 30.76 860 GLN C N 1
ATOM 4997 C CA . GLN C 2 38 ? 35.139 -11.466 13.624 1.00 29.85 860 GLN C CA 1
ATOM 4998 C C . GLN C 2 38 ? 33.964 -11.097 14.518 1.00 32.99 860 GLN C C 1
ATOM 4999 O O . GLN C 2 38 ? 33.527 -11.905 15.324 1.00 35.51 860 GLN C O 1
ATOM 5013 N N . GLY C 2 39 ? 33.457 -9.877 14.394 1.00 28.09 861 GLY C N 1
ATOM 5014 C CA . GLY C 2 39 ? 32.358 -9.463 15.255 1.00 26.95 861 GLY C CA 1
ATOM 5015 C C . GLY C 2 39 ? 32.014 -7.987 15.129 1.00 26.97 861 GLY C C 1
ATOM 5016 O O . GLY C 2 39 ? 32.441 -7.329 14.170 1.00 24.07 861 GLY C O 1
ATOM 5020 N N . PHE C 2 40 ? 31.218 -7.498 16.083 1.00 25.48 862 PHE C N 1
ATOM 5021 C CA . PHE C 2 40 ? 30.753 -6.108 16.083 1.00 24.11 862 PHE C CA 1
ATOM 5022 C C . PHE C 2 40 ? 30.936 -5.514 17.466 1.00 21.09 862 PHE C C 1
ATOM 5023 O O . PHE C 2 40 ? 30.887 -6.224 18.476 1.00 22.78 862 PHE C O 1
ATOM 5040 N N . TYR C 2 41 ? 31.157 -4.209 17.523 1.00 19.95 863 TYR C N 1
ATOM 5041 C CA . TYR C 2 41 ? 31.174 -3.460 18.772 1.00 22.19 863 TYR C CA 1
ATOM 5042 C C . TYR C 2 41 ? 29.976 -2.525 18.738 1.00 24.60 863 TYR C C 1
ATOM 5043 O O . TYR C 2 41 ? 29.803 -1.751 17.790 1.00 23.74 863 TYR C O 1
ATOM 5061 N N . ILE C 2 42 ? 29.134 -2.618 19.761 1.00 19.13 864 ILE C N 1
ATOM 5062 C CA . ILE C 2 42 ? 27.935 -1.799 19.850 1.00 20.08 864 ILE C CA 1
ATOM 5063 C C . ILE C 2 42 ? 28.133 -0.807 20.997 1.00 21.47 864 ILE C C 1
ATOM 5064 O O . ILE C 2 42 ? 28.357 -1.192 22.130 1.00 21.10 864 ILE C O 1
ATOM 5079 N N . TYR C 2 43 ? 28.099 0.475 20.677 1.00 19.83 865 TYR C N 1
ATOM 5080 C CA . TYR C 2 43 ? 28.328 1.544 21.644 1.00 19.27 865 TYR C CA 1
ATOM 5081 C C . TYR C 2 43 ? 27.033 2.237 22.025 1.00 20.04 865 TYR C C 1
ATOM 5082 O O . TYR C 2 43 ? 26.177 2.476 21.160 1.00 21.29 865 TYR C O 1
ATOM 5100 N N . TYR C 2 44 ? 26.911 2.601 23.299 1.00 18.00 866 TYR C N 1
ATOM 5101 C CA . TYR C 2 44 ? 25.729 3.297 23.760 1.00 16.55 866 TYR C CA 1
ATOM 5102 C C . TYR C 2 44 ? 26.072 4.207 24.926 1.00 20.72 866 TYR C C 1
ATOM 5103 O O . TYR C 2 44 ? 26.884 3.862 25.789 1.00 18.59 866 TYR C O 1
ATOM 5121 N N . ARG C 2 45 ? 25.428 5.369 24.958 1.00 19.56 867 ARG C N 1
ATOM 5122 C CA . ARG C 2 45 ? 25.560 6.294 26.078 1.00 19.15 867 ARG C CA 1
ATOM 5123 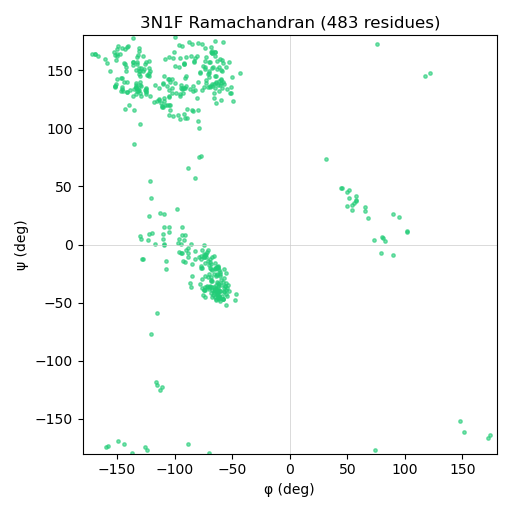C C . ARG C 2 45 ? 24.274 7.075 26.180 1.00 20.51 867 ARG C C 1
ATOM 5124 O O . ARG C 2 45 ? 23.538 7.171 25.220 1.00 19.03 867 ARG C O 1
ATOM 5145 N N . PRO C 2 46 ? 23.998 7.641 27.348 1.00 18.87 868 PRO C N 1
ATOM 5146 C CA . PRO C 2 46 ? 22.828 8.517 27.427 1.00 17.74 868 PRO C CA 1
ATOM 5147 C C . PRO C 2 46 ? 22.949 9.694 26.457 1.00 19.24 868 PRO C C 1
ATOM 5148 O O . PRO C 2 46 ? 24.011 10.298 26.271 1.00 18.30 868 PRO C O 1
ATOM 5159 N N . THR C 2 47 ? 21.843 10.021 25.811 1.00 17.29 869 THR C N 1
ATOM 5160 C CA . THR C 2 47 ? 21.781 11.108 24.867 1.00 18.45 869 THR C CA 1
ATOM 5161 C C . THR C 2 47 ? 22.145 12.449 25.546 1.00 17.95 869 THR C C 1
ATOM 5162 O O . THR C 2 47 ? 22.613 13.391 24.896 1.00 18.40 869 THR C O 1
ATOM 5173 N N . ASP C 2 48 ? 21.939 12.528 26.855 1.00 19.66 870 ASP C N 1
ATOM 5174 C CA . ASP C 2 48 ? 22.335 13.717 27.595 1.00 17.34 870 ASP C CA 1
ATOM 5175 C C . ASP C 2 48 ? 23.851 13.935 27.611 1.00 19.82 870 ASP C C 1
ATOM 5176 O O . ASP C 2 48 ? 24.300 15.022 27.914 1.00 23.83 870 ASP C O 1
ATOM 5185 N N . SER C 2 49 ? 24.644 12.927 27.276 1.00 20.65 871 SER C N 1
ATOM 5186 C CA . SER C 2 49 ? 26.087 13.121 27.144 1.00 25.12 871 SER C CA 1
ATOM 5187 C C . SER C 2 49 ? 26.484 13.467 25.690 1.00 23.31 871 SER C C 1
ATOM 5188 O O . SER C 2 49 ? 26.081 12.773 24.731 1.00 24.20 871 SER C O 1
ATOM 5196 N N . ASP C 2 50 ? 27.279 14.517 25.514 1.00 24.76 872 ASP C N 1
ATOM 5197 C CA . ASP C 2 50 ? 27.915 14.803 24.204 1.00 24.93 872 ASP C CA 1
ATOM 5198 C C . ASP C 2 50 ? 29.432 14.453 24.199 1.00 34.50 872 ASP C C 1
ATOM 5199 O O . ASP C 2 50 ? 30.197 14.866 23.301 1.00 27.97 872 ASP C O 1
ATOM 5208 N N . ASN C 2 51 ? 29.836 13.695 25.213 1.00 33.80 873 ASN C N 1
ATOM 5209 C CA . ASN C 2 51 ? 31.224 13.277 25.410 1.00 31.67 873 ASN C CA 1
ATOM 5210 C C . ASN C 2 51 ? 31.477 11.893 24.826 1.00 24.05 873 ASN C C 1
ATOM 5211 O O . ASN C 2 51 ? 30.972 10.911 25.391 1.00 25.97 873 ASN C O 1
ATOM 5222 N N . ASP C 2 52 ? 32.217 11.819 23.711 1.00 27.85 874 ASP C N 1
ATOM 5223 C CA . ASP C 2 52 ? 32.351 10.531 22.975 1.00 33.04 874 ASP C CA 1
ATOM 5224 C C . ASP C 2 52 ? 33.038 9.490 23.864 1.00 32.87 874 ASP C C 1
ATOM 5225 O O . ASP C 2 52 ? 32.915 8.271 23.623 1.00 27.93 874 ASP C O 1
ATOM 5234 N N . SER C 2 53 ? 33.724 9.965 24.902 1.00 31.09 875 SER C N 1
ATOM 5235 C CA . SER C 2 53 ? 34.422 9.093 25.845 1.00 32.64 875 SER C CA 1
ATOM 5236 C C . SER C 2 53 ? 33.463 8.372 26.781 1.00 32.69 875 SER C C 1
ATOM 5237 O O . SER C 2 53 ? 33.896 7.483 27.500 1.00 26.22 875 SER C O 1
ATOM 5245 N N . ASP C 2 54 ? 32.179 8.737 26.779 1.00 31.59 876 ASP C N 1
ATOM 5246 C CA . ASP C 2 54 ? 31.175 8.167 27.704 1.00 26.30 876 ASP C CA 1
ATOM 5247 C C . ASP C 2 54 ? 30.467 6.897 27.137 1.00 21.61 876 ASP C C 1
ATOM 5248 O O . ASP C 2 54 ? 29.646 6.276 27.783 1.00 27.26 876 ASP C O 1
ATOM 5257 N N . TYR C 2 55 ? 30.749 6.545 25.904 1.00 24.65 877 TYR C N 1
ATOM 5258 C CA . TYR C 2 55 ? 30.086 5.370 25.362 1.00 23.14 877 TYR C CA 1
ATOM 5259 C C . TYR C 2 55 ? 30.527 4.073 26.059 1.00 25.85 877 TYR C C 1
ATOM 5260 O O . TYR C 2 55 ? 31.708 3.844 26.285 1.00 24.74 877 TYR C O 1
ATOM 5278 N N . LYS C 2 56 ? 29.566 3.202 26.338 1.00 19.47 878 LYS C N 1
ATOM 5279 C CA . LYS C 2 56 ? 29.873 1.838 26.784 1.00 21.08 878 LYS C CA 1
ATOM 5280 C C . LYS C 2 56 ? 29.845 0.938 25.573 1.00 21.25 878 LYS C C 1
ATOM 5281 O O . LYS C 2 56 ? 29.283 1.301 24.558 1.00 22.76 878 LYS C O 1
ATOM 5287 N N . ARG C 2 57 ? 30.477 -0.229 25.688 1.00 19.77 879 ARG C N 1
ATOM 5288 C CA . ARG C 2 57 ? 30.671 -1.118 24.543 1.00 19.07 879 ARG C CA 1
ATOM 5289 C C . ARG C 2 57 ? 30.224 -2.527 24.873 1.00 21.27 879 ARG C C 1
ATOM 5290 O O . ARG C 2 57 ? 30.644 -3.078 25.895 1.00 23.39 879 ARG C O 1
ATOM 5311 N N . ASP C 2 58 ? 29.375 -3.088 24.024 1.00 23.99 880 ASP C N 1
ATOM 5312 C CA . ASP C 2 58 ? 29.063 -4.521 24.031 1.00 25.36 880 ASP C CA 1
ATOM 5313 C C . ASP C 2 58 ? 29.749 -5.165 22.829 1.00 23.14 880 ASP C C 1
ATOM 5314 O O . ASP C 2 58 ? 29.728 -4.615 21.725 1.00 24.73 880 ASP C O 1
ATOM 5323 N N . VAL C 2 59 ? 30.366 -6.335 23.041 1.00 26.66 881 VAL C N 1
ATOM 5324 C CA . VAL C 2 59 ? 30.915 -7.134 21.958 1.00 28.87 881 VAL C CA 1
ATOM 5325 C C . VAL C 2 59 ? 29.977 -8.264 21.532 1.00 28.57 881 VAL C C 1
ATOM 5326 O O . VAL C 2 59 ? 29.506 -9.059 22.354 1.00 28.77 881 VAL C O 1
ATOM 5339 N N . VAL C 2 60 ? 29.759 -8.347 20.230 1.00 23.51 882 VAL C N 1
ATOM 5340 C CA . VAL C 2 60 ? 28.818 -9.286 19.618 1.00 28.91 882 VAL C CA 1
ATOM 5341 C C . VAL C 2 60 ? 29.516 -10.162 18.554 1.00 34.23 882 VAL C C 1
ATOM 5342 O O . VAL C 2 60 ? 30.414 -9.701 17.853 1.00 30.92 882 VAL C O 1
ATOM 5355 N N . GLU C 2 61 ? 29.086 -11.417 18.418 1.00 37.29 883 GLU C N 1
ATOM 5356 C CA . GLU C 2 61 ? 29.666 -12.343 17.434 1.00 51.37 883 GLU C CA 1
ATOM 5357 C C . GLU C 2 61 ? 29.319 -11.960 15.990 1.00 52.50 883 GLU C C 1
ATOM 5358 O O . GLU C 2 61 ? 28.236 -11.449 15.715 1.00 54.60 883 GLU C O 1
ATOM 5370 N N . GLY C 2 62 ? 30.226 -12.267 15.068 1.00 47.60 884 GLY C N 1
ATOM 5371 C CA . GLY C 2 62 ? 30.150 -11.776 13.700 1.00 45.11 884 GLY C CA 1
ATOM 5372 C C . GLY C 2 62 ? 29.039 -12.326 12.825 1.00 44.90 884 GLY C C 1
ATOM 5373 O O . GLY C 2 62 ? 28.778 -11.799 11.740 1.00 44.14 884 GLY C O 1
ATOM 5377 N N . SER C 2 63 ? 28.381 -13.384 13.277 1.00 41.46 885 SER C N 1
ATOM 5378 C CA . SER C 2 63 ? 27.285 -13.956 12.497 1.00 52.54 885 SER C CA 1
ATOM 5379 C C . SER C 2 63 ? 25.949 -13.292 12.826 1.00 56.78 885 SER C C 1
ATOM 5380 O O . SER C 2 63 ? 24.938 -13.543 12.172 1.00 63.49 885 SER C O 1
ATOM 5388 N N . LYS C 2 64 ? 25.948 -12.431 13.834 1.00 45.56 886 LYS C N 1
ATOM 5389 C CA . LYS C 2 64 ? 24.700 -11.882 14.325 1.00 44.48 886 LYS C CA 1
ATOM 5390 C C . LYS C 2 64 ? 24.378 -10.597 13.568 1.00 31.82 886 LYS C C 1
ATOM 5391 O O . LYS C 2 64 ? 25.265 -9.849 13.193 1.00 35.59 886 LYS C O 1
ATOM 5397 N N . GLN C 2 65 ? 23.102 -10.344 13.329 1.00 25.56 887 GLN C N 1
ATOM 5398 C CA . GLN C 2 65 ? 22.727 -9.071 12.713 1.00 25.69 887 GLN C CA 1
ATOM 5399 C C . GLN C 2 65 ? 21.811 -8.250 13.602 1.00 24.58 887 GLN C C 1
ATOM 5400 O O . GLN C 2 65 ? 21.297 -7.247 13.156 1.00 24.43 887 GLN C O 1
ATOM 5406 N N . TRP C 2 66 ? 21.625 -8.661 14.859 1.00 24.84 888 TRP C N 1
ATOM 5407 C CA . TRP C 2 66 ? 20.883 -7.864 15.820 1.00 24.01 888 TRP C CA 1
ATOM 5408 C C . TRP C 2 66 ? 21.414 -8.125 17.215 1.00 21.63 888 TRP C C 1
ATOM 5409 O O . TRP C 2 66 ? 22.163 -9.113 17.454 1.00 26.07 888 TRP C O 1
ATOM 5430 N N . HIS C 2 67 ? 21.066 -7.229 18.141 1.00 21.64 889 HIS C N 1
ATOM 5431 C CA . HIS C 2 67 ? 21.532 -7.341 19.503 1.00 23.37 889 HIS C CA 1
ATOM 5432 C C . HIS C 2 67 ? 20.607 -6.630 20.439 1.00 23.87 889 HIS C C 1
ATOM 5433 O O . HIS C 2 67 ? 20.006 -5.613 20.069 1.00 23.22 889 HIS C O 1
ATOM 5447 N N . MET C 2 68 ? 20.510 -7.133 21.668 1.00 22.42 890 MET C N 1
ATOM 5448 C CA A MET C 2 68 ? 19.742 -6.412 22.669 0.50 22.48 890 MET C CA 1
ATOM 5449 C CA B MET C 2 68 ? 19.730 -6.463 22.705 0.50 23.05 890 MET C CA 1
ATOM 5450 C C . MET C 2 68 ? 20.676 -5.837 23.709 1.00 22.37 890 MET C C 1
ATOM 5451 O O . MET C 2 68 ? 21.445 -6.569 24.373 1.00 22.72 890 MET C O 1
ATOM 5460 N N . ILE C 2 69 ? 20.647 -4.504 23.815 1.00 22.62 891 ILE C N 1
ATOM 5461 C CA . ILE C 2 69 ? 21.367 -3.821 24.874 1.00 21.06 891 ILE C CA 1
ATOM 5462 C C . ILE C 2 69 ? 20.503 -3.859 26.151 1.00 22.06 891 ILE C C 1
ATOM 5463 O O . ILE C 2 69 ? 19.300 -3.571 26.122 1.00 22.67 891 ILE C O 1
ATOM 5479 N N . GLY C 2 70 ? 21.128 -4.222 27.258 1.00 22.09 892 GLY C N 1
ATOM 5480 C CA . GLY C 2 70 ? 20.439 -4.327 28.528 1.00 23.77 892 GLY C CA 1
ATOM 5481 C C . GLY C 2 70 ? 21.075 -3.469 29.600 1.00 21.70 892 GLY C C 1
ATOM 5482 O O . GLY C 2 70 ? 22.056 -2.743 29.362 1.00 19.77 892 GLY C O 1
ATOM 5486 N N . HIS C 2 71 ? 20.510 -3.579 30.805 1.00 20.10 893 HIS C N 1
ATOM 5487 C CA . HIS C 2 71 ? 20.944 -2.861 31.997 1.00 21.90 893 HIS C CA 1
ATOM 5488 C C . HIS C 2 71 ? 20.934 -1.371 31.815 1.00 20.14 893 HIS C C 1
ATOM 5489 O O . HIS C 2 71 ? 21.766 -0.641 32.352 1.00 22.59 893 HIS C O 1
ATOM 5503 N N . LEU C 2 72 ? 19.927 -0.903 31.091 1.00 18.53 894 LEU C N 1
ATOM 5504 C CA . LEU C 2 72 ? 19.798 0.522 30.865 1.00 19.89 894 LEU C CA 1
ATOM 5505 C C . LEU C 2 72 ? 18.875 1.170 31.909 1.00 20.83 894 LEU C C 1
ATOM 5506 O O . LEU C 2 72 ? 18.217 0.499 32.700 1.00 23.17 894 LEU C O 1
ATOM 5522 N N . GLN C 2 73 ? 18.835 2.494 31.908 1.00 17.15 895 GLN C N 1
ATOM 5523 C CA . GLN C 2 73 ? 18.051 3.236 32.859 1.00 20.22 895 GLN C CA 1
ATOM 5524 C C . GLN C 2 73 ? 16.667 3.496 32.289 1.00 18.27 895 GLN C C 1
ATOM 5525 O O . GLN C 2 73 ? 16.536 3.837 31.124 1.00 21.30 895 GLN C O 1
ATOM 5539 N N . PRO C 2 74 ? 15.619 3.282 33.092 1.00 16.70 896 PRO C N 1
ATOM 5540 C CA . PRO C 2 74 ? 14.242 3.599 32.720 1.00 19.89 896 PRO C CA 1
ATOM 5541 C C . PRO C 2 74 ? 14.061 5.009 32.192 1.00 19.27 896 PRO C C 1
ATOM 5542 O O . PRO C 2 74 ? 14.743 5.966 32.642 1.00 19.91 896 PRO C O 1
ATOM 5553 N N . GLU C 2 75 ? 13.165 5.127 31.215 1.00 21.23 897 GLU C N 1
ATOM 5554 C CA . GLU C 2 75 ? 12.781 6.424 30.664 1.00 25.73 897 GLU C CA 1
ATOM 5555 C C . GLU C 2 75 ? 13.968 7.299 30.289 1.00 20.72 897 GLU C C 1
ATOM 5556 O O . GLU C 2 75 ? 13.998 8.495 30.599 1.00 22.95 897 GLU C O 1
ATOM 5568 N N . THR C 2 76 ? 14.964 6.712 29.612 1.00 20.26 898 THR C N 1
ATOM 5569 C CA . THR C 2 76 ? 16.198 7.420 29.319 1.00 17.00 898 THR C CA 1
ATOM 5570 C C . THR C 2 76 ? 16.564 7.204 27.851 1.00 18.64 898 THR C C 1
ATOM 5571 O O . THR C 2 76 ? 16.449 6.092 27.329 1.00 19.39 898 THR C O 1
ATOM 5582 N N . SER C 2 77 ? 16.990 8.287 27.215 1.00 18.56 899 SER C N 1
ATOM 5583 C CA . SER C 2 77 ? 17.341 8.279 25.804 1.00 19.21 899 SER C CA 1
ATOM 5584 C C . SER C 2 77 ? 18.823 7.940 25.684 1.00 18.38 899 SER C C 1
ATOM 5585 O O . SER C 2 77 ? 19.648 8.426 26.476 1.00 20.43 899 SER C O 1
ATOM 5593 N N . TYR C 2 78 ? 19.136 7.073 24.727 1.00 15.59 900 TYR C N 1
ATOM 5594 C CA . TYR C 2 78 ? 20.517 6.643 24.439 1.00 16.08 900 TYR C CA 1
ATOM 5595 C C . TYR C 2 78 ? 20.912 6.940 23.012 1.00 17.83 900 TYR C C 1
ATOM 5596 O O . TYR C 2 78 ? 20.073 6.822 22.097 1.00 19.75 900 TYR C O 1
ATOM 5614 N N . ASP C 2 79 ? 22.176 7.289 22.821 1.00 17.40 901 ASP C N 1
ATOM 5615 C CA . ASP C 2 79 ? 22.794 7.362 21.497 1.00 14.21 901 ASP C CA 1
ATOM 5616 C C . ASP C 2 79 ? 23.410 5.995 21.256 1.00 19.97 901 ASP C C 1
ATOM 5617 O O . ASP C 2 79 ? 24.135 5.455 22.130 1.00 19.28 901 ASP C O 1
ATOM 5626 N N . ILE C 2 80 ? 23.204 5.443 20.077 1.00 18.81 902 ILE C N 1
ATOM 5627 C CA . ILE C 2 80 ? 23.678 4.085 19.780 1.00 17.41 902 ILE C CA 1
ATOM 5628 C C . ILE C 2 80 ? 24.373 4.080 18.411 1.00 19.60 902 ILE C C 1
ATOM 5629 O O . ILE C 2 80 ? 23.838 4.599 17.440 1.00 19.67 902 ILE C O 1
ATOM 5645 N N . LYS C 2 81 ? 25.590 3.537 18.341 1.00 18.60 903 LYS C N 1
ATOM 5646 C CA . LYS C 2 81 ? 26.304 3.362 17.077 1.00 19.73 903 LYS C CA 1
ATOM 5647 C C . LYS C 2 81 ? 27.182 2.145 17.183 1.00 19.87 903 LYS C C 1
ATOM 5648 O O . LYS C 2 81 ? 27.314 1.585 18.256 1.00 20.31 903 LYS C O 1
ATOM 5667 N N . MET C 2 82 ? 27.780 1.705 16.080 1.00 18.11 904 MET C N 1
ATOM 5668 C CA . MET C 2 82 ? 28.492 0.455 16.136 1.00 19.91 904 MET C CA 1
ATOM 5669 C C . MET C 2 82 ? 29.617 0.402 15.098 1.00 21.25 904 MET C C 1
ATOM 5670 O O . MET C 2 82 ? 29.690 1.239 14.183 1.00 20.63 904 MET C O 1
ATOM 5684 N N . GLN C 2 83 ? 30.506 -0.571 15.265 1.00 21.50 905 GLN C N 1
ATOM 5685 C CA . GLN C 2 83 ? 31.534 -0.885 14.277 1.00 18.73 905 GLN C CA 1
ATOM 5686 C C . GLN C 2 83 ? 31.563 -2.383 14.047 1.00 24.04 905 GLN C C 1
ATOM 5687 O O . GLN C 2 83 ? 31.139 -3.153 14.898 1.00 21.87 905 GLN C O 1
ATOM 5693 N N . CYS C 2 84 ? 32.153 -2.808 12.932 1.00 23.24 906 CYS C N 1
ATOM 5694 C CA . CYS C 2 84 ? 32.514 -4.204 12.817 1.00 24.41 906 CYS C CA 1
ATOM 5695 C C . CYS C 2 84 ? 34.018 -4.275 13.004 1.00 24.30 906 CYS C C 1
ATOM 5696 O O . CYS C 2 84 ? 34.703 -3.256 12.941 1.00 25.31 906 CYS C O 1
ATOM 5704 N N . PHE C 2 85 ? 34.520 -5.462 13.312 1.00 24.89 907 PHE C N 1
ATOM 5705 C CA . PHE C 2 85 ? 35.945 -5.621 13.473 1.00 26.85 907 PHE C CA 1
ATOM 5706 C C . PHE C 2 85 ? 36.379 -6.972 12.939 1.00 29.74 907 PHE C C 1
ATOM 5707 O O . PHE C 2 85 ? 35.576 -7.905 12.797 1.00 24.11 9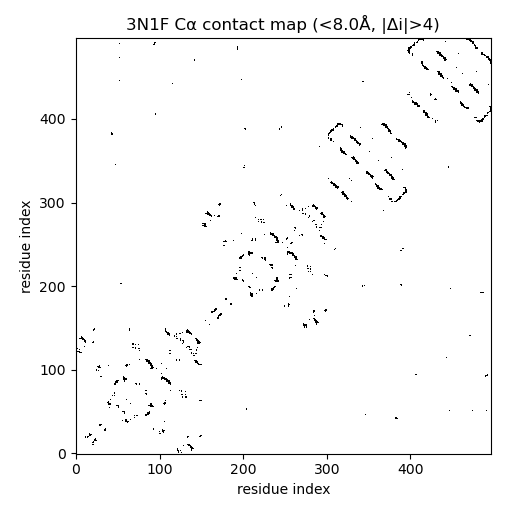07 PHE C O 1
ATOM 5724 N N . ASN C 2 86 ? 37.642 -7.017 12.560 1.00 31.34 908 ASN C N 1
ATOM 5725 C CA . ASN C 2 86 ? 38.252 -8.249 12.098 1.00 34.37 908 ASN C CA 1
ATOM 5726 C C . ASN C 2 86 ? 39.685 -8.237 12.606 1.00 35.78 908 ASN C C 1
ATOM 5727 O O . ASN C 2 86 ? 40.059 -7.372 13.395 1.00 30.40 908 ASN C O 1
ATOM 5738 N N . GLU C 2 87 ? 40.486 -9.197 12.161 1.00 41.64 909 GLU C N 1
ATOM 5739 C CA . GLU C 2 87 ? 41.856 -9.349 12.661 1.00 48.02 909 GLU C CA 1
ATOM 5740 C C . GLU C 2 87 ? 42.691 -8.070 12.532 1.00 49.76 909 GLU C C 1
ATOM 5741 O O . GLU C 2 87 ? 43.403 -7.696 13.463 1.00 57.85 909 GLU C O 1
ATOM 5753 N N . GLY C 2 88 ? 42.588 -7.409 11.380 1.00 46.55 910 GLY C N 1
ATOM 5754 C CA . GLY C 2 88 ? 43.373 -6.226 11.081 1.00 48.83 910 GLY C CA 1
ATOM 5755 C C . GLY C 2 88 ? 42.929 -4.927 11.740 1.00 54.06 910 GLY C C 1
ATOM 5756 O O . GLY C 2 88 ? 43.674 -3.940 11.715 1.00 58.46 910 GLY C O 1
ATOM 5760 N N . GLY C 2 89 ? 41.729 -4.904 12.320 1.00 40.09 911 GLY C N 1
ATOM 5761 C CA . GLY C 2 89 ? 41.256 -3.706 12.998 1.00 38.94 911 GLY C CA 1
ATOM 5762 C C . GLY C 2 89 ? 39.750 -3.505 12.936 1.00 35.37 911 GLY C C 1
ATOM 5763 O O . GLY C 2 89 ? 38.980 -4.465 12.853 1.00 33.83 911 GLY C O 1
ATOM 5767 N N . GLU C 2 90 ? 39.324 -2.249 12.994 1.00 29.20 912 GLU C N 1
ATOM 5768 C CA . GLU C 2 90 ? 37.904 -1.927 13.083 1.00 24.71 912 GLU C CA 1
ATOM 5769 C C . GLU C 2 90 ? 37.430 -1.027 11.936 1.00 28.30 912 GLU C C 1
ATOM 5770 O O . GLU C 2 90 ? 38.214 -0.284 11.337 1.00 29.53 912 GLU C O 1
ATOM 5782 N N . SER C 2 91 ? 36.135 -1.051 11.658 1.00 26.11 913 SER C N 1
ATOM 5783 C CA . SER C 2 91 ? 35.560 -0.115 10.703 1.00 21.06 913 SER C CA 1
ATOM 5784 C C . SER C 2 91 ? 35.304 1.273 11.272 1.00 18.94 913 SER C C 1
ATOM 5785 O O . SER C 2 91 ? 35.337 1.484 12.482 1.00 22.34 913 SER C O 1
ATOM 5793 N N . GLU C 2 92 ? 34.918 2.180 10.388 1.00 22.54 914 GLU C N 1
ATOM 5794 C CA . GLU C 2 92 ? 34.412 3.468 10.829 1.00 21.57 914 GLU C CA 1
ATOM 5795 C C . GLU C 2 92 ? 33.085 3.204 11.521 1.00 22.50 914 GLU C C 1
ATOM 5796 O O . GLU C 2 92 ? 32.509 2.120 11.391 1.00 26.06 914 GLU C O 1
ATOM 5808 N N . PHE C 2 93 ? 32.577 4.191 12.235 1.00 23.30 915 PHE C N 1
ATOM 5809 C CA . PHE C 2 93 ? 31.288 4.013 12.884 1.00 20.72 915 PHE C CA 1
ATOM 5810 C C . PHE C 2 93 ? 30.129 4.042 11.924 1.00 23.65 915 PHE C C 1
ATOM 5811 O O . PHE C 2 93 ? 30.181 4.662 10.868 1.00 21.38 915 PHE C O 1
ATOM 5828 N N . SER C 2 94 ? 29.064 3.351 12.327 1.00 19.35 916 SER C N 1
ATOM 5829 C CA . SER C 2 94 ? 27.783 3.379 11.650 1.00 19.73 916 SER C CA 1
ATOM 5830 C C . SER C 2 94 ? 27.097 4.708 11.823 1.00 16.58 916 SER C C 1
ATOM 5831 O O . SER C 2 94 ? 27.590 5.586 12.501 1.00 19.79 916 SER C O 1
ATOM 5839 N N . ASN C 2 95 ? 25.909 4.807 11.248 1.00 19.78 917 ASN C N 1
ATOM 5840 C CA . ASN C 2 95 ? 24.997 5.857 11.616 1.00 19.76 917 ASN C CA 1
ATOM 5841 C C . ASN C 2 95 ? 24.695 5.795 13.097 1.00 20.88 917 ASN C C 1
ATOM 5842 O O . ASN C 2 95 ? 24.900 4.759 13.751 1.00 20.98 917 ASN C O 1
ATOM 5853 N N . VAL C 2 96 ? 24.287 6.938 13.641 1.00 17.96 918 VAL C N 1
ATOM 5854 C CA . VAL C 2 96 ? 24.016 7.056 15.059 1.00 19.14 918 VAL C CA 1
ATOM 5855 C C . VAL C 2 96 ? 22.533 7.223 15.322 1.00 19.74 918 VAL C C 1
ATOM 5856 O O . VAL C 2 96 ? 21.879 8.155 14.825 1.00 19.52 918 VAL C O 1
ATOM 5869 N N . MET C 2 97 ? 21.987 6.254 16.053 1.00 17.84 919 MET C N 1
ATOM 5870 C CA . MET C 2 97 ? 20.562 6.199 16.346 1.00 17.87 919 MET C CA 1
ATOM 5871 C C . MET C 2 97 ? 20.346 6.752 17.733 1.00 18.69 919 MET C C 1
ATOM 5872 O O . MET C 2 97 ? 21.249 6.745 18.574 1.00 20.15 919 MET C O 1
ATOM 5886 N N . ILE C 2 98 ? 19.148 7.272 17.952 1.00 19.35 920 ILE C N 1
ATOM 5887 C CA . ILE C 2 98 ? 18.773 7.791 19.257 1.00 19.70 920 ILE C CA 1
ATOM 5888 C C . ILE C 2 98 ? 17.496 7.041 19.636 1.00 18.88 920 ILE C C 1
ATOM 5889 O O . ILE C 2 98 ? 16.567 6.979 18.842 1.00 20.47 920 ILE C O 1
ATOM 5905 N N . CYS C 2 99 ? 17.434 6.465 20.842 1.00 17.15 921 CYS C N 1
ATOM 5906 C CA . CYS C 2 99 ? 16.313 5.625 21.229 1.00 18.48 921 CYS C CA 1
ATOM 5907 C C . CYS C 2 99 ? 16.128 5.684 22.742 1.00 16.02 921 CYS C C 1
ATOM 5908 O O . CYS C 2 99 ? 17.118 5.597 23.476 1.00 21.08 921 CYS C O 1
ATOM 5916 N N . GLU C 2 100 ? 14.885 5.803 23.211 1.00 18.88 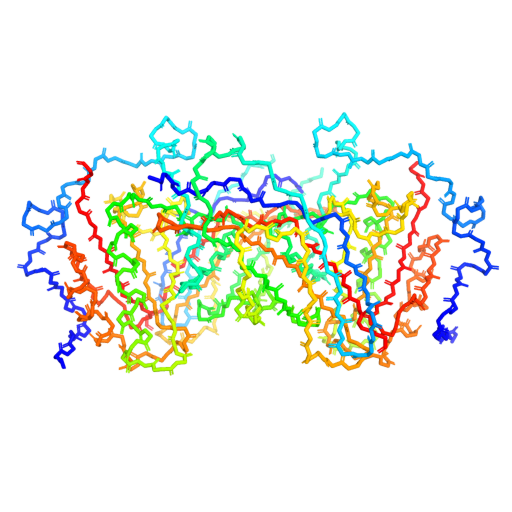922 GLU C N 1
ATOM 5917 C CA A GLU C 2 100 ? 14.583 5.908 24.632 0.50 21.77 922 GLU C CA 1
ATOM 5918 C CA B GLU C 2 100 ? 14.663 5.859 24.651 0.50 19.84 922 GLU C CA 1
ATOM 5919 C C . GLU C 2 100 ? 14.061 4.561 25.158 1.00 17.80 922 GLU C C 1
ATOM 5920 O O . GLU C 2 100 ? 13.283 3.923 24.495 1.00 23.63 922 GLU C O 1
ATOM 5931 N N . THR C 2 101 ? 14.455 4.177 26.360 1.00 16.90 923 THR C N 1
ATOM 5932 C CA . THR C 2 101 ? 13.855 3.031 26.998 1.00 17.90 923 THR C CA 1
ATOM 5933 C C . THR C 2 101 ? 12.458 3.428 27.444 1.00 18.95 923 THR C C 1
ATOM 5934 O O . THR C 2 101 ? 12.133 4.615 27.557 1.00 21.33 923 THR C O 1
ATOM 5945 N N . LYS C 2 102 ? 11.629 2.431 27.699 1.00 19.47 924 LYS C N 1
ATOM 5946 C CA . LYS C 2 102 ? 10.278 2.701 28.176 1.00 22.24 924 LYS C CA 1
ATOM 5947 C C . LYS C 2 102 ? 10.282 3.278 29.592 1.00 27.29 924 LYS C C 1
ATOM 5948 O O . LYS C 2 102 ? 11.223 3.147 30.363 1.00 23.38 924 LYS C O 1
ATOM 5968 N N . GLY D 2 1 ? 23.676 41.961 2.945 1.00 78.84 823 GLY D N 1
ATOM 5969 C CA . GLY D 2 1 ? 24.890 41.411 3.521 1.00 72.93 823 GLY D CA 1
ATOM 5970 C C . GLY D 2 1 ? 24.778 39.925 3.801 1.00 65.83 823 GLY D C 1
ATOM 5971 O O . GLY D 2 1 ? 24.546 39.519 4.938 1.00 62.54 823 GLY D O 1
ATOM 5972 N N . SER D 2 2 ? 24.936 39.118 2.754 1.00 60.29 824 SER D N 1
ATOM 5973 C CA . SER D 2 2 ? 24.940 37.661 2.876 1.00 52.59 824 SER D CA 1
ATOM 5974 C C . SER D 2 2 ? 25.761 37.215 4.088 1.00 45.11 824 SER D C 1
ATOM 5975 O O . SER D 2 2 ? 26.739 37.855 4.449 1.00 39.91 824 SER D O 1
ATOM 5978 N N . THR D 2 3 ? 25.375 36.121 4.721 1.00 45.68 825 THR D N 1
ATOM 5979 C CA . THR D 2 3 ? 26.148 35.649 5.865 1.00 51.46 825 THR D CA 1
ATOM 5980 C C . THR D 2 3 ? 27.467 35.061 5.357 1.00 48.15 825 THR D C 1
ATOM 5981 O O . THR D 2 3 ? 27.490 34.372 4.333 1.00 32.75 825 THR D O 1
ATOM 5985 N N . PRO D 2 4 ? 28.574 35.342 6.066 1.00 42.44 826 PRO D N 1
ATOM 5986 C CA . PRO D 2 4 ? 29.863 34.761 5.656 1.00 38.03 826 PRO D CA 1
ATOM 5987 C C . PRO D 2 4 ? 29.777 33.241 5.669 1.00 39.71 826 PRO D C 1
ATOM 5988 O O . PRO D 2 4 ? 29.063 32.671 6.496 1.00 37.62 826 PRO D O 1
ATOM 5992 N N . ILE D 2 5 ? 30.521 32.579 4.795 1.00 31.14 827 ILE D N 1
ATOM 5993 C CA . ILE D 2 5 ? 30.528 31.122 4.772 1.00 33.02 827 ILE D CA 1
ATOM 5994 C C . ILE D 2 5 ? 31.892 30.556 5.145 1.00 33.21 827 ILE D C 1
ATOM 5995 O O . ILE D 2 5 ? 32.028 29.772 6.095 1.00 31.89 827 ILE D O 1
ATOM 6000 N N . THR D 2 6 ? 32.890 30.948 4.355 1.00 31.21 828 THR D N 1
ATOM 6001 C CA . THR D 2 6 ? 34.294 30.674 4.590 1.00 35.39 828 THR D CA 1
ATOM 6002 C C . THR D 2 6 ? 34.815 31.461 5.791 1.00 27.99 828 THR D C 1
ATOM 6003 O O . THR D 2 6 ? 34.538 32.643 5.938 1.00 29.93 828 THR D O 1
ATOM 6007 N N . GLY D 2 7 ? 35.581 30.812 6.653 1.00 30.67 829 GLY D N 1
ATOM 6008 C CA . GLY D 2 7 ? 36.069 31.516 7.823 1.00 34.26 829 GLY D CA 1
ATOM 6009 C C . GLY D 2 7 ? 37.485 31.951 7.584 1.00 32.19 829 GLY D C 1
ATOM 6010 O O . GLY D 2 7 ? 38.060 31.682 6.533 1.00 27.64 829 GLY D O 1
ATOM 6012 N N . PRO D 2 8 ? 38.060 32.630 8.563 1.00 24.48 830 PRO D N 1
ATOM 6013 C CA . PRO D 2 8 ? 39.475 33.000 8.539 1.00 27.99 830 PRO D CA 1
ATOM 6014 C C . PRO D 2 8 ? 40.368 31.775 8.641 1.00 21.98 830 PRO D C 1
ATOM 6015 O O . PRO D 2 8 ? 39.947 30.682 9.028 1.00 24.01 830 PRO D O 1
ATOM 6023 N N . HIS D 2 9 ? 41.636 31.973 8.307 1.00 20.85 831 HIS D N 1
ATOM 6024 C CA . HIS D 2 9 ? 42.659 30.972 8.548 1.00 20.69 831 HIS D CA 1
ATOM 6025 C C . HIS D 2 9 ? 43.656 31.527 9.547 1.00 22.30 831 HIS D C 1
ATOM 6026 O O . HIS D 2 9 ? 44.195 32.611 9.350 1.00 21.78 831 HIS D O 1
ATOM 6040 N N . ILE D 2 10 ? 43.847 30.827 10.645 1.00 22.76 832 ILE D N 1
ATOM 6041 C CA . ILE D 2 10 ? 44.827 31.254 11.623 1.00 22.23 832 ILE D CA 1
ATOM 6042 C C . ILE D 2 10 ? 46.195 30.841 11.155 1.00 21.33 832 ILE D C 1
ATOM 6043 O O . ILE D 2 10 ? 46.519 29.658 11.052 1.00 24.65 832 ILE D O 1
ATOM 6059 N N . ALA D 2 11 ? 47.009 31.859 10.903 1.00 21.99 833 ALA D N 1
ATOM 6060 C CA . ALA D 2 11 ? 48.397 31.677 10.495 1.00 19.37 833 ALA D CA 1
ATOM 6061 C C . ALA D 2 11 ? 49.317 31.221 11.606 1.00 26.02 833 ALA D C 1
ATOM 6062 O O . ALA D 2 11 ? 50.155 30.338 11.386 1.00 27.61 833 ALA D O 1
ATOM 6069 N N . TYR D 2 12 ? 49.210 31.833 12.778 1.00 23.14 834 TYR D N 1
ATOM 6070 C CA . TYR D 2 12 ? 50.023 31.399 13.899 1.00 24.24 834 TYR D CA 1
ATOM 6071 C C . TYR D 2 12 ? 49.438 31.827 15.232 1.00 23.94 834 TYR D C 1
ATOM 6072 O O . TYR D 2 12 ? 48.633 32.752 15.301 1.00 23.04 834 TYR D O 1
ATOM 6090 N N . THR D 2 13 ? 49.817 31.090 16.276 1.00 23.32 835 THR D N 1
ATOM 6091 C CA . THR D 2 13 ? 49.496 31.428 17.664 1.00 22.70 835 THR D CA 1
ATOM 6092 C C . THR D 2 13 ? 50.785 31.341 18.454 1.00 28.60 835 THR D C 1
ATOM 6093 O O . THR D 2 13 ? 51.548 30.376 18.307 1.00 29.13 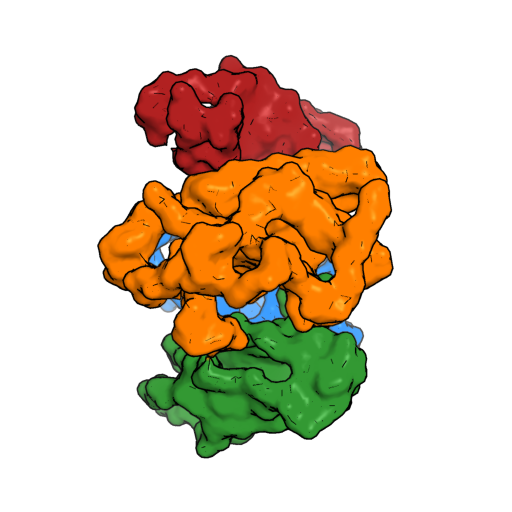835 THR D O 1
ATOM 6104 N N . GLU D 2 14 ? 51.050 32.355 19.265 1.00 22.80 836 GLU D N 1
ATOM 6105 C CA . GLU D 2 14 ? 52.281 32.366 20.041 1.00 24.13 836 GLU D CA 1
ATOM 6106 C C . GLU D 2 14 ? 52.045 33.001 21.399 1.00 20.75 836 GLU D C 1
ATOM 6107 O O . GLU D 2 14 ? 51.455 34.057 21.515 1.00 21.29 836 GLU D O 1
ATOM 6119 N N . ALA D 2 15 ? 52.505 32.350 22.445 1.00 20.48 837 ALA D N 1
ATOM 6120 C CA . ALA D 2 15 ? 52.438 32.949 23.787 1.00 22.86 837 ALA D CA 1
ATOM 6121 C C . ALA D 2 15 ? 53.249 34.218 23.874 1.00 25.10 837 ALA D C 1
ATOM 6122 O O . ALA D 2 15 ? 54.382 34.273 23.402 1.00 29.81 837 ALA D O 1
ATOM 6129 N N . VAL D 2 16 ? 52.683 35.216 24.523 1.00 24.68 838 VAL D N 1
ATOM 6130 C CA . VAL D 2 16 ? 53.450 36.425 24.825 1.00 22.72 838 VAL D CA 1
ATOM 6131 C C . VAL D 2 16 ? 53.795 36.515 26.314 1.00 23.42 838 VAL D C 1
ATOM 6132 O O . VAL D 2 16 ? 54.744 37.198 26.673 1.00 24.53 838 VAL D O 1
ATOM 6145 N N . SER D 2 17 ? 53.055 35.816 27.175 1.00 23.84 839 SER D N 1
ATOM 6146 C CA . SER D 2 17 ? 53.328 35.846 28.610 1.00 25.71 839 SER D CA 1
ATOM 6147 C C . SER D 2 17 ? 52.739 34.610 29.249 1.00 23.36 839 SER D C 1
ATOM 6148 O O . SER D 2 17 ? 52.292 33.711 28.573 1.00 22.51 839 SER D O 1
ATOM 6156 N N . ASP D 2 18 ? 52.780 34.540 30.564 1.00 23.37 840 ASP D N 1
ATOM 6157 C CA . ASP D 2 18 ? 52.092 33.463 31.242 1.00 24.05 840 ASP D CA 1
ATOM 6158 C C . ASP D 2 18 ? 50.552 33.573 31.239 1.00 23.89 840 ASP D C 1
ATOM 6159 O O . ASP D 2 18 ? 49.864 32.663 31.692 1.00 24.16 840 ASP D O 1
ATOM 6168 N N . THR D 2 19 ? 50.008 34.687 30.753 1.00 19.58 841 THR D N 1
ATOM 6169 C CA . THR D 2 19 ? 48.542 34.863 30.750 1.00 18.26 841 THR D CA 1
ATOM 6170 C C . THR D 2 19 ? 47.974 35.274 29.397 1.00 19.70 841 THR D C 1
ATOM 6171 O O . THR D 2 19 ? 46.756 35.476 29.283 1.00 23.59 841 THR D O 1
ATOM 6182 N N . GLN D 2 20 ? 48.823 35.336 28.374 1.00 21.20 842 GLN D N 1
ATOM 6183 C CA . GLN D 2 20 ? 48.430 35.929 27.093 1.00 21.70 842 GLN D CA 1
ATOM 6184 C C . GLN D 2 20 ? 48.986 35.176 25.881 1.00 20.95 842 GLN D C 1
ATOM 6185 O O . GLN D 2 20 ? 50.180 34.824 25.839 1.00 21.43 842 GLN D O 1
ATOM 6199 N N . ILE D 2 21 ? 48.135 35.044 24.859 1.00 22.33 843 ILE D N 1
ATOM 6200 C CA . ILE D 2 21 ? 48.474 34.397 23.603 1.00 19.34 843 ILE D CA 1
ATOM 6201 C C . ILE D 2 21 ? 48.080 35.291 22.435 1.00 20.77 843 ILE D C 1
ATOM 6202 O O . ILE D 2 21 ? 46.954 35.790 22.380 1.00 22.42 843 ILE D O 1
ATOM 6218 N N . MET D 2 22 ? 49.021 35.489 21.514 1.00 21.06 844 MET D N 1
ATOM 6219 C CA . MET D 2 22 ? 48.788 36.261 20.301 1.00 24.13 844 MET D CA 1
ATOM 6220 C C . MET D 2 22 ? 48.351 35.341 19.171 1.00 23.48 844 MET D C 1
ATOM 6221 O O . MET D 2 22 ? 48.928 34.269 18.998 1.00 22.95 844 MET D O 1
ATOM 6234 N N . LEU D 2 23 ? 47.320 35.730 18.423 1.00 21.75 845 LEU D N 1
ATOM 6235 C CA . LEU D 2 23 ? 47.020 35.000 17.196 1.00 22.23 845 LEU D CA 1
ATOM 6236 C C . LEU D 2 23 ? 46.920 35.972 16.043 1.00 22.98 845 LEU D C 1
ATOM 6237 O O . LEU D 2 23 ? 46.552 37.141 16.210 1.00 21.14 845 LEU D O 1
ATOM 6242 N N . LYS D 2 24 ? 47.285 35.495 14.869 1.00 21.78 846 LYS D N 1
ATOM 6243 C CA . LYS D 2 24 ? 47.221 36.317 13.683 1.00 22.42 846 LYS D CA 1
ATOM 6244 C C . LYS D 2 24 ? 46.551 35.457 12.611 1.00 23.11 846 LYS D C 1
ATOM 6245 O O . LYS D 2 24 ? 46.847 34.259 12.463 1.00 21.95 846 LYS D O 1
ATOM 6264 N N . TRP D 2 25 ? 45.618 36.050 11.889 1.00 20.09 847 TRP D N 1
ATOM 6265 C CA . TRP D 2 25 ? 44.899 35.298 10.882 1.00 20.11 847 TRP D CA 1
ATOM 6266 C C . TRP D 2 25 ? 44.878 36.042 9.563 1.00 25.28 847 TRP D C 1
ATOM 6267 O O . TRP D 2 25 ? 45.185 37.242 9.488 1.00 24.51 847 TRP D O 1
ATOM 6288 N N . THR D 2 26 ? 44.493 35.325 8.520 1.00 22.27 848 THR D N 1
ATOM 6289 C CA . THR D 2 26 ? 44.250 35.965 7.252 1.00 23.14 848 THR D CA 1
ATOM 6290 C C . THR D 2 26 ? 42.775 35.758 6.916 1.00 26.81 848 THR D C 1
ATOM 6291 O O . THR D 2 26 ? 42.202 34.684 7.152 1.00 28.30 848 THR D O 1
ATOM 6302 N N . TYR D 2 27 ? 42.152 36.812 6.421 1.00 26.43 849 TYR D N 1
ATOM 6303 C CA . TYR D 2 27 ? 40.779 36.742 5.938 1.00 22.47 849 TYR D CA 1
ATOM 6304 C C . TYR D 2 27 ? 40.715 37.576 4.678 1.00 22.93 849 TYR D C 1
ATOM 6305 O O . TYR D 2 27 ? 41.052 38.751 4.699 1.00 30.54 849 TYR D O 1
ATOM 6323 N N . ILE D 2 28 ? 40.347 36.921 3.573 1.00 26.87 850 ILE D N 1
ATOM 6324 C CA . ILE D 2 28 ? 40.251 37.589 2.273 1.00 25.43 850 ILE D CA 1
ATOM 6325 C C . ILE D 2 28 ? 38.774 37.887 1.983 1.00 25.73 850 ILE D C 1
ATOM 6326 O O . ILE D 2 28 ? 37.998 36.968 1.781 1.00 29.03 850 ILE D O 1
ATOM 6331 N N . PRO D 2 29 ? 38.382 39.165 1.996 1.00 25.16 851 PRO D N 1
ATOM 6332 C CA . PRO D 2 29 ? 36.970 39.562 1.872 1.00 30.85 851 PRO D CA 1
ATOM 6333 C C . PRO D 2 29 ? 36.317 39.003 0.607 1.00 30.28 851 PRO D C 1
ATOM 6334 O O . PRO D 2 29 ? 35.156 38.635 0.666 1.00 30.77 851 PRO D O 1
ATOM 6338 N N . SER D 2 30 ? 37.050 38.916 -0.504 1.00 29.23 852 SER D N 1
ATOM 6339 C CA . SER D 2 30 ? 36.478 38.318 -1.705 1.00 33.80 852 SER D CA 1
ATOM 6340 C C . SER D 2 30 ? 35.978 36.889 -1.465 1.00 38.56 852 SER D C 1
ATOM 6341 O O . SER D 2 30 ? 35.121 36.393 -2.220 1.00 35.59 852 SER D O 1
ATOM 6344 N N . SER D 2 31 ? 36.488 36.232 -0.417 1.00 29.61 853 SER D N 1
ATOM 6345 C CA . SER D 2 31 ? 36.158 34.838 -0.163 1.00 28.53 853 SER D CA 1
ATOM 6346 C C . SER D 2 31 ? 34.662 34.685 0.123 1.00 30.01 853 SER D C 1
ATOM 6347 O O . SER D 2 31 ? 34.096 33.625 -0.108 1.00 39.84 853 SER D O 1
ATOM 6350 N N . ASN D 2 32 ? 34.045 35.752 0.619 1.00 29.73 854 ASN D N 1
ATOM 6351 C CA . ASN D 2 32 ? 32.587 35.790 0.835 1.00 33.57 854 ASN D CA 1
ATOM 6352 C C . ASN D 2 32 ? 31.927 36.925 0.029 1.00 41.35 854 ASN D C 1
ATOM 6353 O O . ASN D 2 32 ? 31.033 37.640 0.497 1.00 37.56 854 ASN D O 1
ATOM 6358 N N . ASN D 2 33 ? 32.405 37.092 -1.198 1.00 35.46 855 ASN D N 1
ATOM 6359 C CA . ASN D 2 33 ? 31.863 38.080 -2.102 1.00 39.45 855 ASN D CA 1
ATOM 6360 C C . ASN D 2 33 ? 31.891 39.477 -1.513 1.00 43.12 855 ASN D C 1
ATOM 6361 O O . ASN D 2 33 ? 30.977 40.291 -1.744 1.00 40.42 855 ASN D O 1
ATOM 6366 N N . ASN D 2 34 ? 32.942 39.757 -0.748 1.00 31.35 856 ASN D N 1
ATOM 6367 C CA . ASN D 2 34 ? 33.078 41.078 -0.143 1.00 36.77 856 ASN D CA 1
ATOM 6368 C C . ASN D 2 34 ? 31.852 41.493 0.680 1.00 32.36 856 ASN D C 1
ATOM 6369 O O . ASN D 2 34 ? 31.551 42.681 0.813 1.00 40.43 856 ASN D O 1
ATOM 6374 N N . THR D 2 35 ? 31.159 40.513 1.240 1.00 38.89 857 THR D N 1
ATOM 6375 C CA . THR D 2 35 ? 30.098 40.842 2.183 1.00 41.45 857 THR D CA 1
ATOM 6376 C C . THR D 2 35 ? 30.747 41.611 3.334 1.00 41.22 857 THR D C 1
ATOM 6377 O O . THR D 2 35 ? 31.874 41.308 3.740 1.00 39.57 857 THR D O 1
ATOM 6381 N N . PRO D 2 36 ? 30.054 42.625 3.856 1.00 42.20 858 PRO D N 1
ATOM 6382 C CA . PRO D 2 36 ? 30.661 43.374 4.957 1.00 37.87 858 PRO D CA 1
ATOM 6383 C C . PRO D 2 36 ? 30.821 42.443 6.172 1.00 31.79 858 PRO D C 1
ATOM 6384 O O . PRO D 2 36 ? 29.992 41.543 6.390 1.00 36.07 858 PRO D O 1
ATOM 6388 N N . ILE D 2 37 ? 31.896 42.649 6.926 1.00 34.41 859 ILE D N 1
ATOM 6389 C CA . ILE D 2 37 ? 32.203 41.833 8.105 1.00 34.36 859 ILE D CA 1
ATOM 6390 C C . ILE D 2 37 ? 32.188 42.758 9.305 1.00 31.13 859 ILE D C 1
ATOM 6391 O O . ILE D 2 37 ? 32.930 43.745 9.348 1.00 38.19 859 ILE D O 1
ATOM 6405 N N . GLN D 2 38 ? 31.348 42.432 10.278 1.00 25.57 860 GLN D N 1
ATOM 6406 C CA . GLN D 2 38 ? 31.234 43.209 11.502 1.00 33.31 860 GLN D CA 1
ATOM 6407 C C . GLN D 2 38 ? 32.377 42.920 12.452 1.00 27.87 860 GLN D C 1
ATOM 6408 O O . GLN D 2 38 ? 32.858 43.812 13.162 1.00 33.87 860 GLN D O 1
ATOM 6422 N N . GLY D 2 39 ? 32.853 41.684 12.449 1.00 29.02 861 GLY D N 1
ATOM 6423 C CA . GLY D 2 39 ? 33.991 41.346 13.279 1.00 29.34 861 GLY D CA 1
ATOM 6424 C C . GLY D 2 39 ? 34.300 39.866 13.260 1.00 25.51 861 GLY D C 1
ATOM 6425 O O . GLY D 2 39 ? 33.823 39.116 12.396 1.00 22.61 861 GLY D O 1
ATOM 6429 N N . PHE D 2 40 ? 35.101 39.448 14.235 1.00 24.93 862 PHE D N 1
ATOM 6430 C CA . PHE D 2 40 ? 35.459 38.055 14.401 1.00 21.37 862 PHE D CA 1
ATOM 6431 C C . PHE D 2 40 ? 35.166 37.592 15.823 1.00 21.52 862 PHE D C 1
ATOM 6432 O O . PHE D 2 40 ? 35.190 38.369 16.771 1.00 23.61 862 PHE D O 1
ATOM 6449 N N . TYR D 2 41 ? 34.874 36.304 15.957 1.00 21.31 863 TYR D N 1
ATOM 6450 C CA . TYR D 2 41 ? 34.737 35.678 17.245 1.00 22.31 863 TYR D CA 1
ATOM 6451 C C . TYR D 2 41 ? 35.938 34.764 17.417 1.00 23.63 863 TYR D C 1
ATOM 6452 O O . TYR D 2 41 ? 36.200 33.904 16.570 1.00 23.22 863 TYR D O 1
ATOM 6469 N N . ILE D 2 42 ? 36.658 34.951 18.519 1.00 18.42 864 ILE D N 1
ATOM 6470 C CA . ILE D 2 42 ? 37.830 34.144 18.818 1.00 21.10 864 ILE D CA 1
ATOM 6471 C C . ILE D 2 42 ? 37.536 33.258 20.034 1.00 17.88 864 ILE D C 1
ATOM 6472 O O . ILE D 2 42 ? 37.202 33.753 21.112 1.00 21.75 864 ILE D O 1
ATOM 6488 N N . TYR D 2 43 ? 37.658 31.953 19.839 1.00 16.55 865 TYR D N 1
ATOM 6489 C CA . TYR D 2 43 ? 37.281 30.959 20.832 1.00 17.54 865 TYR D CA 1
ATOM 6490 C C . TYR D 2 43 ? 38.518 30.291 21.399 1.00 18.73 865 TYR D C 1
ATOM 6491 O O . TYR D 2 43 ? 39.494 29.992 20.677 1.00 19.59 865 TYR D O 1
ATOM 6509 N N . TYR D 2 44 ? 38.504 30.086 22.706 1.00 16.94 866 TYR D N 1
ATOM 6510 C CA . TYR D 2 44 ? 39.621 29.386 23.329 1.00 18.64 866 TYR D CA 1
ATOM 6511 C C . TYR D 2 44 ? 39.172 28.552 24.513 1.00 20.56 866 TYR D C 1
ATOM 6512 O O . TYR D 2 44 ? 38.270 28.932 25.251 1.00 18.83 866 TYR D O 1
ATOM 6530 N N . ARG D 2 45 ? 39.796 27.399 24.665 1.00 18.15 867 ARG D N 1
ATOM 6531 C CA . ARG D 2 45 ? 39.428 26.413 25.655 1.00 20.98 867 ARG D CA 1
ATOM 6532 C C . ARG D 2 45 ? 40.699 25.729 26.120 1.00 17.94 867 ARG D C 1
ATOM 6533 O O . ARG D 2 45 ? 41.580 25.429 25.303 1.00 20.03 867 ARG D O 1
ATOM 6554 N N . PRO D 2 46 ? 40.789 25.384 27.411 1.00 19.38 868 PRO D N 1
ATOM 6555 C CA . PRO D 2 46 ? 41.947 24.563 27.782 1.00 19.47 868 PRO D CA 1
ATOM 6556 C C . PRO D 2 46 ? 41.985 23.251 27.008 1.00 20.62 868 PRO D C 1
ATOM 6557 O O . PRO D 2 46 ? 40.992 22.557 26.860 1.00 18.90 868 PRO D O 1
ATOM 6568 N N . THR D 2 47 ? 43.163 22.914 26.501 1.00 19.61 869 THR D N 1
ATOM 6569 C CA . THR D 2 47 ? 43.374 21.695 25.723 1.00 17.95 869 THR D CA 1
ATOM 6570 C C . THR D 2 47 ? 42.971 20.410 26.488 1.00 19.05 869 THR D C 1
ATOM 6571 O O . THR D 2 47 ? 42.588 19.398 25.868 1.00 21.22 869 THR D O 1
ATOM 6582 N N . ASP D 2 48 ? 43.063 20.435 27.817 1.00 19.99 870 ASP D N 1
ATOM 6583 C CA . ASP D 2 48 ? 42.582 19.286 28.589 1.00 16.85 870 ASP D CA 1
ATOM 6584 C C . ASP D 2 48 ? 41.090 18.999 28.455 1.00 16.72 870 ASP D C 1
ATOM 6585 O O . ASP D 2 48 ? 40.639 17.911 28.812 1.00 20.22 870 ASP D O 1
ATOM 6594 N N . SER D 2 49 ? 40.310 19.971 27.991 1.00 18.29 871 SER D N 1
ATOM 6595 C CA . SER D 2 49 ? 38.885 19.744 27.738 1.00 18.75 871 SER D CA 1
ATOM 6596 C C . SER D 2 49 ? 38.606 19.338 26.275 1.00 18.55 871 SER D C 1
ATOM 6597 O O . SER D 2 49 ? 39.110 19.965 25.352 1.00 21.42 871 SER D O 1
ATOM 6605 N N . ASP D 2 50 ? 37.791 18.297 26.102 1.00 20.57 872 ASP D N 1
ATOM 6606 C CA . ASP D 2 50 ? 37.292 17.891 24.794 1.00 20.73 872 ASP D CA 1
ATOM 6607 C C . ASP D 2 50 ? 35.779 18.200 24.640 1.00 21.40 872 ASP D C 1
ATOM 6608 O O . ASP D 2 50 ? 35.150 17.701 23.720 1.00 24.91 872 ASP D O 1
ATOM 6617 N N . ASN D 2 51 ? 35.255 19.039 25.533 1.00 21.84 873 ASN D N 1
ATOM 6618 C CA . ASN D 2 51 ? 33.864 19.506 25.490 1.00 24.27 873 ASN D CA 1
ATOM 6619 C C . ASN D 2 51 ? 33.770 20.804 24.672 1.00 21.91 873 ASN D C 1
ATOM 6620 O O . ASN D 2 51 ? 34.257 21.858 25.090 1.00 22.85 873 ASN D O 1
ATOM 6631 N N . ASP D 2 52 ? 33.193 20.713 23.489 1.00 19.81 874 ASP D N 1
ATOM 6632 C CA . ASP D 2 52 ? 33.102 21.860 22.570 1.00 20.65 874 ASP D CA 1
ATOM 6633 C C . ASP D 2 52 ? 32.210 22.971 23.105 1.00 23.63 874 ASP D C 1
ATOM 6634 O O . ASP D 2 52 ? 32.231 24.065 22.562 1.00 25.66 874 ASP D O 1
ATOM 6643 N N . SER D 2 53 ? 31.481 22.723 24.194 1.00 21.53 875 SER D N 1
ATOM 6644 C CA . SER D 2 53 ? 30.770 23.790 24.887 1.00 21.36 875 SER D CA 1
ATOM 6645 C C . SER D 2 53 ? 31.642 24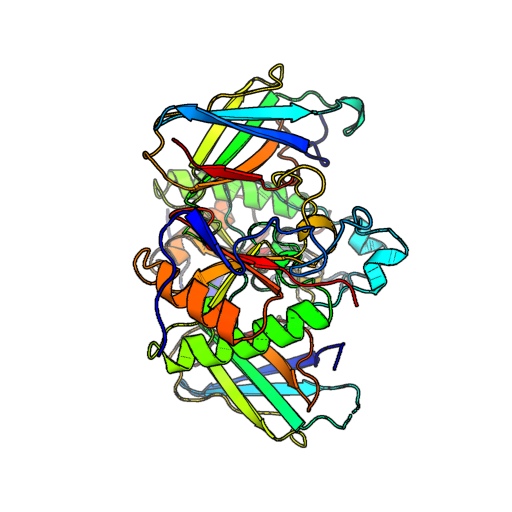.589 25.845 1.00 25.96 875 SER D C 1
ATOM 6646 O O . SER D 2 53 ? 31.162 25.560 26.435 1.00 26.14 875 SER D O 1
ATOM 6654 N N . ASP D 2 54 ? 32.901 24.189 26.043 1.00 22.89 876 ASP D N 1
ATOM 6655 C CA . ASP D 2 54 ? 33.765 24.836 27.031 1.00 23.06 876 ASP D CA 1
ATOM 6656 C C . ASP D 2 54 ? 34.645 25.969 26.444 1.00 26.01 876 ASP D C 1
ATOM 6657 O O . ASP D 2 54 ? 35.572 26.427 27.103 1.00 27.88 876 ASP D O 1
ATOM 6666 N N . TYR D 2 55 ? 34.422 26.359 25.194 1.00 24.92 877 TYR D N 1
ATOM 6667 C CA . TYR D 2 55 ? 35.155 27.503 24.643 1.00 20.83 877 TYR D CA 1
ATOM 6668 C C . TYR D 2 55 ? 34.628 28.809 25.211 1.00 24.79 877 TYR D C 1
ATOM 6669 O O . TYR D 2 55 ? 33.411 29.028 25.286 1.00 25.83 877 TYR D O 1
ATOM 6687 N N . LYS D 2 56 ? 35.548 29.684 25.592 1.00 19.76 878 LYS D N 1
ATOM 6688 C CA . LYS D 2 56 ? 35.209 31.058 25.914 1.00 22.32 878 LYS D CA 1
ATOM 6689 C C . LYS D 2 56 ? 35.371 31.892 24.626 1.00 23.82 878 LYS D C 1
ATOM 6690 O O . LYS D 2 56 ? 36.108 31.494 23.753 1.00 22.92 878 LYS D O 1
ATOM 6709 N N . ARG D 2 57 ? 34.672 33.025 24.510 1.00 23.50 879 ARG D N 1
ATOM 6710 C CA . ARG D 2 57 ? 34.681 33.827 23.280 1.00 24.25 879 ARG D CA 1
ATOM 6711 C C . ARG D 2 57 ? 35.081 35.291 23.494 1.00 23.10 879 ARG D C 1
ATOM 6712 O O . ARG D 2 57 ? 34.565 35.932 24.401 1.00 25.78 879 ARG D O 1
ATOM 6720 N N . ASP D 2 58 ? 36.015 35.796 22.684 1.00 19.54 880 ASP D N 1
ATOM 6721 C CA . ASP D 2 58 ? 36.292 37.222 22.546 1.00 20.43 880 ASP D CA 1
ATOM 6722 C C . ASP D 2 58 ? 35.741 37.749 21.230 1.00 22.05 880 ASP D C 1
ATOM 6723 O O . ASP D 2 58 ? 35.767 37.062 20.186 1.00 21.57 880 ASP D O 1
ATOM 6732 N N . VAL D 2 59 ? 35.222 38.981 21.266 1.00 25.44 881 VAL D N 1
ATOM 6733 C CA . VAL D 2 59 ? 34.686 39.629 20.079 1.00 28.76 881 VAL D CA 1
ATOM 6734 C C . VAL D 2 59 ? 35.686 40.682 19.612 1.00 30.75 881 VAL D C 1
ATOM 6735 O O . VAL D 2 59 ? 36.130 41.528 20.387 1.00 33.47 881 VAL D O 1
ATOM 6748 N N . VAL D 2 60 ? 36.062 40.629 18.345 1.00 25.06 882 VAL D N 1
ATOM 6749 C CA . VAL D 2 60 ? 37.021 41.564 17.810 1.00 30.43 882 VAL D CA 1
ATOM 6750 C C . VAL D 2 60 ? 36.412 42.322 16.629 1.00 29.54 882 VAL D C 1
ATOM 6751 O O . VAL D 2 60 ? 35.617 41.778 15.898 1.00 27.19 882 VAL D O 1
ATOM 6764 N N . GLU D 2 61 ? 36.812 43.578 16.447 1.00 40.68 883 GLU D N 1
ATOM 6765 C CA . GLU D 2 61 ? 36.366 44.366 15.298 1.00 44.93 883 GLU D CA 1
ATOM 6766 C C . GLU D 2 61 ? 36.802 43.814 13.930 1.00 46.88 883 GLU D C 1
ATOM 6767 O O . GLU D 2 61 ? 37.847 43.176 13.795 1.00 42.27 883 GLU D O 1
ATOM 6773 N N . GLY D 2 62 ? 35.993 44.095 12.911 1.00 41.09 884 GLY D N 1
ATOM 6774 C CA . GLY D 2 62 ? 36.170 43.506 11.593 1.00 36.49 884 GLY D CA 1
ATOM 6775 C C . GLY D 2 62 ? 37.398 43.906 10.794 1.00 41.63 884 GLY D C 1
ATOM 6776 O O . GLY D 2 62 ? 37.686 43.287 9.763 1.00 46.88 884 GLY D O 1
ATOM 6780 N N . SER D 2 63 ? 38.116 44.930 11.252 1.00 45.04 885 SER D N 1
ATOM 6781 C CA . SER D 2 63 ? 39.308 45.421 10.554 1.00 53.71 885 SER D CA 1
ATOM 6782 C C . SER D 2 63 ? 40.591 44.750 11.033 1.00 45.53 885 SER D C 1
ATOM 6783 O O . SER D 2 63 ? 41.631 44.868 10.401 1.00 42.93 885 SER D O 1
ATOM 6791 N N . LYS D 2 64 ? 40.526 44.085 12.178 1.00 44.69 886 LYS D N 1
ATOM 6792 C CA . LYS D 2 64 ? 41.726 43.544 12.803 1.00 48.39 886 LYS D CA 1
ATOM 6793 C C . LYS D 2 64 ? 42.153 42.275 12.102 1.00 32.13 886 LYS D C 1
ATOM 6794 O O . LYS D 2 64 ? 41.316 41.548 11.571 1.00 33.77 886 LYS D O 1
ATOM 6802 N N . GLN D 2 65 ? 43.457 42.021 12.053 1.00 25.51 887 GLN D N 1
ATOM 6803 C CA . GLN D 2 65 ? 43.917 40.715 11.579 1.00 26.14 887 GLN D CA 1
ATOM 6804 C C . GLN D 2 65 ? 44.774 39.991 12.613 1.00 25.53 887 GLN D C 1
ATOM 6805 O O . GLN D 2 65 ? 45.389 38.984 12.296 1.00 24.24 887 GLN D O 1
ATOM 6817 N N . TRP D 2 66 ? 44.824 40.531 13.826 1.00 24.86 888 TRP D N 1
ATOM 6818 C CA . TRP D 2 66 ? 45.429 39.832 14.957 1.00 23.93 888 TRP D CA 1
ATOM 6819 C C . TRP D 2 66 ? 44.694 40.202 16.236 1.00 22.32 888 TRP D C 1
ATOM 6820 O O . TRP D 2 66 ? 43.911 41.167 16.268 1.00 23.59 888 TRP D O 1
ATOM 6841 N N . HIS D 2 67 ? 44.919 39.407 17.278 1.00 21.69 889 HIS D N 1
ATOM 6842 C CA . HIS D 2 67 ? 44.343 39.652 18.588 1.00 21.91 889 HIS D CA 1
ATOM 6843 C C . HIS D 2 67 ? 45.164 38.993 19.693 1.00 22.52 889 HIS D C 1
ATOM 6844 O O . HIS D 2 67 ? 45.730 37.910 19.504 1.00 24.26 889 HIS D O 1
ATOM 6858 N N A MET D 2 68 ? 45.216 39.639 20.854 0.50 21.12 890 MET D N 1
ATOM 6859 N N B MET D 2 68 ? 45.190 39.643 20.855 0.50 21.01 890 MET D N 1
ATOM 6860 C CA A MET D 2 68 ? 45.836 39.033 22.020 0.50 21.56 890 MET D CA 1
ATOM 6861 C CA B MET D 2 68 ? 45.809 39.085 22.047 0.50 22.45 890 MET D CA 1
ATOM 6862 C C A MET D 2 68 ? 44.757 38.569 22.982 0.50 22.76 890 MET D C 1
ATOM 6863 C C B MET D 2 68 ? 44.722 38.571 22.976 0.50 22.98 890 MET D C 1
ATOM 6864 O O A MET D 2 68 ? 43.987 39.381 23.497 0.50 24.18 890 MET D O 1
ATOM 6865 O O B MET D 2 68 ? 43.901 39.351 23.460 0.50 24.33 890 MET D O 1
ATOM 6888 N N . ILE D 2 69 ? 44.698 37.264 23.216 1.00 21.35 891 ILE D N 1
ATOM 6889 C CA . ILE D 2 69 ? 43.814 36.693 24.239 1.00 19.63 891 ILE D CA 1
ATOM 6890 C C . ILE D 2 69 ? 44.541 36.883 25.561 1.00 23.70 891 ILE D C 1
ATOM 6891 O O . ILE D 2 69 ? 45.708 36.546 25.655 1.00 23.97 891 ILE D O 1
ATOM 6907 N N . GLY D 2 70 ? 43.842 37.370 26.580 1.00 22.62 892 GLY D N 1
ATOM 6908 C CA . GLY D 2 70 ? 44.452 37.555 27.889 1.00 24.26 892 GLY D CA 1
ATOM 6909 C C . GLY D 2 70 ? 43.653 36.861 28.968 1.00 21.72 892 GLY D C 1
ATOM 6910 O O . GLY D 2 70 ? 42.733 36.114 28.673 1.00 20.99 892 GLY D O 1
ATOM 6914 N N . HIS D 2 71 ? 44.067 37.076 30.222 1.00 24.19 893 HIS D N 1
ATOM 6915 C CA . HIS D 2 71 ? 43.443 36.459 31.398 1.00 22.63 893 HIS D CA 1
ATOM 6916 C C . HIS D 2 71 ? 43.441 34.935 31.322 1.00 24.23 893 HIS D C 1
ATOM 6917 O O . HIS D 2 71 ? 42.530 34.271 31.783 1.00 23.62 893 HIS D O 1
ATOM 6931 N N . LEU D 2 72 ? 44.527 34.383 30.795 1.00 18.92 894 LEU D N 1
ATOM 6932 C CA . LEU D 2 72 ? 44.655 32.934 30.710 1.00 20.13 894 LEU D CA 1
ATOM 6933 C C . LEU D 2 72 ? 45.449 32.437 31.915 1.00 20.98 894 LEU D C 1
ATOM 6934 O O . LEU D 2 72 ? 46.023 33.246 32.671 1.00 25.16 894 LEU D O 1
ATOM 6950 N N . GLN D 2 73 ? 45.508 31.115 32.084 1.00 22.50 895 GLN D N 1
ATOM 6951 C CA . GLN D 2 73 ? 46.245 30.525 33.192 1.00 22.74 895 GLN D CA 1
ATOM 6952 C C . GLN D 2 73 ? 47.688 30.233 32.776 1.00 21.86 895 GLN D C 1
ATOM 6953 O O . GLN D 2 73 ? 47.940 29.826 31.648 1.00 20.24 895 GLN D O 1
ATOM 6959 N N . PRO D 2 74 ? 48.630 30.414 33.691 1.00 21.61 896 PRO D N 1
ATOM 6960 C CA . PRO D 2 74 ? 50.030 30.109 33.364 1.00 20.47 896 PRO D CA 1
ATOM 6961 C C . PRO D 2 74 ? 50.282 28.654 32.961 1.00 21.23 896 PRO D C 1
ATOM 6962 O O . PRO D 2 74 ? 49.595 27.744 33.431 1.00 22.89 896 PRO D O 1
ATOM 6966 N N . GLU D 2 75 ? 51.289 28.461 32.098 1.00 21.52 897 GLU D N 1
ATOM 6967 C CA . GLU D 2 75 ? 51.717 27.123 31.690 1.00 23.81 897 GLU D CA 1
ATOM 6968 C C . GLU D 2 75 ? 50.568 26.211 31.348 1.00 22.18 897 GLU D C 1
ATOM 6969 O O . GLU D 2 75 ? 50.508 25.069 31.827 1.00 22.49 897 GLU D O 1
ATOM 6975 N N . THR D 2 76 ? 49.647 26.705 30.526 1.00 20.63 898 THR D N 1
ATOM 6976 C CA . THR D 2 76 ? 48.430 25.977 30.190 1.00 19.68 898 THR D CA 1
ATOM 6977 C C . THR D 2 76 ? 48.203 25.983 28.688 1.00 20.88 898 THR D C 1
ATOM 6978 O O . THR D 2 76 ? 48.341 27.009 28.058 1.00 21.86 898 THR D O 1
ATOM 6989 N N . SER D 2 77 ? 47.882 24.813 28.130 1.00 21.11 899 SER D N 1
ATOM 6990 C CA . SER D 2 77 ? 47.604 24.667 26.701 1.00 21.49 899 SER D CA 1
ATOM 6991 C C . SER D 2 77 ? 46.151 25.029 26.418 1.00 17.79 899 SER D C 1
ATOM 6992 O O . SER D 2 77 ? 45.251 24.646 27.156 1.00 19.92 899 SER D O 1
ATOM 7000 N N . TYR D 2 78 ? 45.956 25.787 25.353 1.00 15.71 900 TYR D N 1
ATOM 7001 C CA . TYR D 2 78 ? 44.644 26.157 24.845 1.00 18.10 900 TYR D CA 1
ATOM 7002 C C . TYR D 2 78 ? 44.460 25.731 23.397 1.00 20.74 900 TYR D C 1
ATOM 7003 O O . TYR D 2 78 ? 45.390 25.773 22.579 1.00 19.66 900 TYR D O 1
ATOM 7021 N N . ASP D 2 79 ? 43.218 25.375 23.087 1.00 16.19 901 ASP D N 1
ATOM 7022 C CA . ASP D 2 79 ? 42.726 25.143 21.743 1.00 17.39 901 ASP D CA 1
ATOM 7023 C C . ASP D 2 79 ? 42.120 26.484 21.339 1.00 17.43 901 ASP D C 1
ATOM 7024 O O . ASP D 2 79 ? 41.333 27.058 22.114 1.00 18.09 901 ASP D O 1
ATOM 7033 N N . ILE D 2 80 ? 42.417 26.933 20.121 1.00 16.05 902 ILE D N 1
ATOM 7034 C CA . ILE D 2 80 ? 42.016 28.266 19.665 1.00 17.91 902 ILE D CA 1
ATOM 7035 C C . ILE D 2 80 ? 41.478 28.163 18.238 1.00 18.00 902 ILE D C 1
ATOM 7036 O O . ILE D 2 80 ? 42.115 27.562 17.368 1.00 19.50 902 ILE D O 1
ATOM 7052 N N . LYS D 2 81 ? 40.283 28.697 18.004 1.00 17.45 903 LYS D N 1
ATOM 7053 C CA . LYS D 2 81 ? 39.700 28.704 16.655 1.00 18.23 903 LYS D CA 1
ATOM 7054 C C . LYS D 2 81 ? 38.798 29.924 16.532 1.00 18.20 903 LYS D C 1
ATOM 7055 O O . LYS D 2 81 ? 38.533 30.597 17.514 1.00 19.82 903 LYS D O 1
ATOM 7074 N N . MET D 2 82 ? 38.358 30.260 15.332 1.00 17.87 904 MET D N 1
ATOM 7075 C CA . MET D 2 82 ? 37.671 31.542 15.195 1.00 17.98 904 MET D CA 1
ATOM 7076 C C . MET D 2 82 ? 36.669 31.531 14.068 1.00 20.88 904 MET D C 1
ATOM 7077 O O . MET D 2 82 ? 36.668 30.624 13.254 1.00 22.30 904 MET D O 1
ATOM 7089 N N . GLN D 2 83 ? 35.771 32.509 14.089 1.00 18.54 905 GLN D N 1
ATOM 7090 C CA . GLN D 2 83 ? 34.811 32.724 13.001 1.00 20.30 905 GLN D CA 1
ATOM 7091 C C . GLN D 2 83 ? 34.822 34.185 12.623 1.00 23.04 905 GLN D C 1
ATOM 7092 O O . GLN D 2 83 ? 35.252 35.033 13.397 1.00 21.72 905 GLN D O 1
ATOM 7098 N N . CYS D 2 84 ? 34.292 34.496 11.450 1.00 24.42 906 CYS D N 1
ATOM 7099 C CA . CYS D 2 84 ? 33.933 35.878 11.146 1.00 23.76 906 CYS D CA 1
ATOM 7100 C C . CYS D 2 84 ? 32.427 35.963 11.147 1.00 21.43 906 CYS D C 1
ATOM 7101 O O . CYS D 2 84 ? 31.748 34.943 11.053 1.00 22.99 906 CYS D O 1
ATOM 7109 N N . PHE D 2 85 ? 31.899 37.175 11.316 1.00 22.41 907 PHE D N 1
ATOM 7110 C CA . PHE D 2 85 ? 30.448 37.353 11.352 1.00 25.10 907 PHE D CA 1
ATOM 7111 C C . PHE D 2 85 ? 29.990 38.715 10.843 1.00 24.76 907 PHE D C 1
ATOM 7112 O O . PHE D 2 85 ? 30.765 39.668 10.743 1.00 26.83 907 PHE D O 1
ATOM 7129 N N . ASN D 2 86 ? 28.703 38.778 10.515 1.00 27.74 908 ASN D N 1
ATOM 7130 C CA . ASN D 2 86 ? 28.033 40.032 10.223 1.00 27.24 908 ASN D CA 1
ATOM 7131 C C . ASN D 2 86 ? 26.562 39.875 10.648 1.00 30.62 908 ASN D C 1
ATOM 7132 O O . ASN D 2 86 ? 26.212 38.918 11.334 1.00 33.06 908 ASN D O 1
ATOM 7143 N N . GLU D 2 87 ? 25.694 40.815 10.283 1.00 35.35 909 GLU D N 1
ATOM 7144 C CA . GLU D 2 87 ? 24.291 40.721 10.724 1.00 39.32 909 GLU D CA 1
ATOM 7145 C C . GLU D 2 87 ? 23.580 39.443 10.254 1.00 37.77 909 GLU D C 1
ATOM 7146 O O . GLU D 2 87 ? 22.688 38.928 10.926 1.00 43.02 909 GLU D O 1
ATOM 7152 N N . GLY D 2 88 ? 23.986 38.935 9.098 1.00 35.00 910 GLY D N 1
ATOM 7153 C CA . GLY D 2 88 ? 23.418 37.720 8.554 1.00 38.51 910 GLY D CA 1
ATOM 7154 C C . GLY D 2 88 ? 23.732 36.472 9.354 1.00 41.47 910 GLY D C 1
ATOM 7155 O O . GLY D 2 88 ? 22.921 35.552 9.401 1.00 46.40 910 GLY D O 1
ATOM 7159 N N . GLY D 2 89 ? 24.897 36.433 9.991 1.00 31.40 911 GLY D N 1
ATOM 7160 C CA . GLY D 2 89 ? 25.322 35.217 10.658 1.00 32.36 911 GLY D CA 1
ATOM 7161 C C . GLY D 2 89 ? 26.830 35.061 10.734 1.00 27.42 911 GLY D C 1
ATOM 7162 O O . GLY D 2 89 ? 27.547 36.035 10.606 1.00 29.58 911 GLY D O 1
ATOM 7166 N N . GLU D 2 90 ? 27.257 33.824 10.963 1.00 30.33 912 GLU D N 1
ATOM 7167 C CA . GLU D 2 90 ? 28.633 33.487 11.290 1.00 27.24 912 GLU D CA 1
ATOM 7168 C C . GLU D 2 90 ? 29.170 32.509 10.262 1.00 28.15 912 GLU D C 1
ATOM 7169 O O . GLU D 2 90 ? 28.431 31.674 9.727 1.00 33.03 912 GLU D O 1
ATOM 7181 N N . SER D 2 91 ? 30.475 32.577 10.016 1.00 20.88 913 SER D N 1
ATOM 7182 C CA . SER D 2 91 ? 31.126 31.570 9.203 1.00 22.26 913 SER D CA 1
ATOM 7183 C C . SER D 2 91 ? 31.365 30.247 9.913 1.00 20.61 913 SER D C 1
ATOM 7184 O O . SER D 2 91 ? 31.209 30.134 11.124 1.00 22.05 913 SER D O 1
ATOM 7192 N N . GLU D 2 92 ? 31.816 29.253 9.144 1.00 23.58 914 GLU D N 1
ATOM 7193 C CA . GLU D 2 92 ? 32.316 28.021 9.717 1.00 23.95 914 GLU D CA 1
ATOM 7194 C C . GLU D 2 92 ? 33.580 28.370 10.501 1.00 21.50 914 GLU D C 1
ATOM 7195 O O . GLU D 2 92 ? 34.118 29.456 10.364 1.00 24.12 914 GLU D O 1
ATOM 7207 N N . PHE D 2 93 ? 34.034 27.451 11.337 1.00 21.19 915 PHE D N 1
ATOM 7208 C CA . PHE D 2 93 ? 35.247 27.708 12.097 1.00 22.12 915 PHE D CA 1
ATOM 7209 C C . PHE D 2 93 ? 36.482 27.616 11.237 1.00 24.47 915 PHE D C 1
ATOM 7210 O O . PHE D 2 93 ? 36.554 26.863 10.265 1.00 23.44 915 PHE D O 1
ATOM 7227 N N . SER D 2 94 ? 37.478 28.391 11.648 1.00 18.59 916 SER D N 1
ATOM 7228 C CA . SER D 2 94 ? 38.834 28.279 11.172 1.00 19.30 916 SER D CA 1
ATOM 7229 C C . SER D 2 94 ? 39.468 26.938 11.561 1.00 19.37 916 SER D C 1
ATOM 7230 O O . SER D 2 94 ? 38.864 26.101 12.265 1.00 22.02 916 SER D O 1
ATOM 7238 N N . ASN D 2 95 ? 40.677 26.733 11.062 1.00 18.48 917 ASN D N 1
ATOM 7239 C CA . ASN D 2 95 ? 41.548 25.727 11.627 1.00 16.60 917 ASN D CA 1
ATOM 7240 C C . ASN D 2 95 ? 41.687 25.924 13.135 1.00 18.11 917 ASN D C 1
ATOM 7241 O O . ASN D 2 95 ? 41.480 27.021 13.663 1.00 19.21 917 ASN D O 1
ATOM 7252 N N . VAL D 2 96 ? 42.037 24.856 13.816 1.00 17.26 918 VAL D N 1
ATOM 7253 C CA . VAL D 2 96 ? 42.140 24.862 15.269 1.00 16.73 918 VAL D CA 1
ATOM 7254 C C . VAL D 2 96 ? 43.615 24.724 15.681 1.00 17.61 918 VAL D C 1
ATOM 7255 O O . VAL D 2 96 ? 44.292 23.721 15.417 1.00 18.64 918 VAL D O 1
ATOM 7268 N N . MET D 2 97 ? 44.086 25.760 16.362 1.00 19.04 919 MET D N 1
ATOM 7269 C CA . MET D 2 97 ? 45.454 25.842 16.798 1.00 18.70 919 MET D CA 1
ATOM 7270 C C . MET D 2 97 ? 45.562 25.374 18.241 1.00 18.23 919 MET D C 1
ATOM 7271 O O . MET D 2 97 ? 44.598 25.480 18.994 1.00 19.50 919 MET D O 1
ATOM 7285 N N . ILE D 2 98 ? 46.726 24.859 18.633 1.00 17.84 920 ILE D N 1
ATOM 7286 C CA . ILE D 2 98 ? 46.987 24.506 20.013 1.00 19.72 920 ILE D CA 1
ATOM 7287 C C . ILE D 2 98 ? 48.210 25.305 20.464 1.00 20.26 920 ILE D C 1
ATOM 7288 O O . ILE D 2 98 ? 49.243 25.349 19.776 1.00 20.94 920 ILE D O 1
ATOM 7304 N N . CYS D 2 99 ? 48.070 26.001 21.584 1.00 18.98 921 CYS D N 1
ATOM 7305 C CA . CYS D 2 99 ? 49.112 26.924 22.044 1.00 18.47 921 CYS D CA 1
ATOM 7306 C C . CYS D 2 99 ? 49.081 27.060 23.573 1.00 15.95 921 CYS D C 1
ATOM 7307 O O . CYS D 2 99 ? 48.022 27.181 24.172 1.00 19.60 921 CYS D O 1
ATOM 7315 N N . GLU D 2 100 ? 50.280 27.033 24.173 1.00 20.32 922 GLU D N 1
ATOM 7316 C CA . GLU D 2 100 ? 50.451 27.117 25.612 1.00 18.70 922 GLU D CA 1
ATOM 7317 C C . GLU D 2 100 ? 50.929 28.493 26.009 1.00 19.97 922 GLU D C 1
ATOM 7318 O O . GLU D 2 100 ? 51.786 29.065 25.339 1.00 24.02 922 GLU D O 1
ATOM 7330 N N . THR D 2 101 ? 50.394 29.009 27.108 1.00 20.07 923 THR D N 1
ATOM 7331 C CA . THR D 2 101 ? 51.009 30.162 27.754 1.00 19.41 923 THR D CA 1
ATOM 7332 C C . THR D 2 101 ? 52.358 29.780 28.348 1.00 20.01 923 THR D C 1
ATOM 7333 O O . THR D 2 101 ? 52.682 28.605 28.521 1.00 21.04 923 THR D O 1
ATOM 7344 N N . LYS D 2 102 ? 53.146 30.802 28.678 1.00 23.12 924 LYS D N 1
ATOM 7345 C CA . LYS D 2 102 ? 54.456 30.581 29.276 1.00 23.63 924 LYS D CA 1
ATOM 7346 C C . LYS D 2 102 ? 54.307 30.134 30.727 1.00 25.53 924 LYS D C 1
ATOM 7347 O O . LYS D 2 102 ? 53.272 30.323 31.364 1.00 22.11 924 LYS D O 1
#

Foldseek 3Di:
DQDFADAFQKPPRDDCQDPQFAHAQPDFDDPPDPLQVQWDFDPDPLEAEPPPVVPSQQRTAHPVQNQLQVLLQVVLCVVDPPKGKYWDAFQDDPPPDDVSDVSRNRFKTKIDIPVQPLVCARSSQSSSVVSPFRMWTSHDSRTIMTGHYDD/DFFADAFDKPPPDDQQDPQFQHHQPDFDDCVDPLVVQWDFDPDPLEAEPPPVVPRQQRTAHPVQNQLQVLLQVVVCVVDPPKGKYWDAFQDDPPPDDPRDCSRNRFKTWIDIPVQPLVCQRVSQVSSVVSPFRMWTSHDSRTIMTGHYDD/DAAFWAWPDWAAPAQFKIKIFIGDDACHWQWKWKWKDFPVDPDPVRIDIDTGGPVDGMDMGGRHHGFTKMKMWMWIAHPVGIYDIYDIDIYTHD/DAKAADFWAWPDWAAPAQFKIKIFTDDDCVNRPVDDWQWKKKWKAFPVDPDPVRTDIDTGGRVDGMDMDGRHHGFTKMKMWMWITDPNGIYDIYDIDIYTYD

InterPro domains:
  IPR000320 Hedgehog, N-terminal signalling domain [PF01085] (28-189)
  IPR001657 Hedgehog protein [PIRSF009400] (10-403)
  IPR001657 Hedgehog protein [PR00632] (102-120)
  IPR001657 Hedgehog protein [PR00632] (122-139)
  IPR001657 Hedgehog protein [PR00632] (142-164)
  IPR001657 Hedgehog protein [PR00632] (166-187)
  IPR001657 Hedgehog protein [PR00632] (188-206)
  IPR001657 Hedgehog protein [PR00632] (271-281)
  IPR001657 Hedgehog protein [PR00632] (327-341)
  IPR001657 Hedgehog protein [PR00632] (343-366)
  IPR001657 Hedgehog protein [PR00632] (380-396)
  IPR001767 Hedgehog protein, Hint domain [PF01079] (191-396)
  IPR003586 Hint domain C-terminal [SM00305] (309-353)
  IPR003587 Hint domain N-terminal [SM00306] (201-308)
  IPR006141 Intein N-terminal splicing region [PS50817] (203-279)
  IPR009045 Peptidase M74/Hedgehog-like, zinc-binding domain superfamily [G3DSA:3.30.1380.10] (25-193)
  IPR009045 Peptidase M74/Hedgehog-like, zinc-binding domain superfamily [SSF55166] (43-198)
  IPR036844 Hint domain superfamily [SSF51294] (203-349)
  IPR050387 Hedgehog Signaling [PTHR11889] (14-405)

Organism: Homo sapiens (NCBI:txid9606)

B-factor: mean 29.62, std 12.2, range [6.81, 99.61]

Sequence (497 aa):
KLVPLAYKQFSPNVPEKTLGASGRYEGKIARSSERFKELTPNYNPDIIFKDEENTGADRLMTQRCKDRLNSLAISVMNQWPGVKLRVTEGWDEDGHHSEESLHYEGRAVDITTSDRDRNKYGLLARLAVEAGFDWVYYESKAHVHCSVKSELVPLAYKQFSPNVPEKTLGASGRYEGKIARSSERFKELTPNYNPDIIFKDEENTGADRLMTQRCKDRLNSLAISVMNQWPGVKLRVTEGWDEDGHHSEESLHYEGRAVDITTSDRDRRNKYGLLARLAVEAGFDWVYYESKAHVHCSVKSEPITGPHIAYTEAVSDTQIMLKWTYIPTPIQGFYIYYRPTDSDNDSDYKRDVVEGSKQWHMMIGHLQPETSYDIKMQCFNEGGESEFSNVMICEETKGSTPITGPHIAYTEAVSDTQIMLKWTYIPSSNNNTPIQGFYIYYRPTDSDNDSDYKRDVVEGSKQWHMMIGHLQPETSYDIKMQCFNEGGESEFSNVMICETK

Secondary structure (DSSP, 8-state):
---PPPTT-EESSS-TTSTTTT--------TTSGGGGG-EE---TTEEE--TTSSSGGGEE-HHHHHHHHHHHHHHHHHSTT--EEEEESS--S--S-TT-GGGGT-EEEEEETT--GGGHHHHHHHHHHTT-SEEEEEETTEEEEE----/--PPPTT-EESSS-TTSTTTT--------TTSTGGGG-EE---TTEEE--TTSSSGGGEE-HHHHHHHHHHHHHHHHHSTT--EEEEESS--S--S-TT-GGGGT-EEEEEETT--GGGHHHHHHHHHHTT-SEEEEEETTEEEEE----/--SPPEEEEEEE-SSS-EEEEEE-------EEEEEEEETT---GGG-EEEEEETT-SEEEE-SPPTT-EEEEEEEEEETTEEPPP---EEEE--/-----S--EEEEEEE-SSS-EEEEEE--GGGGTT----EEEEEEEETT---GGG-EEEEEETT-SEEEE-SPPTT-EEEEEEEEEETTEEPPP---EEEE--

CATH classification: 3.30.1380.10

=== Feature glossary ===
The record interleaves many kinds of information about one protein. Here is each kind framed as the question it answers.

Q: What known structures does this most resemble?
A: Structural nearest neighbors (via Foldseek easy-search vs the PDB). Reported per hit: target PDB id, E-value, and alignment TM-score. A TM-score above ~0.5 is the conventional threshold for 'same fold'.

Q: Where is each backbone atom in 3D?
A: The mmCIF table is the protein's shape written out atom by atom. For each backbone N, Cα, C, and carbonyl O, it records an (x, y, z) coordinate triple in Å plus the residue type, chain letter, and residue number.

Q: What are the backbone torsion angles?
A: The φ/ψ torsion pair specifies the backbone conformation at each residue. φ rotates about the N–Cα bond, ψ about the Cα–C bond. Steric clashes forbid most of the (φ, ψ) plane — the allowed regions (α-helix basin, β-sheet basin, left-handed helix) are the Ramachandran-allowed regions.

Q: Which residues are buried vs exposed?
A: Solvent-accessible surface area (SASA) is the area in Å² traced out by the centre of a 1.4 Å probe sphere (a water molecule) rolled over the protein's van der Waals surface (Shrake–Rupley / Lee–Richards construction). Buried residues have near-zero SASA; fully exposed residues can exceed 200 Å². The total SASA scales roughly with the number of surface residues.

Q: How confident is the AlphaFold model at each residue?
A: pLDDT is the predicted lDDT-Cα score: AlphaFold's confidence that the local environment of each residue (all inter-atomic distances within 15 Å) is correctly placed. It is a per-residue number between 0 and 100, with higher meaning more reliable.

Q: What does the local fold look like, residue by residue?
A: 3Di is Foldseek's structural alphabet. Each residue is assigned one of twenty discrete states based on how its Cα sits relative to its spatial (not sequential) neighbors. Aligning 3Di strings finds structural homologs roughly as well as full 3D superposition, but orders of magnitude faster.

Q: How big and how compact is the whole molecule?
A: Radius of gyration (Rg) is the root-mean-square distance of Cα atoms from their centroid — a single number for overall size and compactness. A globular domain of N residues has Rg ≈ 2.2·N^0.38 Å; an extended or disordered chain has a much larger Rg. The Cα contact count is the number of residue pairs whose Cα atoms are within 8 Å and are more than four positions apart in sequence — a standard proxy for tertiary packing density. The bounding box is the smallest axis-aligned box enclosing all Cα atoms.

Q: Which residues are in helices, strands, or loops?
A: DSSP 8-state secondary structure assigns each residue one of H (α-helix), G (3₁₀-helix), I (π-helix), E (extended β-strand), B (isolated β-bridge), T (hydrogen-bonded turn), S (bend), or '-' (coil). The assignment is computed from backbone hydrogen-bond geometry via the Kabsch–Sander algorithm.

Q: How mobile is each atom in the crystal?
A: Crystallographic B-factors measure how much each atom's electron density is smeared out, in Å². They rise in mobile loops and surface residues and fall in the buried interior. In AlphaFold models this column is repurposed to hold pLDDT instead.

Q: What if only a Cα trace is available?
A: P-SEA three-state annotation labels each residue as helix, strand, or coil based purely on the geometry of the Cα trace. It serves as a fallback when the full backbone (and thus DSSP) is unavailable.

Q: What family and function is it annotated with?
A: Database cross-references. InterPro integrates a dozen domain/family signature databases into unified entries with residue-range hits. GO terms attach function/process/location labels with evidence codes. CATH codes position the fold in a four-level structural taxonomy. Organism is the NCBI-taxonomy species name.

Q: Are the domains correctly placed relative to each other?
A: Predicted Aligned Error (PAE) is an AlphaFold confidence matrix: entry (i, j) is the expected error in the position of residue j, in ångströms, when the prediction is superimposed on the true structure at residue i. Low PAE within a block of residues means that block is internally rigid and well-predicted; high PAE between two blocks means their relative placement is uncertain even if each block individually is confident.

Q: What do the diagnostic plots show?
A: Three diagnostic plots accompany the record. The Cα contact map visualizes the tertiary structure as a 2D adjacency matrix (8 Å cutoff, sequence-local contacts suppressed). The Ramachandran plot shows the distribution of backbone (φ, ψ) torsions, with points in the α and β basins reflecting secondary structure content. The PAE plot shows AlphaFold's inter-residue confidence as a color matrix.

Q: What is the amino-acid chain?
A: Primary structure: the covalent order of the twenty standard amino acids along the backbone. Two proteins with the same sequence will (almost always) fold to the same structure; two with 30% identity often share a fold but not the details.

Q: What do the rendered images show?
A: The six renders are orthographic views along the three Cartesian axes in both directions. Representation (cartoon, sticks, or surface) and color scheme (sequence-rainbow or by-chain) vary across proteins so the training set covers all the common visualization conventions.